Protein AF-0000000074301655 (afdb_homodimer)

Structure (mmCIF, N/CA/C/O backbone):
data_AF-0000000074301655-model_v1
#
loop_
_entity.id
_entity.type
_entity.pdbx_description
1 polymer 'Prostaglandin reductase 1'
#
loop_
_atom_site.group_PDB
_atom_site.id
_atom_site.type_symbol
_atom_site.label_atom_id
_atom_site.label_alt_id
_atom_site.label_comp_id
_atom_site.label_asym_id
_atom_site.label_entity_id
_atom_site.label_seq_id
_atom_site.pdbx_PDB_ins_code
_atom_site.Cartn_x
_atom_site.Cartn_y
_atom_site.Cartn_z
_atom_site.occupancy
_atom_site.B_iso_or_equiv
_atom_site.auth_seq_id
_atom_site.auth_comp_id
_atom_site.auth_asym_id
_atom_site.auth_atom_id
_atom_site.pdbx_PDB_model_num
ATOM 1 N N . MET A 1 1 ? 26.391 -39.938 -22.281 1 73.94 1 MET A N 1
ATOM 2 C CA . MET A 1 1 ? 26 -38.531 -22.125 1 73.94 1 MET A CA 1
ATOM 3 C C . MET A 1 1 ? 24.484 -38.406 -22.203 1 73.94 1 MET A C 1
ATOM 5 O O . MET A 1 1 ? 23.844 -39 -23.062 1 73.94 1 MET A O 1
ATOM 9 N N . VAL A 1 2 ? 23.844 -37.75 -21.156 1 88.56 2 VAL A N 1
ATOM 10 C CA . VAL A 1 2 ? 22.391 -37.656 -21.125 1 88.56 2 VAL A CA 1
ATOM 11 C C . VAL A 1 2 ? 21.938 -36.5 -22 1 88.56 2 VAL A C 1
ATOM 13 O O . VAL A 1 2 ? 22.531 -35.406 -21.969 1 88.56 2 VAL A O 1
ATOM 16 N N . LYS A 1 3 ? 20.969 -36.812 -22.875 1 94.38 3 LYS A N 1
ATOM 17 C CA . LYS A 1 3 ? 20.359 -35.781 -23.719 1 94.38 3 LYS A CA 1
ATOM 18 C C . LYS A 1 3 ? 19.078 -35.219 -23.078 1 94.38 3 LYS A C 1
ATOM 20 O O . LYS A 1 3 ? 18.297 -36 -22.5 1 94.38 3 LYS A O 1
ATOM 25 N N . ALA A 1 4 ? 19 -33.938 -23.141 1 97.31 4 ALA A N 1
ATOM 26 C CA . ALA A 1 4 ? 17.812 -33.281 -22.609 1 97.31 4 ALA A CA 1
ATOM 27 C C . ALA A 1 4 ? 17.094 -32.469 -23.688 1 97.31 4 ALA A C 1
ATOM 29 O O . ALA A 1 4 ? 17.734 -31.922 -24.594 1 97.31 4 ALA A O 1
ATOM 30 N N . LYS A 1 5 ? 15.75 -32.531 -23.656 1 98.38 5 LYS A N 1
ATOM 31 C CA . LYS A 1 5 ? 14.969 -31.578 -24.453 1 98.38 5 LYS A CA 1
ATOM 32 C C . LYS A 1 5 ? 14.719 -30.281 -23.688 1 98.38 5 LYS A C 1
ATOM 34 O O . LYS A 1 5 ? 14.469 -30.297 -22.484 1 98.38 5 LYS A O 1
ATOM 39 N N . VAL A 1 6 ? 14.789 -29.156 -24.391 1 98 6 VAL A N 1
ATOM 40 C CA . VAL A 1 6 ? 14.57 -27.875 -23.75 1 98 6 VAL A CA 1
ATOM 41 C C . VAL A 1 6 ? 13.734 -26.969 -24.656 1 98 6 VAL A C 1
ATOM 43 O O . VAL A 1 6 ? 13.867 -27.016 -25.891 1 98 6 VAL A O 1
ATOM 46 N N . TRP A 1 7 ? 12.836 -26.203 -24.094 1 98.31 7 TRP A N 1
ATOM 47 C CA . TRP A 1 7 ? 12.164 -25.109 -24.797 1 98.31 7 TRP A CA 1
ATOM 48 C C . TRP A 1 7 ? 12.867 -23.781 -24.547 1 98.31 7 TRP A C 1
ATOM 50 O O . TRP A 1 7 ? 13.078 -23.406 -23.391 1 98.31 7 TRP A O 1
ATOM 60 N N . THR A 1 8 ? 13.227 -23.094 -25.562 1 98 8 THR A N 1
ATOM 61 C CA . THR A 1 8 ? 13.859 -21.797 -25.438 1 98 8 THR A CA 1
ATOM 62 C C . THR A 1 8 ? 12.938 -20.688 -25.953 1 98 8 THR A C 1
ATOM 64 O O . THR A 1 8 ? 12.023 -20.953 -26.734 1 98 8 THR A O 1
ATOM 67 N N . LEU A 1 9 ? 13.094 -19.531 -25.422 1 97.88 9 LEU A N 1
ATOM 68 C CA . LEU A 1 9 ? 12.422 -18.344 -25.953 1 97.88 9 LEU A CA 1
ATOM 69 C C . LEU A 1 9 ? 13.047 -17.922 -27.281 1 97.88 9 LEU A C 1
ATOM 71 O O . LEU A 1 9 ? 14.133 -17.344 -27.297 1 97.88 9 LEU A O 1
ATOM 75 N N . ARG A 1 10 ? 12.359 -18.141 -28.312 1 97.44 10 ARG A N 1
ATOM 76 C CA . ARG A 1 10 ? 12.875 -17.797 -29.625 1 97.44 10 ARG A CA 1
ATOM 77 C C . ARG A 1 10 ? 12.797 -16.281 -29.859 1 97.44 10 ARG A C 1
ATOM 79 O O . ARG A 1 10 ? 13.734 -15.688 -30.391 1 97.44 10 ARG A O 1
ATOM 86 N N . LYS A 1 11 ? 11.672 -15.703 -29.516 1 96.25 11 LYS A N 1
ATOM 87 C CA . LYS A 1 11 ? 11.43 -14.266 -29.609 1 96.25 11 LYS A CA 1
ATOM 88 C C . LYS A 1 11 ? 10.648 -13.766 -28.406 1 96.25 11 LYS A C 1
ATOM 90 O O . LYS A 1 11 ? 9.789 -14.469 -27.875 1 96.25 11 LYS A O 1
ATOM 95 N N . HIS A 1 12 ? 10.93 -12.539 -28.078 1 95.31 12 HIS A N 1
ATOM 96 C CA . HIS A 1 12 ? 10.133 -11.922 -27.031 1 95.31 12 HIS A CA 1
ATOM 97 C C . HIS A 1 12 ? 8.656 -11.859 -27.422 1 95.31 12 HIS A C 1
ATOM 99 O O . HIS A 1 12 ? 8.336 -11.633 -28.594 1 95.31 12 HIS A O 1
ATOM 105 N N . PHE A 1 13 ? 7.855 -12.008 -26.391 1 93.75 13 PHE A N 1
ATOM 106 C CA . PHE A 1 13 ? 6.422 -11.93 -26.641 1 93.75 13 PHE A CA 1
ATOM 107 C C . PHE A 1 13 ? 6.02 -10.531 -27.094 1 93.75 13 PHE A C 1
ATOM 109 O O . PHE A 1 13 ? 6.434 -9.539 -26.484 1 93.75 13 PHE A O 1
ATOM 116 N N . VAL A 1 14 ? 5.348 -10.383 -28.094 1 90.12 14 VAL A N 1
ATOM 117 C CA . VAL A 1 14 ? 4.676 -9.156 -28.516 1 90.12 14 VAL A CA 1
ATOM 118 C C . VAL A 1 14 ? 3.162 -9.328 -28.391 1 90.12 14 VAL A C 1
ATOM 120 O O . VAL A 1 14 ? 2.537 -10 -29.219 1 90.12 14 VAL A O 1
ATOM 123 N N . GLY A 1 15 ? 2.641 -8.727 -27.406 1 88.19 15 GLY A N 1
ATOM 124 C CA . GLY A 1 15 ? 1.258 -9.047 -27.094 1 88.19 15 GLY A CA 1
ATOM 125 C C . GLY A 1 15 ? 1.085 -10.438 -26.5 1 88.19 15 GLY A C 1
ATOM 126 O O . GLY A 1 15 ? 1.865 -10.859 -25.656 1 88.19 15 GLY A O 1
ATOM 127 N N . PHE A 1 16 ? 0.088 -11.102 -26.906 1 91.75 16 PHE A N 1
ATOM 128 C CA . PHE A 1 16 ? -0.212 -12.445 -26.422 1 91.75 16 PHE A CA 1
ATOM 129 C C . PHE A 1 16 ? 0.761 -13.461 -27.016 1 91.75 16 PHE A C 1
ATOM 131 O O . PHE A 1 16 ? 1.021 -13.445 -28.219 1 91.75 16 PHE A O 1
ATOM 138 N N . PRO A 1 17 ? 1.351 -14.336 -26.188 1 95.31 17 PRO A N 1
ATOM 139 C CA . PRO A 1 17 ? 2.332 -15.312 -26.672 1 95.31 17 PRO A CA 1
ATOM 140 C C . PRO A 1 17 ? 1.785 -16.203 -27.781 1 95.31 17 PRO A C 1
ATOM 142 O O . PRO A 1 17 ? 0.586 -16.484 -27.812 1 95.31 17 PRO A O 1
ATOM 145 N N . LYS A 1 18 ? 2.74 -16.609 -28.781 1 95.81 18 LYS A N 1
ATOM 146 C CA . LYS A 1 18 ? 2.477 -17.547 -29.875 1 95.81 18 LYS A CA 1
ATOM 147 C C . LYS A 1 18 ? 3.416 -18.75 -29.797 1 95.81 18 LYS A C 1
ATOM 149 O O . LYS A 1 18 ? 4.531 -18.641 -29.281 1 95.81 18 LYS A O 1
ATOM 154 N N . GLU A 1 19 ? 2.9 -19.812 -30.266 1 97.44 19 GLU A N 1
ATOM 155 C CA . GLU A 1 19 ? 3.734 -21.016 -30.25 1 97.44 19 GLU A CA 1
ATOM 156 C C . GLU A 1 19 ? 5.07 -20.766 -30.938 1 97.44 19 GLU A C 1
ATOM 158 O O . GLU A 1 19 ? 6.094 -21.328 -30.547 1 97.44 19 GLU A O 1
ATOM 163 N N . SER A 1 20 ? 5.059 -19.938 -31.969 1 97.88 20 SER A N 1
ATOM 164 C CA . SER A 1 20 ? 6.266 -19.641 -32.719 1 97.88 20 SER A CA 1
ATOM 165 C C . SER A 1 20 ? 7.285 -18.875 -31.891 1 97.88 20 SER A C 1
ATOM 167 O O . SER A 1 20 ? 8.445 -18.734 -32.281 1 97.88 20 SER A O 1
ATOM 169 N N . ASP A 1 21 ? 6.879 -18.344 -30.75 1 98.12 21 ASP A N 1
ATOM 170 C CA . ASP A 1 21 ? 7.793 -17.625 -29.875 1 98.12 21 ASP A CA 1
ATOM 171 C C . ASP A 1 21 ? 8.742 -18.578 -29.156 1 98.12 21 ASP A C 1
ATOM 173 O O . ASP A 1 21 ? 9.711 -18.156 -28.531 1 98.12 21 ASP A O 1
ATOM 177 N N . PHE A 1 22 ? 8.547 -19.859 -29.328 1 98.56 22 PHE A N 1
ATOM 178 C CA . PHE A 1 22 ? 9.32 -20.891 -28.641 1 98.56 22 PHE A CA 1
ATOM 179 C C . PHE A 1 22 ? 10.008 -21.812 -29.641 1 98.56 22 PHE A C 1
ATOM 181 O O . PHE A 1 22 ? 9.57 -21.922 -30.781 1 98.56 22 PHE A O 1
ATOM 188 N N . GLU A 1 23 ? 11.062 -22.422 -29.203 1 98.44 23 GLU A N 1
ATOM 189 C CA . GLU A 1 23 ? 11.789 -23.406 -30 1 98.44 23 GLU A CA 1
ATOM 190 C C . GLU A 1 23 ? 12.219 -24.609 -29.156 1 98.44 23 GLU A C 1
ATOM 192 O O . GLU A 1 23 ? 12.781 -24.438 -28.078 1 98.44 23 GLU A O 1
ATOM 197 N N . LEU A 1 24 ? 11.953 -25.797 -29.641 1 98.5 24 LEU A N 1
ATOM 198 C CA . LEU A 1 24 ? 12.398 -27.031 -29 1 98.5 24 LEU A CA 1
ATOM 199 C C . LEU A 1 24 ? 13.805 -27.406 -29.453 1 98.5 24 LEU A C 1
ATOM 201 O O . LEU A 1 24 ? 14.078 -27.469 -30.656 1 98.5 24 LEU A O 1
ATOM 205 N N . LYS A 1 25 ? 14.633 -27.578 -28.484 1 98.06 25 LYS A N 1
ATOM 206 C CA . LYS A 1 25 ? 16.016 -27.953 -28.766 1 98.06 25 LYS A CA 1
ATOM 207 C C . LYS A 1 25 ? 16.438 -29.156 -27.922 1 98.06 25 LYS A C 1
ATOM 209 O O . LYS A 1 25 ? 15.742 -29.562 -27 1 98.06 25 LYS A O 1
ATOM 214 N N . GLU A 1 26 ? 17.578 -29.688 -28.359 1 97.31 26 GLU A N 1
ATOM 215 C CA . GLU A 1 26 ? 18.234 -30.734 -27.578 1 97.31 26 GLU A CA 1
ATOM 216 C C . GLU A 1 26 ? 19.578 -30.25 -27.016 1 97.31 26 GLU A C 1
ATOM 218 O O . GLU A 1 26 ? 20.297 -29.516 -27.688 1 97.31 26 GLU A O 1
ATOM 223 N N . GLU A 1 27 ? 19.797 -30.656 -25.875 1 95.5 27 GLU A N 1
ATOM 224 C CA . GLU A 1 27 ? 21.094 -30.344 -25.281 1 95.5 27 GLU A CA 1
ATOM 225 C C . GLU A 1 27 ? 21.719 -31.562 -24.641 1 95.5 27 GLU A C 1
ATOM 227 O O . GLU A 1 27 ? 21.016 -32.438 -24.141 1 95.5 27 GLU A O 1
ATOM 232 N N . THR A 1 28 ? 23.078 -31.656 -24.766 1 96.44 28 THR A N 1
ATOM 233 C CA . THR A 1 28 ? 23.844 -32.688 -24.047 1 96.44 28 THR A CA 1
ATOM 234 C C . THR A 1 28 ? 24.266 -32.188 -22.672 1 96.44 28 THR A C 1
ATOM 236 O O . THR A 1 28 ? 24.891 -31.125 -22.547 1 96.44 28 THR A O 1
ATOM 239 N N . LEU A 1 29 ? 23.922 -32.969 -21.703 1 96.88 29 LEU A N 1
ATOM 240 C CA . LEU A 1 29 ? 24.219 -32.531 -20.344 1 96.88 29 LEU A CA 1
ATOM 241 C C . LEU A 1 29 ? 25.672 -32.781 -20 1 96.88 29 LEU A C 1
ATOM 243 O O . LEU A 1 29 ? 26.25 -33.781 -20.391 1 96.88 29 LEU A O 1
ATOM 247 N N . PRO A 1 30 ? 26.219 -31.906 -19.234 1 95.25 30 PRO A N 1
ATOM 248 C CA . PRO A 1 30 ? 27.609 -32.094 -18.781 1 95.25 30 PRO A CA 1
ATOM 249 C C . PRO A 1 30 ? 27.734 -33.156 -17.703 1 95.25 30 PRO A C 1
ATOM 251 O O . PRO A 1 30 ? 26.719 -33.625 -17.141 1 95.25 30 PRO A O 1
ATOM 254 N N . GLU A 1 31 ? 28.984 -33.5 -17.531 1 94.94 31 GLU A N 1
ATOM 255 C CA . GLU A 1 31 ? 29.25 -34.375 -16.391 1 94.94 31 GLU A CA 1
ATOM 256 C C . GLU A 1 31 ? 28.969 -33.688 -15.062 1 94.94 31 GLU A C 1
ATOM 258 O O . GLU A 1 31 ? 29.219 -32.469 -14.938 1 94.94 31 GLU A O 1
ATOM 263 N N . LEU A 1 32 ? 28.547 -34.469 -14.203 1 95.75 32 LEU A N 1
ATOM 264 C CA . LEU A 1 32 ? 28.219 -33.969 -12.875 1 95.75 32 LEU A CA 1
ATOM 265 C C . LEU A 1 32 ? 29.469 -33.5 -12.133 1 95.75 32 LEU A C 1
ATOM 267 O O . LEU A 1 32 ? 30.438 -34.281 -12.039 1 95.75 32 LEU A O 1
ATOM 271 N N . GLN A 1 33 ? 29.422 -32.281 -11.586 1 96.69 33 GLN A N 1
ATOM 272 C CA . GLN A 1 33 ? 30.5 -31.781 -10.742 1 96.69 33 GLN A CA 1
ATOM 273 C C . GLN A 1 33 ? 30.109 -31.828 -9.266 1 96.69 33 GLN A C 1
ATOM 275 O O . GLN A 1 33 ? 28.969 -32.125 -8.93 1 96.69 33 GLN A O 1
ATOM 280 N N . ASN A 1 34 ? 31.141 -31.562 -8.438 1 96.81 34 ASN A N 1
ATOM 281 C CA . ASN A 1 34 ? 30.859 -31.531 -7.008 1 96.81 34 ASN A CA 1
ATOM 282 C C . ASN A 1 34 ? 29.797 -30.5 -6.656 1 96.81 34 ASN A C 1
ATOM 284 O O . ASN A 1 34 ? 29.844 -29.375 -7.141 1 96.81 34 ASN A O 1
ATOM 288 N N . GLY A 1 35 ? 28.812 -30.938 -5.855 1 96.56 35 GLY A N 1
ATOM 289 C CA . GLY A 1 35 ? 27.75 -30.031 -5.43 1 96.56 35 GLY A CA 1
ATOM 290 C C . GLY A 1 35 ? 26.562 -30.031 -6.371 1 96.56 35 GLY A C 1
ATOM 291 O O . GLY A 1 35 ? 25.547 -29.406 -6.086 1 96.56 35 GLY A O 1
ATOM 292 N N . GLU A 1 36 ? 26.656 -30.797 -7.414 1 97.06 36 GLU A N 1
ATOM 293 C CA . GLU A 1 36 ? 25.609 -30.781 -8.422 1 97.06 36 GLU A CA 1
ATOM 294 C C . GLU A 1 36 ? 24.766 -32.062 -8.367 1 97.06 36 GLU A C 1
ATOM 296 O O . GLU A 1 36 ? 25.156 -33.031 -7.734 1 97.06 36 GLU A O 1
ATOM 301 N N . VAL A 1 37 ? 23.641 -31.938 -8.969 1 97.25 37 VAL A N 1
ATOM 302 C CA . VAL A 1 37 ? 22.734 -33.062 -9.125 1 97.25 37 VAL A CA 1
ATOM 303 C C . VAL A 1 37 ? 22.219 -33.125 -10.562 1 97.25 37 VAL A C 1
ATOM 305 O O . VAL A 1 37 ? 22.203 -32.125 -11.266 1 97.25 37 VAL A O 1
ATOM 308 N N . GLN A 1 38 ? 21.938 -34.344 -10.969 1 97.75 38 GLN A N 1
ATOM 309 C CA . GLN A 1 38 ? 21.234 -34.562 -12.227 1 97.75 38 GLN A CA 1
ATOM 310 C C . GLN A 1 38 ? 19.734 -34.781 -11.992 1 97.75 38 GLN A C 1
ATOM 312 O O . GLN A 1 38 ? 19.375 -35.656 -11.188 1 97.75 38 GLN A O 1
ATOM 317 N N . LEU A 1 39 ? 18.938 -34.062 -12.648 1 97.69 39 LEU A N 1
ATOM 318 C CA . LEU A 1 39 ? 17.5 -34.125 -12.422 1 97.69 39 LEU A CA 1
ATOM 319 C C . LEU A 1 39 ? 16.766 -34.625 -13.664 1 97.69 39 LEU A C 1
ATOM 321 O O . LEU A 1 39 ? 17.203 -34.344 -14.789 1 97.69 39 LEU A O 1
ATOM 325 N N . GLU A 1 40 ? 15.711 -35.312 -13.43 1 98.5 40 GLU A N 1
ATOM 326 C CA . GLU A 1 40 ? 14.711 -35.625 -14.438 1 98.5 40 GLU A CA 1
ATOM 327 C C . GLU A 1 40 ? 13.352 -35.031 -14.094 1 98.5 40 GLU A C 1
ATOM 329 O O . GLU A 1 40 ? 12.773 -35.344 -13.055 1 98.5 40 GLU A O 1
ATOM 334 N N . ALA A 1 41 ? 12.844 -34.219 -14.969 1 98.31 41 ALA A N 1
ATOM 335 C CA . ALA A 1 41 ? 11.562 -33.562 -14.734 1 98.31 41 ALA A CA 1
ATOM 336 C C . ALA A 1 41 ? 10.414 -34.562 -14.805 1 98.31 41 ALA A C 1
ATOM 338 O O . ALA A 1 41 ? 10.398 -35.438 -15.68 1 98.31 41 ALA A O 1
ATOM 339 N N . ILE A 1 42 ? 9.5 -34.438 -13.859 1 98.75 42 ILE A N 1
ATOM 340 C CA . ILE A 1 42 ? 8.305 -35.25 -13.852 1 98.75 42 ILE A CA 1
ATOM 341 C C . ILE A 1 42 ? 7.082 -34.406 -14.203 1 98.75 42 ILE A C 1
ATOM 343 O O . ILE A 1 42 ? 6.297 -34.781 -15.078 1 98.75 42 ILE A O 1
ATOM 347 N N . PHE A 1 43 ? 6.918 -33.281 -13.562 1 98.75 43 PHE A N 1
ATOM 348 C CA . PHE A 1 43 ? 5.875 -32.312 -13.828 1 98.75 43 PHE A CA 1
ATOM 349 C C . PHE A 1 43 ? 6.473 -30.922 -13.984 1 98.75 43 PHE A C 1
ATOM 351 O O . PHE A 1 43 ? 7.418 -30.562 -13.281 1 98.75 43 PHE A O 1
ATOM 358 N N . LEU A 1 44 ? 5.934 -30.141 -14.906 1 98.44 44 LEU A N 1
ATOM 359 C CA . LEU A 1 44 ? 6.32 -28.75 -15.07 1 98.44 44 LEU A CA 1
ATOM 360 C C . LEU A 1 44 ? 5.145 -27.812 -14.789 1 98.44 44 LEU A C 1
ATOM 362 O O . LEU A 1 44 ? 4.023 -28.078 -15.242 1 98.44 44 LEU A O 1
ATOM 366 N N . SER A 1 45 ? 5.406 -26.812 -14.031 1 97.44 45 SER A N 1
ATOM 367 C CA . SER A 1 45 ? 4.391 -25.812 -13.695 1 97.44 45 SER A CA 1
ATOM 368 C C . SER A 1 45 ? 4.23 -24.781 -14.812 1 97.44 45 SER A C 1
ATOM 370 O O . SER A 1 45 ? 5.215 -24.375 -15.43 1 97.44 45 SER A O 1
ATOM 372 N N . LEU A 1 46 ? 3.045 -24.391 -15.102 1 97.56 46 LEU A N 1
ATOM 373 C CA . LEU A 1 46 ? 2.762 -23.25 -15.953 1 97.56 46 LEU A CA 1
ATOM 374 C C . LEU A 1 46 ? 2.145 -22.109 -15.148 1 97.56 46 LEU A C 1
ATOM 376 O O . LEU A 1 46 ? 1.114 -22.297 -14.5 1 97.56 46 LEU A O 1
ATOM 380 N N . ASP A 1 47 ? 2.762 -20.938 -15.211 1 95 47 ASP A N 1
ATOM 381 C CA . ASP A 1 47 ? 2.365 -19.812 -14.375 1 95 47 ASP A CA 1
ATOM 382 C C . ASP A 1 47 ? 2.336 -18.516 -15.18 1 95 47 ASP A C 1
ATOM 384 O O . ASP A 1 47 ? 3.209 -18.266 -16.016 1 95 47 ASP A O 1
ATOM 388 N N . PRO A 1 48 ? 1.391 -17.641 -14.852 1 94.12 48 PRO A N 1
ATOM 389 C CA . PRO A 1 48 ? 1.256 -16.375 -15.578 1 94.12 48 PRO A CA 1
ATOM 390 C C . PRO A 1 48 ? 2.49 -15.484 -15.453 1 94.12 48 PRO A C 1
ATOM 392 O O . PRO A 1 48 ? 2.807 -14.727 -16.375 1 94.12 48 PRO A O 1
ATOM 395 N N . TYR A 1 49 ? 3.229 -15.562 -14.398 1 90.44 49 TYR A N 1
ATOM 396 C CA . TYR A 1 49 ? 4.379 -14.688 -14.203 1 90.44 49 TYR A CA 1
ATOM 397 C C . TYR A 1 49 ? 5.434 -14.93 -15.281 1 90.44 49 TYR A C 1
ATOM 399 O O . TYR A 1 49 ? 6.242 -14.039 -15.57 1 90.44 49 TYR A O 1
ATOM 407 N N . MET A 1 50 ? 5.453 -16.078 -15.898 1 92.75 50 MET A N 1
ATOM 408 C CA . MET A 1 50 ? 6.406 -16.391 -16.953 1 92.75 50 MET A CA 1
ATOM 409 C C . MET A 1 50 ? 6.262 -15.422 -18.125 1 92.75 50 MET A C 1
ATOM 411 O O . MET A 1 50 ? 7.246 -15.094 -18.797 1 92.75 50 MET A O 1
ATOM 415 N N . ARG A 1 51 ? 5.023 -15.055 -18.328 1 93 51 ARG A N 1
ATOM 416 C CA . ARG A 1 51 ? 4.777 -14.039 -19.344 1 93 51 ARG A CA 1
ATOM 417 C C . ARG A 1 51 ? 5.176 -12.656 -18.844 1 93 51 ARG A C 1
ATOM 419 O O . ARG A 1 51 ? 5.828 -11.898 -19.562 1 93 51 ARG A O 1
ATOM 426 N N . ALA A 1 52 ? 4.848 -12.352 -17.641 1 87.38 52 ALA A N 1
ATOM 427 C CA . ALA A 1 52 ? 5 -11.016 -17.078 1 87.38 52 ALA A CA 1
ATOM 428 C C . ALA A 1 52 ? 6.469 -10.602 -17.047 1 87.38 52 ALA A C 1
ATOM 430 O O . ALA A 1 52 ? 6.805 -9.445 -17.297 1 87.38 52 ALA A O 1
ATOM 431 N N . VAL A 1 53 ? 7.367 -11.562 -16.75 1 86.75 53 VAL A N 1
ATOM 432 C CA . VAL A 1 53 ? 8.742 -11.18 -16.469 1 86.75 53 VAL A CA 1
ATOM 433 C C . VAL A 1 53 ? 9.648 -11.602 -17.625 1 86.75 53 VAL A C 1
ATOM 435 O O . VAL A 1 53 ? 10.867 -11.406 -17.562 1 86.75 53 VAL A O 1
ATOM 438 N N . SER A 1 54 ? 9.07 -12.164 -18.625 1 88.38 54 SER A N 1
ATOM 439 C CA . SER A 1 54 ? 9.859 -12.719 -19.719 1 88.38 54 SER A CA 1
ATOM 440 C C . SER A 1 54 ? 10.797 -11.672 -20.312 1 88.38 54 SER A C 1
ATOM 442 O O . SER A 1 54 ? 12 -11.906 -20.438 1 88.38 54 SER A O 1
ATOM 444 N N . SER A 1 55 ? 10.297 -10.531 -20.578 1 87.19 55 SER A N 1
ATOM 445 C CA . SER A 1 55 ? 11.086 -9.5 -21.266 1 87.19 55 SER A CA 1
ATOM 446 C C . SER A 1 55 ? 12.141 -8.914 -20.328 1 87.19 55 SER A C 1
ATOM 448 O O . SER A 1 55 ? 13.195 -8.469 -20.797 1 87.19 55 SER A O 1
ATOM 450 N N . THR A 1 56 ? 11.891 -9.008 -19.109 1 85.38 56 THR A N 1
ATOM 451 C CA . THR A 1 56 ? 12.812 -8.367 -18.172 1 85.38 56 THR A CA 1
ATOM 452 C C . THR A 1 56 ? 13.891 -9.344 -17.719 1 85.38 56 THR A C 1
ATOM 454 O O . THR A 1 56 ? 15.039 -8.945 -17.484 1 85.38 56 THR A O 1
ATOM 457 N N . LEU A 1 57 ? 13.586 -10.633 -17.734 1 88.12 57 LEU A N 1
ATOM 458 C CA . LEU A 1 57 ? 14.5 -11.578 -17.109 1 88.12 57 LEU A CA 1
ATOM 459 C C . LEU A 1 57 ? 15.203 -12.43 -18.156 1 88.12 57 LEU A C 1
ATOM 461 O O . LEU A 1 57 ? 16.234 -13.055 -17.875 1 88.12 57 LEU A O 1
ATOM 465 N N . MET A 1 58 ? 14.562 -12.484 -19.312 1 92.19 58 MET A N 1
ATOM 466 C CA . MET A 1 58 ? 15.086 -13.445 -20.266 1 92.19 58 MET A CA 1
ATOM 467 C C . MET A 1 58 ? 15.602 -12.734 -21.516 1 92.19 58 MET A C 1
ATOM 469 O O . MET A 1 58 ? 15.141 -11.648 -21.859 1 92.19 58 MET A O 1
ATOM 473 N N . LYS A 1 59 ? 16.609 -13.359 -22.25 1 95.19 59 LYS A N 1
ATOM 474 C CA . LYS A 1 59 ? 17.047 -13.039 -23.594 1 95.19 59 LYS A CA 1
ATOM 475 C C . LYS A 1 59 ? 16.578 -14.102 -24.594 1 95.19 59 LYS A C 1
ATOM 477 O O . LYS A 1 59 ? 16.359 -15.25 -24.219 1 95.19 59 LYS A O 1
ATOM 482 N N . GLU A 1 60 ? 16.297 -13.594 -25.734 1 96.94 60 GLU A N 1
ATOM 483 C CA . GLU A 1 60 ? 16 -14.578 -26.766 1 96.94 60 GLU A CA 1
ATOM 484 C C . GLU A 1 60 ? 17.078 -15.656 -26.828 1 96.94 60 GLU A C 1
ATOM 486 O O . GLU A 1 60 ? 18.281 -15.359 -26.781 1 96.94 60 GLU A O 1
ATOM 491 N N . GLY A 1 61 ? 16.641 -16.875 -26.875 1 96.69 61 GLY A N 1
ATOM 492 C CA . GLY A 1 61 ? 17.547 -18 -26.875 1 96.69 61 GLY A CA 1
ATOM 493 C C . GLY A 1 61 ? 17.656 -18.688 -25.531 1 96.69 61 GLY A C 1
ATOM 494 O O . GLY A 1 61 ? 18.125 -19.828 -25.438 1 96.69 61 GLY A O 1
ATOM 495 N N . ASP A 1 62 ? 17.297 -17.984 -24.547 1 96.06 62 ASP A N 1
ATOM 496 C CA . ASP A 1 62 ? 17.344 -18.578 -23.203 1 96.06 62 ASP A CA 1
ATOM 497 C C . ASP A 1 62 ? 16.297 -19.688 -23.062 1 96.06 62 ASP A C 1
ATOM 499 O O . ASP A 1 62 ? 15.273 -19.672 -23.734 1 96.06 62 ASP A O 1
ATOM 503 N N . VAL A 1 63 ? 16.594 -20.625 -22.156 1 95.25 63 VAL A N 1
ATOM 504 C CA . VAL A 1 63 ? 15.578 -21.609 -21.781 1 95.25 63 VAL A CA 1
ATOM 505 C C . VAL A 1 63 ? 14.414 -20.906 -21.078 1 95.25 63 VAL A C 1
ATOM 507 O O . VAL A 1 63 ? 14.625 -20.062 -20.219 1 95.25 63 VAL A O 1
ATOM 510 N N . GLN A 1 64 ? 13.227 -21.266 -21.547 1 95.75 64 GLN A N 1
ATOM 511 C CA . GLN A 1 64 ? 12.055 -20.672 -20.906 1 95.75 64 GLN A CA 1
ATOM 512 C C . GLN A 1 64 ? 12.031 -20.969 -19.422 1 95.75 64 GLN A C 1
ATOM 514 O O . GLN A 1 64 ? 12.25 -22.109 -19 1 95.75 64 GLN A O 1
ATOM 519 N N . ILE A 1 65 ? 11.742 -20.016 -18.641 1 93.81 65 ILE A N 1
ATOM 520 C CA . ILE A 1 65 ? 11.789 -20.141 -17.188 1 93.81 65 ILE A CA 1
ATOM 521 C C . ILE A 1 65 ? 10.586 -20.938 -16.688 1 93.81 65 ILE A C 1
ATOM 523 O O . ILE A 1 65 ? 9.586 -21.062 -17.391 1 93.81 65 ILE A O 1
ATOM 527 N N . GLY A 1 66 ? 10.734 -21.438 -15.445 1 93.38 66 GLY A N 1
ATOM 528 C CA . GLY A 1 66 ? 9.672 -22.188 -14.789 1 93.38 66 GLY A CA 1
ATOM 529 C C . GLY A 1 66 ? 10.195 -23.203 -13.789 1 93.38 66 GLY A C 1
ATOM 530 O O . GLY A 1 66 ? 11.367 -23.562 -13.828 1 93.38 66 GLY A O 1
ATOM 531 N N . ALA A 1 67 ? 9.281 -23.625 -13 1 94.5 67 ALA A N 1
ATOM 532 C CA . ALA A 1 67 ? 9.625 -24.625 -11.992 1 94.5 67 ALA A CA 1
ATOM 533 C C . ALA A 1 67 ? 9.117 -26 -12.391 1 94.5 67 ALA A C 1
ATOM 535 O O . ALA A 1 67 ? 8.148 -26.125 -13.148 1 94.5 67 ALA A O 1
ATOM 536 N N . GLN A 1 68 ? 9.773 -26.969 -11.875 1 96.5 68 GLN A N 1
ATOM 537 C CA . GLN A 1 68 ? 9.359 -28.344 -12.117 1 96.5 68 GLN A CA 1
ATOM 538 C C . GLN A 1 68 ? 9.508 -29.188 -10.852 1 96.5 68 GLN A C 1
ATOM 540 O O . GLN A 1 68 ? 10.273 -28.844 -9.953 1 96.5 68 GLN A O 1
ATOM 545 N N . VAL A 1 69 ? 8.648 -30.219 -10.758 1 98.25 69 VAL A N 1
ATOM 546 C CA . VAL A 1 69 ? 8.938 -31.344 -9.883 1 98.25 69 VAL A CA 1
ATOM 547 C C . VAL A 1 69 ? 9.852 -32.344 -10.602 1 98.25 69 VAL A C 1
ATOM 549 O O . VAL A 1 69 ? 9.547 -32.781 -11.711 1 98.25 69 VAL A O 1
ATOM 552 N N . ALA A 1 70 ? 10.961 -32.625 -9.914 1 98.25 70 ALA A N 1
ATOM 553 C CA . ALA A 1 70 ? 11.938 -33.5 -10.57 1 98.25 70 ALA A CA 1
ATOM 554 C C . ALA A 1 70 ? 12.461 -34.562 -9.617 1 98.25 70 ALA A C 1
ATOM 556 O O . ALA A 1 70 ? 12.398 -34.406 -8.398 1 98.25 70 ALA A O 1
ATOM 557 N N . LYS A 1 71 ? 12.922 -35.594 -10.227 1 98.62 71 LYS A N 1
ATOM 558 C CA . LYS A 1 71 ? 13.602 -36.656 -9.492 1 98.62 71 LYS A CA 1
ATOM 559 C C . LYS A 1 71 ? 15.117 -36.531 -9.602 1 98.62 71 LYS A C 1
ATOM 561 O O . LYS A 1 71 ? 15.641 -36.25 -10.68 1 98.62 71 LYS A O 1
ATOM 566 N N . VAL A 1 72 ? 15.828 -36.656 -8.508 1 98.38 72 VAL A N 1
ATOM 567 C CA . VAL A 1 72 ? 17.281 -36.688 -8.523 1 98.38 72 VAL A CA 1
ATOM 568 C C . VAL A 1 72 ? 17.781 -38.031 -9.023 1 98.38 72 VAL A C 1
ATOM 570 O O . VAL A 1 72 ? 17.562 -39.062 -8.383 1 98.38 72 VAL A O 1
ATOM 573 N N . LEU A 1 73 ? 18.484 -38.062 -10.133 1 98.06 73 LEU A N 1
ATOM 574 C CA . LEU A 1 73 ? 18.984 -39.281 -10.734 1 98.06 73 LEU A CA 1
ATOM 575 C C . LEU A 1 73 ? 20.391 -39.594 -10.25 1 98.06 73 LEU A C 1
ATOM 577 O O . LEU A 1 73 ? 20.75 -40.75 -10.031 1 98.06 73 LEU A O 1
ATOM 581 N N . GLN A 1 74 ? 21.219 -38.594 -10.195 1 97.94 74 GLN A N 1
ATOM 582 C CA . GLN A 1 74 ? 22.594 -38.594 -9.68 1 97.94 74 GLN A CA 1
ATOM 583 C C . GLN A 1 74 ? 22.844 -37.406 -8.789 1 97.94 74 GLN A C 1
ATOM 585 O O . GLN A 1 74 ? 22.219 -36.344 -8.953 1 97.94 74 GLN A O 1
ATOM 590 N N . SER A 1 75 ? 23.781 -37.594 -7.801 1 97.81 75 SER A N 1
ATOM 591 C CA . SER A 1 75 ? 24 -36.469 -6.883 1 97.81 75 SER A CA 1
ATOM 592 C C . SER A 1 75 ? 25.438 -36.469 -6.383 1 97.81 75 SER A C 1
ATOM 594 O O . SER A 1 75 ? 26.016 -37.5 -6.078 1 97.81 75 SER A O 1
ATOM 596 N N . ARG A 1 76 ? 26.031 -35.375 -6.43 1 98.06 76 ARG A N 1
ATOM 597 C CA . ARG A 1 76 ? 27.25 -35.062 -5.695 1 98.06 76 ARG A CA 1
ATOM 598 C C . ARG A 1 76 ? 27.016 -33.906 -4.695 1 98.06 76 ARG A C 1
ATOM 600 O O . ARG A 1 76 ? 27.859 -33.031 -4.527 1 98.06 76 ARG A O 1
ATOM 607 N N . ASN A 1 77 ? 25.828 -33.938 -4.18 1 96.56 77 ASN A N 1
ATOM 608 C CA . ASN A 1 77 ? 25.359 -32.969 -3.176 1 96.56 77 ASN A CA 1
ATOM 609 C C . ASN A 1 77 ? 24.578 -33.688 -2.066 1 96.56 77 ASN A C 1
ATOM 611 O O . ASN A 1 77 ? 23.438 -34.125 -2.277 1 96.56 77 ASN A O 1
ATOM 615 N N . PRO A 1 78 ? 25.078 -33.75 -0.907 1 95.94 78 PRO A N 1
ATOM 616 C CA . PRO A 1 78 ? 24.453 -34.531 0.169 1 95.94 78 PRO A CA 1
ATOM 617 C C . PRO A 1 78 ? 23.078 -34 0.553 1 95.94 78 PRO A C 1
ATOM 619 O O . PRO A 1 78 ? 22.266 -34.719 1.127 1 95.94 78 PRO A O 1
ATOM 622 N N . ALA A 1 79 ? 22.75 -32.781 0.242 1 95.06 79 ALA A N 1
ATOM 623 C CA . ALA A 1 79 ? 21.453 -32.188 0.571 1 95.06 79 ALA A CA 1
ATOM 624 C C . ALA A 1 79 ? 20.359 -32.781 -0.312 1 95.06 79 ALA A C 1
ATOM 626 O O . ALA A 1 79 ? 19.172 -32.688 0.027 1 95.06 79 ALA A O 1
ATOM 627 N N . PHE A 1 80 ? 20.719 -33.375 -1.401 1 97.38 80 PHE A N 1
ATOM 628 C CA . PHE A 1 80 ? 19.766 -33.906 -2.365 1 97.38 80 PHE A CA 1
ATOM 629 C C . PHE A 1 80 ? 20.156 -35.312 -2.797 1 97.38 80 PHE A C 1
ATOM 631 O O . PHE A 1 80 ? 20.688 -35.5 -3.891 1 97.38 80 PHE A O 1
ATOM 638 N N . PRO A 1 81 ? 19.828 -36.25 -2.055 1 97.31 81 PRO A N 1
ATOM 639 C CA . PRO A 1 81 ? 20.25 -37.594 -2.375 1 97.31 81 PRO A CA 1
ATOM 640 C C . PRO A 1 81 ? 19.531 -38.188 -3.598 1 97.31 81 PRO A C 1
ATOM 642 O O . PRO A 1 81 ? 18.406 -37.75 -3.908 1 97.31 81 PRO A O 1
ATOM 645 N N . VAL A 1 82 ? 20.156 -39.156 -4.164 1 98.19 82 VAL A N 1
ATOM 646 C CA . VAL A 1 82 ? 19.609 -39.844 -5.32 1 98.19 82 VAL A CA 1
ATOM 647 C C . VAL A 1 82 ? 18.234 -40.438 -4.969 1 98.19 82 VAL A C 1
ATOM 649 O O . VAL A 1 82 ? 18.062 -41 -3.895 1 98.19 82 VAL A O 1
ATOM 652 N N . GLY A 1 83 ? 17.25 -40.156 -5.812 1 98.12 83 GLY A N 1
ATOM 653 C CA . GLY A 1 83 ? 15.93 -40.719 -5.637 1 98.12 83 GLY A CA 1
ATOM 654 C C . GLY A 1 83 ? 14.938 -39.75 -5.02 1 98.12 83 GLY A C 1
ATOM 655 O O . GLY A 1 83 ? 13.727 -39.969 -5.117 1 98.12 83 GLY A O 1
ATOM 656 N N . CYS A 1 84 ? 15.43 -38.719 -4.367 1 98.06 84 CYS A N 1
ATOM 657 C CA . CYS A 1 84 ? 14.492 -37.781 -3.775 1 98.06 84 CYS A CA 1
ATOM 658 C C . CYS A 1 84 ? 13.859 -36.906 -4.844 1 98.06 84 CYS A C 1
ATOM 660 O O . CYS A 1 84 ? 14.352 -36.844 -5.973 1 98.06 84 CYS A O 1
ATOM 662 N N . TYR A 1 85 ? 12.719 -36.344 -4.512 1 98.5 85 TYR A N 1
ATOM 663 C CA . TYR A 1 85 ? 12.055 -35.375 -5.387 1 98.5 85 TYR A CA 1
ATOM 664 C C . TYR A 1 85 ? 12.32 -33.969 -4.938 1 98.5 85 TYR A C 1
ATOM 666 O O . TYR A 1 85 ? 12.445 -33.688 -3.738 1 98.5 85 TYR A O 1
ATOM 674 N N . VAL A 1 86 ? 12.438 -33.031 -5.922 1 97.31 86 VAL A N 1
ATOM 675 C CA . VAL A 1 86 ? 12.695 -31.641 -5.637 1 97.31 86 VAL A CA 1
ATOM 676 C C . VAL A 1 86 ? 11.766 -30.766 -6.477 1 97.31 86 VAL A C 1
ATOM 678 O O . VAL A 1 86 ? 11.242 -31.203 -7.5 1 97.31 86 VAL A O 1
ATOM 681 N N . VAL A 1 87 ? 11.391 -29.656 -5.98 1 96.44 87 VAL A N 1
ATOM 682 C CA . VAL A 1 87 ? 10.945 -28.547 -6.816 1 96.44 87 VAL A CA 1
ATOM 683 C C . VAL A 1 87 ? 12.141 -27.703 -7.25 1 96.44 87 VAL A C 1
ATOM 685 O O . VAL A 1 87 ? 12.891 -27.188 -6.41 1 96.44 87 VAL A O 1
ATOM 688 N N . ALA A 1 88 ? 12.367 -27.578 -8.516 1 95.06 88 ALA A N 1
ATOM 689 C CA . ALA A 1 88 ? 13.578 -26.938 -9.023 1 95.06 88 ALA A CA 1
ATOM 690 C C . ALA A 1 88 ? 13.25 -25.891 -10.078 1 95.06 88 ALA A C 1
ATOM 692 O O . ALA A 1 88 ? 12.375 -26.109 -10.922 1 95.06 88 ALA A O 1
ATOM 693 N N . PRO A 1 89 ? 13.867 -24.75 -10.008 1 93.19 89 PRO A N 1
ATOM 694 C CA . PRO A 1 89 ? 13.664 -23.703 -11.016 1 93.19 89 PRO A CA 1
ATOM 695 C C . PRO A 1 89 ? 14.531 -23.906 -12.258 1 93.19 89 PRO A C 1
ATOM 697 O O . PRO A 1 89 ? 15.273 -23 -12.648 1 93.19 89 PRO A O 1
ATOM 700 N N . CYS A 1 90 ? 14.414 -24.953 -12.961 1 93.31 90 CYS A N 1
ATOM 701 C CA . CYS A 1 90 ? 15.328 -25.328 -14.039 1 93.31 90 CYS A CA 1
ATOM 702 C C . CYS A 1 90 ? 14.734 -24.969 -15.398 1 93.31 90 CYS A C 1
ATOM 704 O O . CYS A 1 90 ? 15.367 -25.188 -16.438 1 93.31 90 CYS A O 1
ATOM 706 N N . GLY A 1 91 ? 13.523 -24.375 -15.367 1 94.31 91 GLY A N 1
ATOM 707 C CA . GLY A 1 91 ? 12.898 -24.016 -16.625 1 94.31 91 GLY A CA 1
ATOM 708 C C . GLY A 1 91 ? 12.312 -25.203 -17.359 1 94.31 91 GLY A C 1
ATOM 709 O O . GLY A 1 91 ? 12.094 -26.266 -16.781 1 94.31 91 GLY A O 1
ATOM 710 N N . TRP A 1 92 ? 12.016 -24.953 -18.594 1 97.25 92 TRP A N 1
ATOM 711 C CA . TRP A 1 92 ? 11.359 -25.969 -19.422 1 97.25 92 TRP A CA 1
ATOM 712 C C . TRP A 1 92 ? 12.383 -26.938 -20 1 97.25 92 TRP A C 1
ATOM 714 O O . TRP A 1 92 ? 12.664 -26.906 -21.203 1 97.25 92 TRP A O 1
ATOM 724 N N . ARG A 1 93 ? 12.781 -27.891 -19.109 1 97.31 93 ARG A N 1
ATOM 725 C CA . ARG A 1 93 ? 13.758 -28.922 -19.438 1 97.31 93 ARG A CA 1
ATOM 726 C C . ARG A 1 93 ? 13.273 -30.297 -18.984 1 97.31 93 ARG A C 1
ATOM 728 O O . ARG A 1 93 ? 12.672 -30.422 -17.922 1 97.31 93 ARG A O 1
ATOM 735 N N . THR A 1 94 ? 13.711 -31.297 -19.781 1 98.5 94 THR A N 1
ATOM 736 C CA . THR A 1 94 ? 13.383 -32.656 -19.344 1 98.5 94 THR A CA 1
ATOM 737 C C . THR A 1 94 ? 14.414 -33.156 -18.344 1 98.5 94 THR A C 1
ATOM 739 O O . THR A 1 94 ? 14.102 -34 -17.484 1 98.5 94 THR A O 1
ATOM 742 N N . HIS A 1 95 ? 15.656 -32.781 -18.547 1 97.94 95 HIS A N 1
ATOM 743 C CA . HIS A 1 95 ? 16.766 -33.156 -17.672 1 97.94 95 HIS A CA 1
ATOM 744 C C . HIS A 1 95 ? 17.688 -31.953 -17.422 1 97.94 95 HIS A C 1
ATOM 746 O O . HIS A 1 95 ? 17.812 -31.078 -18.281 1 97.94 95 HIS A O 1
ATOM 752 N N . SER A 1 96 ? 18.312 -31.906 -16.281 1 95.88 96 SER A N 1
ATOM 753 C CA . SER A 1 96 ? 19.203 -30.797 -15.938 1 95.88 96 SER A CA 1
ATOM 754 C C . SER A 1 96 ? 20.328 -31.25 -15.023 1 95.88 96 SER A C 1
ATOM 756 O O . SER A 1 96 ? 20.203 -32.25 -14.312 1 95.88 96 SER A O 1
ATOM 758 N N . VAL A 1 97 ? 21.453 -30.656 -15.148 1 96.38 97 VAL A N 1
ATOM 759 C CA . VAL A 1 97 ? 22.5 -30.672 -14.141 1 96.38 97 VAL A CA 1
ATOM 760 C C . VAL A 1 97 ? 22.578 -29.312 -13.445 1 96.38 97 VAL A C 1
ATOM 762 O O . VAL A 1 97 ? 22.688 -28.281 -14.102 1 96.38 97 VAL A O 1
ATOM 765 N N . THR A 1 98 ? 22.391 -29.359 -12.156 1 94.62 98 THR A N 1
ATOM 766 C CA . THR A 1 98 ? 22.312 -28.094 -11.445 1 94.62 98 THR A CA 1
ATOM 767 C C . THR A 1 98 ? 22.922 -28.203 -10.055 1 94.62 98 THR A C 1
ATOM 769 O O . THR A 1 98 ? 23.078 -29.312 -9.531 1 94.62 98 THR A O 1
ATOM 772 N N . ASN A 1 99 ? 23.328 -27.094 -9.531 1 91.25 99 ASN A N 1
ATOM 773 C CA . ASN A 1 99 ? 23.781 -27.047 -8.141 1 91.25 99 ASN A CA 1
ATOM 774 C C . ASN A 1 99 ? 22.672 -26.578 -7.207 1 91.25 99 ASN A C 1
ATOM 776 O O . ASN A 1 99 ? 22.891 -26.406 -6.008 1 91.25 99 ASN A O 1
ATOM 780 N N . GLY A 1 100 ? 21.531 -26.391 -7.711 1 82.12 100 GLY A N 1
ATOM 781 C CA . GLY A 1 100 ? 20.375 -26.047 -6.898 1 82.12 100 GLY A CA 1
ATOM 782 C C . GLY A 1 100 ? 20.219 -24.547 -6.695 1 82.12 100 GLY A C 1
ATOM 783 O O . GLY A 1 100 ? 19.234 -24.109 -6.102 1 82.12 100 GLY A O 1
ATOM 784 N N . LYS A 1 101 ? 21.156 -23.75 -7.16 1 75.94 101 LYS A N 1
ATOM 785 C CA . LYS A 1 101 ? 21.094 -22.312 -6.961 1 75.94 101 LYS A CA 1
ATOM 786 C C . LYS A 1 101 ? 19.984 -21.688 -7.82 1 75.94 101 LYS A C 1
ATOM 788 O O . LYS A 1 101 ? 19.766 -22.125 -8.953 1 75.94 101 LYS A O 1
ATOM 793 N N . ALA A 1 102 ? 19.359 -20.766 -7.188 1 67.44 102 ALA A N 1
ATOM 794 C CA . ALA A 1 102 ? 18.172 -20.141 -7.766 1 67.44 102 ALA A CA 1
ATOM 795 C C . ALA A 1 102 ? 18.531 -19.328 -9 1 67.44 102 ALA A C 1
ATOM 797 O O . ALA A 1 102 ? 19.594 -18.688 -9.039 1 67.44 102 ALA A O 1
ATOM 798 N N . ILE A 1 103 ? 17.938 -19.625 -10.047 1 60.22 103 ILE A N 1
ATOM 799 C CA . ILE A 1 103 ? 18.047 -18.703 -11.172 1 60.22 103 ILE A CA 1
ATOM 800 C C . ILE A 1 103 ? 17.125 -17.5 -10.953 1 60.22 103 ILE A C 1
ATOM 802 O O . ILE A 1 103 ? 17.516 -16.359 -11.219 1 60.22 103 ILE A O 1
ATOM 806 N N . PHE A 1 104 ? 15.945 -17.719 -10.578 1 59.06 104 PHE A N 1
ATOM 807 C CA . PHE A 1 104 ? 14.961 -16.672 -10.344 1 59.06 104 PHE A CA 1
ATOM 808 C C . PHE A 1 104 ? 14.211 -16.906 -9.039 1 59.06 104 PHE A C 1
ATOM 810 O O . PHE A 1 104 ? 13.312 -17.75 -8.977 1 59.06 104 PHE A O 1
ATOM 817 N N . SER A 1 105 ? 14.445 -16.047 -8.109 1 56.66 105 SER A N 1
ATOM 818 C CA . SER A 1 105 ? 13.828 -15.898 -6.797 1 56.66 105 SER A CA 1
ATOM 819 C C . SER A 1 105 ? 13.375 -17.25 -6.254 1 56.66 105 SER A C 1
ATOM 821 O O . SER A 1 105 ? 12.758 -17.312 -5.188 1 56.66 105 SER A O 1
ATOM 823 N N . LEU A 1 106 ? 13.625 -18.422 -6.988 1 71.38 106 LEU A N 1
ATOM 824 C CA . LEU A 1 106 ? 13.18 -19.688 -6.434 1 71.38 106 LEU A CA 1
ATOM 825 C C . LEU A 1 106 ? 14.359 -20.625 -6.199 1 71.38 106 LEU A C 1
ATOM 827 O O . LEU A 1 106 ? 15.133 -20.906 -7.121 1 71.38 106 LEU A O 1
ATOM 831 N N . GLU A 1 107 ? 14.547 -20.984 -5.004 1 83.19 107 GLU A N 1
ATOM 832 C CA . GLU A 1 107 ? 15.57 -21.969 -4.672 1 83.19 107 GLU A CA 1
ATOM 833 C C . GLU A 1 107 ? 15.016 -23.391 -4.789 1 83.19 107 GLU A C 1
ATOM 835 O O . GLU A 1 107 ? 13.82 -23.625 -4.582 1 83.19 107 GLU A O 1
ATOM 840 N N . MET A 1 108 ? 15.922 -24.219 -5.266 1 93.56 108 MET A N 1
ATOM 841 C CA . MET A 1 108 ? 15.539 -25.625 -5.27 1 93.56 108 MET A CA 1
ATOM 842 C C . MET A 1 108 ? 15.258 -26.109 -3.852 1 93.56 108 MET A C 1
ATOM 844 O O . MET A 1 108 ? 16 -25.797 -2.922 1 93.56 108 MET A O 1
ATOM 848 N N . THR A 1 109 ? 14.203 -26.797 -3.713 1 94.5 109 THR A N 1
ATOM 849 C CA . THR A 1 109 ? 13.828 -27.344 -2.414 1 94.5 109 THR A CA 1
ATOM 850 C C . THR A 1 109 ? 13.398 -28.797 -2.539 1 94.5 109 THR A C 1
ATOM 852 O O . THR A 1 109 ? 12.883 -29.219 -3.58 1 94.5 109 THR A O 1
ATOM 855 N N . ARG A 1 110 ? 13.617 -29.578 -1.442 1 96.5 110 ARG A N 1
ATOM 856 C CA . ARG A 1 110 ? 13.164 -30.969 -1.417 1 96.5 110 ARG A CA 1
ATOM 857 C C . ARG A 1 110 ? 11.656 -31.047 -1.226 1 96.5 110 ARG A C 1
ATOM 859 O O . ARG A 1 110 ? 11.086 -30.297 -0.427 1 96.5 110 ARG A O 1
ATOM 866 N N . VAL A 1 111 ? 11.047 -31.859 -2.023 1 97.94 111 VAL A N 1
ATOM 867 C CA . VAL A 1 111 ? 9.688 -32.281 -1.673 1 97.94 111 VAL A CA 1
ATOM 868 C C . VAL A 1 111 ? 9.711 -33.062 -0.359 1 97.94 111 VAL A C 1
ATOM 870 O O . VAL A 1 111 ? 10.688 -33.719 -0.047 1 97.94 111 VAL A O 1
ATOM 873 N N . LEU A 1 112 ? 8.617 -32.938 0.423 1 97.69 112 LEU A N 1
ATOM 874 C CA . LEU A 1 112 ? 8.562 -33.656 1.703 1 97.69 112 LEU A CA 1
ATOM 875 C C . LEU A 1 112 ? 8.977 -35.094 1.547 1 97.69 112 LEU A C 1
ATOM 877 O O . LEU A 1 112 ? 8.469 -35.812 0.673 1 97.69 112 LEU A O 1
ATOM 881 N N . PRO A 1 113 ? 9.906 -35.531 2.4 1 96.44 113 PRO A N 1
ATOM 882 C CA . PRO A 1 113 ? 10.344 -36.938 2.285 1 96.44 113 PRO A CA 1
ATOM 883 C C . PRO A 1 113 ? 9.219 -37.938 2.527 1 96.44 113 PRO A C 1
ATOM 885 O O . PRO A 1 113 ? 9.242 -39.031 1.992 1 96.44 113 PRO A O 1
ATOM 888 N N . ASP A 1 114 ? 8.273 -37.5 3.299 1 97.38 114 ASP A N 1
ATOM 889 C CA . ASP A 1 114 ? 7.145 -38.344 3.619 1 97.38 114 ASP A CA 1
ATOM 890 C C . ASP A 1 114 ? 5.91 -37.969 2.814 1 97.38 114 ASP A C 1
ATOM 892 O O . ASP A 1 114 ? 4.785 -38.062 3.309 1 97.38 114 ASP A O 1
ATOM 896 N N . TRP A 1 115 ? 6.125 -37.438 1.637 1 97.75 115 TRP A N 1
ATOM 897 C CA . TRP A 1 115 ? 5.004 -37.156 0.752 1 97.75 115 TRP A CA 1
ATOM 898 C C . TRP A 1 115 ? 4.086 -38.344 0.608 1 97.75 115 TRP A C 1
ATOM 900 O O . TRP A 1 115 ? 4.539 -39.438 0.28 1 97.75 115 TRP A O 1
ATOM 910 N N . PRO A 1 116 ? 2.807 -38.125 0.848 1 97.44 116 PRO A N 1
ATOM 911 C CA . PRO A 1 116 ? 1.905 -39.281 0.814 1 97.44 116 PRO A CA 1
ATOM 912 C C . PRO A 1 116 ? 1.751 -39.875 -0.587 1 97.44 116 PRO A C 1
ATOM 914 O O . PRO A 1 116 ? 1.681 -39.125 -1.568 1 97.44 116 PRO A O 1
ATOM 917 N N . GLN A 1 117 ? 1.525 -41.156 -0.694 1 95.62 117 GLN A N 1
ATOM 918 C CA . GLN A 1 117 ? 1.45 -41.844 -1.975 1 95.62 117 GLN A CA 1
ATOM 919 C C . GLN A 1 117 ? 0.15 -41.531 -2.703 1 95.62 117 GLN A C 1
ATOM 921 O O . GLN A 1 117 ? 0.1 -41.562 -3.934 1 95.62 117 GLN A O 1
ATOM 926 N N . ASP A 1 118 ? -0.819 -41.188 -1.954 1 96.31 118 ASP A N 1
ATOM 927 C CA . ASP A 1 118 ? -2.129 -40.938 -2.553 1 96.31 118 ASP A CA 1
ATOM 928 C C . ASP A 1 118 ? -2.289 -39.5 -2.967 1 96.31 118 ASP A C 1
ATOM 930 O O . ASP A 1 118 ? -3.359 -39.094 -3.424 1 96.31 118 ASP A O 1
ATOM 934 N N . VAL A 1 119 ? -1.321 -38.656 -2.764 1 97.94 119 VAL A N 1
ATOM 935 C CA . VAL A 1 119 ? -1.323 -37.281 -3.172 1 97.94 119 VAL A CA 1
ATOM 936 C C . VAL A 1 119 ? -0.441 -37.094 -4.406 1 97.94 119 VAL A C 1
ATOM 938 O O . VAL A 1 119 ? 0.754 -37.375 -4.371 1 97.94 119 VAL A O 1
ATOM 941 N N . PRO A 1 120 ? -1.045 -36.656 -5.504 1 98.06 120 PRO A N 1
ATOM 942 C CA . PRO A 1 120 ? -0.24 -36.469 -6.715 1 98.06 120 PRO A CA 1
ATOM 943 C C . PRO A 1 120 ? 0.964 -35.562 -6.492 1 98.06 120 PRO A C 1
ATOM 945 O O . PRO A 1 120 ? 0.835 -34.5 -5.867 1 98.06 120 PRO A O 1
ATOM 948 N N . LEU A 1 121 ? 2.123 -35.938 -7.023 1 98.38 121 LEU A N 1
ATOM 949 C CA . LEU A 1 121 ? 3.361 -35.188 -6.875 1 98.38 121 LEU A CA 1
ATOM 950 C C . LEU A 1 121 ? 3.252 -33.812 -7.551 1 98.38 121 LEU A C 1
ATOM 952 O O . LEU A 1 121 ? 3.957 -32.875 -7.18 1 98.38 121 LEU A O 1
ATOM 956 N N . SER A 1 122 ? 2.314 -33.688 -8.578 1 98.56 122 SER A N 1
ATOM 957 C CA . SER A 1 122 ? 2.121 -32.438 -9.312 1 98.56 122 SER A CA 1
ATOM 958 C C . SER A 1 122 ? 1.673 -31.328 -8.383 1 98.56 122 SER A C 1
ATOM 960 O O . SER A 1 122 ? 1.911 -30.141 -8.664 1 98.56 122 SER A O 1
ATOM 962 N N . LEU A 1 123 ? 1.084 -31.656 -7.223 1 98.69 123 LEU A N 1
ATOM 963 C CA . LEU A 1 123 ? 0.59 -30.641 -6.293 1 98.69 123 LEU A CA 1
ATOM 964 C C . LEU A 1 123 ? 1.747 -29.891 -5.652 1 98.69 123 LEU A C 1
ATOM 966 O O . LEU A 1 123 ? 1.55 -28.812 -5.082 1 98.69 123 LEU A O 1
ATOM 970 N N . ALA A 1 124 ? 2.988 -30.406 -5.781 1 98.5 124 ALA A N 1
ATOM 971 C CA . ALA A 1 124 ? 4.172 -29.75 -5.227 1 98.5 124 ALA A CA 1
ATOM 972 C C . ALA A 1 124 ? 4.5 -28.469 -5.992 1 98.5 124 ALA A C 1
ATOM 974 O O . ALA A 1 124 ? 5.246 -27.625 -5.5 1 98.5 124 ALA A O 1
ATOM 975 N N . VAL A 1 125 ? 3.932 -28.281 -7.152 1 97.69 125 VAL A N 1
ATOM 976 C CA . VAL A 1 125 ? 4.082 -27.031 -7.883 1 97.69 125 VAL A CA 1
ATOM 977 C C . VAL A 1 125 ? 2.723 -26.344 -8.016 1 97.69 125 VAL A C 1
ATOM 979 O O . VAL A 1 125 ? 2.547 -25.469 -8.859 1 97.69 125 VAL A O 1
ATOM 982 N N . GLY A 1 126 ? 1.732 -26.781 -7.262 1 97.75 126 GLY A N 1
ATOM 983 C CA . GLY A 1 126 ? 0.386 -26.234 -7.238 1 97.75 126 GLY A CA 1
ATOM 984 C C . GLY A 1 126 ? -0.103 -25.906 -5.84 1 97.75 126 GLY A C 1
ATOM 985 O O . GLY A 1 126 ? 0.537 -25.156 -5.113 1 97.75 126 GLY A O 1
ATOM 986 N N . ALA A 1 127 ? -1.129 -26.594 -5.371 1 98.5 127 ALA A N 1
ATOM 987 C CA . ALA A 1 127 ? -1.816 -26.312 -4.113 1 98.5 127 ALA A CA 1
ATOM 988 C C . ALA A 1 127 ? -0.888 -26.516 -2.92 1 98.5 127 ALA A C 1
ATOM 990 O O . ALA A 1 127 ? -1.03 -25.844 -1.893 1 98.5 127 ALA A O 1
ATOM 991 N N . LEU A 1 128 ? 0.091 -27.453 -3.051 1 98.62 128 LEU A N 1
ATOM 992 C CA . LEU A 1 128 ? 1.023 -27.719 -1.963 1 98.62 128 LEU A CA 1
ATOM 993 C C . LEU A 1 128 ? 2.395 -27.125 -2.26 1 98.62 128 LEU A C 1
ATOM 995 O O . LEU A 1 128 ? 3.393 -27.516 -1.651 1 98.62 128 LEU A O 1
ATOM 999 N N . GLY A 1 129 ? 2.488 -26.219 -3.203 1 97.06 129 GLY A N 1
ATOM 1000 C CA . GLY A 1 129 ? 3.684 -25.484 -3.59 1 97.06 129 GLY A CA 1
ATOM 1001 C C . GLY A 1 129 ? 3.473 -23.984 -3.641 1 97.06 129 GLY A C 1
ATOM 1002 O O . GLY A 1 129 ? 2.826 -23.406 -2.76 1 97.06 129 GLY A O 1
ATOM 1003 N N . MET A 1 130 ? 4.031 -23.359 -4.621 1 95.69 130 MET A N 1
ATOM 1004 C CA . MET A 1 130 ? 4.102 -21.906 -4.699 1 95.69 130 MET A CA 1
ATOM 1005 C C . MET A 1 130 ? 2.709 -21.281 -4.66 1 95.69 130 MET A C 1
ATOM 1007 O O . MET A 1 130 ? 2.443 -20.391 -3.857 1 95.69 130 MET A O 1
ATOM 1011 N N . PRO A 1 131 ? 1.694 -21.75 -5.445 1 97.69 131 PRO A N 1
ATOM 1012 C CA . PRO A 1 131 ? 0.362 -21.141 -5.391 1 97.69 131 PRO A CA 1
ATOM 1013 C C . PRO A 1 131 ? -0.288 -21.266 -4.016 1 97.69 131 PRO A C 1
ATOM 1015 O O . PRO A 1 131 ? -0.855 -20.297 -3.502 1 97.69 131 PRO A O 1
ATOM 1018 N N . GLY A 1 132 ? -0.189 -22.484 -3.412 1 98.56 132 GLY A N 1
ATOM 1019 C CA . GLY A 1 132 ? -0.748 -22.672 -2.082 1 98.56 132 GLY A CA 1
ATOM 1020 C C . GLY A 1 132 ? -0.073 -21.812 -1.029 1 98.56 132 GLY A C 1
ATOM 1021 O O . GLY A 1 132 ? -0.745 -21.188 -0.205 1 98.56 132 GLY A O 1
ATOM 1022 N N . LEU A 1 133 ? 1.223 -21.766 -1.075 1 98.25 133 LEU A N 1
ATOM 1023 C CA . LEU A 1 133 ? 1.99 -20.969 -0.127 1 98.25 133 LEU A CA 1
ATOM 1024 C C . LEU A 1 133 ? 1.736 -19.484 -0.34 1 98.25 133 LEU A C 1
ATOM 1026 O O . LEU A 1 133 ? 1.648 -18.719 0.624 1 98.25 133 LEU A O 1
ATOM 1030 N N . THR A 1 134 ? 1.647 -19.078 -1.592 1 98.31 134 THR A N 1
ATOM 1031 C CA . THR A 1 134 ? 1.335 -17.688 -1.905 1 98.31 134 THR A CA 1
ATOM 1032 C C . THR A 1 134 ? 0.002 -17.281 -1.284 1 98.31 134 THR A C 1
ATOM 1034 O O . THR A 1 134 ? -0.102 -16.219 -0.668 1 98.31 134 THR A O 1
ATOM 1037 N N . ALA A 1 135 ? -0.992 -18.109 -1.442 1 98.88 135 ALA A N 1
ATOM 1038 C CA . ALA A 1 135 ? -2.299 -17.828 -0.846 1 98.88 135 ALA A CA 1
ATOM 1039 C C . ALA A 1 135 ? -2.197 -17.734 0.673 1 98.88 135 ALA A C 1
ATOM 1041 O O . ALA A 1 135 ? -2.701 -16.781 1.271 1 98.88 135 ALA A O 1
ATOM 1042 N N . LEU A 1 136 ? -1.522 -18.703 1.256 1 98.94 136 LEU A N 1
ATOM 1043 C CA . LEU A 1 136 ? -1.412 -18.781 2.709 1 98.94 136 LEU A CA 1
ATOM 1044 C C . LEU A 1 136 ? -0.682 -17.547 3.258 1 98.94 136 LEU A C 1
ATOM 1046 O O . LEU A 1 136 ? -1.167 -16.906 4.184 1 98.94 136 LEU A O 1
ATOM 1050 N N . TYR A 1 137 ? 0.437 -17.234 2.695 1 98.81 137 TYR A N 1
ATOM 1051 C CA . TYR A 1 137 ? 1.25 -16.141 3.197 1 98.81 137 TYR A CA 1
ATOM 1052 C C . TYR A 1 137 ? 0.591 -14.797 2.906 1 98.81 137 TYR A C 1
ATOM 1054 O O . TYR A 1 137 ? 0.654 -13.875 3.725 1 98.81 137 TYR A O 1
ATOM 1062 N N . GLY A 1 138 ? -0.018 -14.641 1.726 1 98.94 138 GLY A N 1
ATOM 1063 C CA . GLY A 1 138 ? -0.771 -13.422 1.472 1 98.94 138 GLY A CA 1
ATOM 1064 C C . GLY A 1 138 ? -1.846 -13.156 2.51 1 98.94 138 GLY A C 1
ATOM 1065 O O . GLY A 1 138 ? -2.02 -12.023 2.953 1 98.94 138 GLY A O 1
ATOM 1066 N N . LEU A 1 139 ? -2.541 -14.195 2.93 1 98.94 139 LEU A N 1
ATOM 1067 C CA . LEU A 1 139 ? -3.635 -14.062 3.887 1 98.94 139 LEU A CA 1
ATOM 1068 C C . LEU A 1 139 ? -3.1 -13.797 5.289 1 98.94 139 LEU A C 1
ATOM 1070 O O . LEU A 1 139 ? -3.666 -13 6.035 1 98.94 139 LEU A O 1
ATOM 1074 N N . GLU A 1 140 ? -2.01 -14.453 5.633 1 98.88 140 GLU A N 1
ATOM 1075 C CA . GLU A 1 140 ? -1.585 -14.43 7.031 1 98.88 140 GLU A CA 1
ATOM 1076 C C . GLU A 1 140 ? -0.564 -13.32 7.273 1 98.88 140 GLU A C 1
ATOM 1078 O O . GLU A 1 140 ? -0.599 -12.656 8.312 1 98.88 140 GLU A O 1
ATOM 1083 N N . GLU A 1 141 ? 0.373 -13.164 6.355 1 98.75 141 GLU A N 1
ATOM 1084 C CA . GLU A 1 141 ? 1.486 -12.25 6.59 1 98.75 141 GLU A CA 1
ATOM 1085 C C . GLU A 1 141 ? 1.168 -10.852 6.07 1 98.75 141 GLU A C 1
ATOM 1087 O O . GLU A 1 141 ? 1.624 -9.852 6.637 1 98.75 141 GLU A O 1
ATOM 1092 N N . ILE A 1 142 ? 0.386 -10.711 5.004 1 98.81 142 ILE A N 1
ATOM 1093 C CA . ILE A 1 142 ? 0.117 -9.422 4.379 1 98.81 142 ILE A CA 1
ATOM 1094 C C . ILE A 1 142 ? -1.231 -8.891 4.855 1 98.81 142 ILE A C 1
ATOM 1096 O O . ILE A 1 142 ? -1.294 -7.855 5.527 1 98.81 142 ILE A O 1
ATOM 1100 N N . LEU A 1 143 ? -2.256 -9.695 4.625 1 98.94 143 LEU A N 1
ATOM 1101 C CA . LEU A 1 143 ? -3.6 -9.234 4.953 1 98.94 143 LEU A CA 1
ATOM 1102 C C . LEU A 1 143 ? -3.889 -9.414 6.438 1 98.94 143 LEU A C 1
ATOM 1104 O O . LEU A 1 143 ? -4.715 -8.688 7.004 1 98.94 143 LEU A O 1
ATOM 1108 N N . GLN A 1 144 ? -3.236 -10.422 7.094 1 98.81 144 GLN A N 1
ATOM 1109 C CA . GLN A 1 144 ? -3.492 -10.734 8.5 1 98.81 144 GLN A CA 1
ATOM 1110 C C . GLN A 1 144 ? -4.988 -10.859 8.766 1 98.81 144 GLN A C 1
ATOM 1112 O O . GLN A 1 144 ? -5.516 -10.219 9.68 1 98.81 144 GLN A O 1
ATOM 1117 N N . VAL A 1 145 ? -5.645 -11.68 7.992 1 98.81 145 VAL A N 1
ATOM 1118 C CA . VAL A 1 145 ? -7.098 -11.789 8.008 1 98.81 145 VAL A CA 1
ATOM 1119 C C . VAL A 1 145 ? -7.562 -12.258 9.391 1 98.81 145 VAL A C 1
ATOM 1121 O O . VAL A 1 145 ? -6.867 -13.031 10.055 1 98.81 145 VAL A O 1
ATOM 1124 N N . LYS A 1 146 ? -8.68 -11.82 9.82 1 98.75 146 LYS A N 1
ATOM 1125 C CA . LYS A 1 146 ? -9.359 -12.211 11.055 1 98.75 146 LYS A CA 1
ATOM 1126 C C . LYS A 1 146 ? -10.719 -12.844 10.766 1 98.75 146 LYS A C 1
ATOM 1128 O O . LYS A 1 146 ? -11.375 -12.484 9.789 1 98.75 146 LYS A O 1
ATOM 1133 N N . PRO A 1 147 ? -11.047 -13.844 11.625 1 98.75 147 PRO A N 1
ATOM 1134 C CA . PRO A 1 147 ? -12.391 -14.391 11.453 1 98.75 147 PRO A CA 1
ATOM 1135 C C . PRO A 1 147 ? -13.469 -13.305 11.391 1 98.75 147 PRO A C 1
ATOM 1137 O O . PRO A 1 147 ? -13.398 -12.32 12.125 1 98.75 147 PRO A O 1
ATOM 1140 N N . GLY A 1 148 ? -14.414 -13.477 10.477 1 98.69 148 GLY A N 1
ATOM 1141 C CA . GLY A 1 148 ? -15.523 -12.547 10.359 1 98.69 148 GLY A CA 1
ATOM 1142 C C . GLY A 1 148 ? -15.305 -11.477 9.312 1 98.69 148 GLY A C 1
ATOM 1143 O O . GLY A 1 148 ? -16.25 -10.844 8.852 1 98.69 148 GLY A O 1
ATOM 1144 N N . GLU A 1 149 ? -14.094 -11.242 8.844 1 98.88 149 GLU A N 1
ATOM 1145 C CA . GLU A 1 149 ? -13.797 -10.227 7.84 1 98.88 149 GLU A CA 1
ATOM 1146 C C . GLU A 1 149 ? -14.227 -10.688 6.449 1 98.88 149 GLU A C 1
ATOM 1148 O O . GLU A 1 149 ? -14.328 -11.883 6.188 1 98.88 149 GLU A O 1
ATOM 1153 N N . THR A 1 150 ? -14.531 -9.727 5.609 1 98.94 150 THR A N 1
ATOM 1154 C CA . THR A 1 150 ? -14.883 -9.984 4.219 1 98.94 150 THR A CA 1
ATOM 1155 C C . THR A 1 150 ? -13.68 -9.797 3.305 1 98.94 150 THR A C 1
ATOM 1157 O O . THR A 1 150 ? -13.078 -8.719 3.271 1 98.94 150 THR A O 1
ATOM 1160 N N . VAL A 1 151 ? -13.359 -10.867 2.559 1 98.94 151 VAL A N 1
ATOM 1161 C CA . VAL A 1 151 ? -12.188 -10.875 1.69 1 98.94 151 VAL A CA 1
ATOM 1162 C C . VAL A 1 151 ? -12.625 -10.938 0.229 1 98.94 151 VAL A C 1
ATOM 1164 O O . VAL A 1 151 ? -13.383 -11.828 -0.158 1 98.94 151 VAL A O 1
ATOM 1167 N N . LEU A 1 152 ? -12.211 -9.977 -0.589 1 99 152 LEU A N 1
ATOM 1168 C CA . LEU A 1 152 ? -12.391 -9.992 -2.035 1 99 152 LEU A CA 1
ATOM 1169 C C . LEU A 1 152 ? -11.227 -10.695 -2.723 1 99 152 LEU A C 1
ATOM 1171 O O . LEU A 1 152 ? -10.062 -10.43 -2.404 1 99 152 LEU A O 1
ATOM 1175 N N . VAL A 1 153 ? -11.531 -11.586 -3.621 1 98.94 153 VAL A N 1
ATOM 1176 C CA . VAL A 1 153 ? -10.508 -12.297 -4.379 1 98.94 153 VAL A CA 1
ATOM 1177 C C . VAL A 1 153 ? -10.75 -12.109 -5.875 1 98.94 153 VAL A C 1
ATOM 1179 O O . VAL A 1 153 ? -11.719 -12.641 -6.422 1 98.94 153 VAL A O 1
ATOM 1182 N N . SER A 1 154 ? -9.914 -11.344 -6.543 1 98.62 154 SER A N 1
ATOM 1183 C CA . SER A 1 154 ? -9.961 -11.281 -8 1 98.62 154 SER A CA 1
ATOM 1184 C C . SER A 1 154 ? -9.25 -12.477 -8.633 1 98.62 154 SER A C 1
ATOM 1186 O O . SER A 1 154 ? -8.398 -13.094 -8 1 98.62 154 SER A O 1
ATOM 1188 N N . ALA A 1 155 ? -9.664 -12.82 -9.93 1 97.38 155 ALA A N 1
ATOM 1189 C CA . ALA A 1 155 ? -9.164 -14.039 -10.555 1 97.38 155 ALA A CA 1
ATOM 1190 C C . ALA A 1 155 ? -9.258 -15.227 -9.594 1 97.38 155 ALA A C 1
ATOM 1192 O O . ALA A 1 155 ? -8.289 -15.953 -9.406 1 97.38 155 ALA A O 1
ATOM 1193 N N . ALA A 1 156 ? -10.453 -15.383 -9.016 1 98.31 156 ALA A N 1
ATOM 1194 C CA . ALA A 1 156 ? -10.656 -16.312 -7.906 1 98.31 156 ALA A CA 1
ATOM 1195 C C . ALA A 1 156 ? -10.547 -17.75 -8.367 1 98.31 156 ALA A C 1
ATOM 1197 O O . ALA A 1 156 ? -10.312 -18.656 -7.562 1 98.31 156 ALA A O 1
ATOM 1198 N N . ALA A 1 157 ? -10.703 -18 -9.633 1 97.69 157 ALA A N 1
ATOM 1199 C CA . ALA A 1 157 ? -10.711 -19.375 -10.125 1 97.69 157 ALA A CA 1
ATOM 1200 C C . ALA A 1 157 ? -9.312 -19.812 -10.547 1 97.69 157 ALA A C 1
ATOM 1202 O O . ALA A 1 157 ? -9.125 -20.938 -11.008 1 97.69 157 ALA A O 1
ATOM 1203 N N . GLY A 1 158 ? -8.352 -18.922 -10.414 1 96.88 158 GLY A N 1
ATOM 1204 C CA . GLY A 1 158 ? -6.977 -19.281 -10.734 1 96.88 158 GLY A CA 1
ATOM 1205 C C . GLY A 1 158 ? -6.32 -20.141 -9.672 1 96.88 158 GLY A C 1
ATOM 1206 O O . GLY A 1 158 ? -6.938 -20.453 -8.656 1 96.88 158 GLY A O 1
ATOM 1207 N N . ALA A 1 159 ? -5.059 -20.484 -9.93 1 97.12 159 ALA A N 1
ATOM 1208 C CA . ALA A 1 159 ? -4.305 -21.375 -9.062 1 97.12 159 ALA A CA 1
ATOM 1209 C C . ALA A 1 159 ? -4.195 -20.812 -7.648 1 97.12 159 ALA A C 1
ATOM 1211 O O . ALA A 1 159 ? -4.41 -21.516 -6.664 1 97.12 159 ALA A O 1
ATOM 1212 N N . VAL A 1 160 ? -3.904 -19.531 -7.551 1 98.25 160 VAL A N 1
ATOM 1213 C CA . VAL A 1 160 ? -3.768 -18.891 -6.25 1 98.25 160 VAL A CA 1
ATOM 1214 C C . VAL A 1 160 ? -5.148 -18.547 -5.695 1 98.25 160 VAL A C 1
ATOM 1216 O O . VAL A 1 160 ? -5.43 -18.797 -4.52 1 98.25 160 VAL A O 1
ATOM 1219 N N . GLY A 1 161 ? -6.047 -18.031 -6.508 1 98.56 161 GLY A N 1
ATOM 1220 C CA . GLY A 1 161 ? -7.355 -17.562 -6.09 1 98.56 161 GLY A CA 1
ATOM 1221 C C . GLY A 1 161 ? -8.195 -18.625 -5.41 1 98.56 161 GLY A C 1
ATOM 1222 O O . GLY A 1 161 ? -8.812 -18.359 -4.379 1 98.56 161 GLY A O 1
ATOM 1223 N N . THR A 1 162 ? -8.227 -19.797 -5.973 1 98.69 162 THR A N 1
ATOM 1224 C CA . THR A 1 162 ? -9.023 -20.875 -5.387 1 98.69 162 THR A CA 1
ATOM 1225 C C . THR A 1 162 ? -8.508 -21.234 -3.998 1 98.69 162 THR A C 1
ATOM 1227 O O . THR A 1 162 ? -9.289 -21.531 -3.094 1 98.69 162 THR A O 1
ATOM 1230 N N . MET A 1 163 ? -7.176 -21.219 -3.848 1 98.81 163 MET A N 1
ATOM 1231 C CA . MET A 1 163 ? -6.582 -21.516 -2.545 1 98.81 163 MET A CA 1
ATOM 1232 C C . MET A 1 163 ? -6.922 -20.422 -1.537 1 98.81 163 MET A C 1
ATOM 1234 O O . MET A 1 163 ? -7.25 -20.719 -0.386 1 98.81 163 MET A O 1
ATOM 1238 N N . VAL A 1 164 ? -6.871 -19.156 -1.947 1 98.94 164 VAL A N 1
ATOM 1239 C CA . VAL A 1 164 ? -7.195 -18.031 -1.077 1 98.94 164 VAL A CA 1
ATOM 1240 C C . VAL A 1 164 ? -8.609 -18.188 -0.525 1 98.94 164 VAL A C 1
ATOM 1242 O O . VAL A 1 164 ? -8.828 -18.094 0.685 1 98.94 164 VAL A O 1
ATOM 1245 N N . GLY A 1 165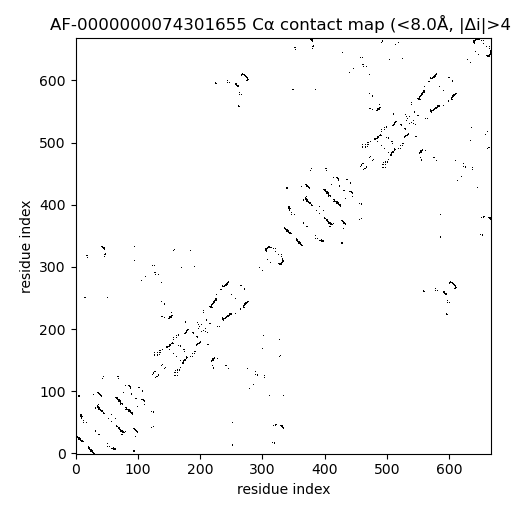 ? -9.547 -18.438 -1.424 1 98.88 165 GLY A N 1
ATOM 1246 C CA . GLY A 1 165 ? -10.93 -18.562 -0.997 1 98.88 165 GLY A CA 1
ATOM 1247 C C . GLY A 1 165 ? -11.148 -19.672 0.007 1 98.88 165 GLY A C 1
ATOM 1248 O O . GLY A 1 165 ? -11.805 -19.469 1.032 1 98.88 165 GLY A O 1
ATOM 1249 N N . GLN A 1 166 ? -10.609 -20.812 -0.257 1 98.88 166 GLN A N 1
ATOM 1250 C CA . GLN A 1 166 ? -10.797 -21.953 0.618 1 98.88 166 GLN A CA 1
ATOM 1251 C C . GLN A 1 166 ? -10.141 -21.734 1.976 1 98.88 166 GLN A C 1
ATOM 1253 O O . GLN A 1 166 ? -10.703 -22.078 3.014 1 98.88 166 GLN A O 1
ATOM 1258 N N . ILE A 1 167 ? -8.945 -21.172 1.992 1 98.94 167 ILE A N 1
ATOM 1259 C CA . ILE A 1 167 ? -8.25 -20.906 3.248 1 98.94 167 ILE A CA 1
ATOM 1260 C C . ILE A 1 167 ? -9.023 -19.859 4.043 1 98.94 167 ILE A C 1
ATOM 1262 O O . ILE A 1 167 ? -9.125 -19.938 5.27 1 98.94 167 ILE A O 1
ATOM 1266 N N . CYS A 1 168 ? -9.57 -18.828 3.369 1 98.88 168 CYS A N 1
ATOM 1267 C CA . CYS A 1 168 ? -10.43 -17.859 4.031 1 98.88 168 CYS A CA 1
ATOM 1268 C C . CYS A 1 168 ? -11.578 -18.547 4.758 1 98.88 168 CYS A C 1
ATOM 1270 O O . CYS A 1 168 ? -11.883 -18.219 5.906 1 98.88 168 CYS A O 1
ATOM 1272 N N . LYS A 1 169 ? -12.195 -19.531 4.066 1 98.81 169 LYS A N 1
ATOM 1273 C CA . LYS A 1 169 ? -13.297 -20.266 4.688 1 98.81 169 LYS A CA 1
ATOM 1274 C C . LYS A 1 169 ? -12.82 -21.031 5.922 1 98.81 169 LYS A C 1
ATOM 1276 O O . LYS A 1 169 ? -13.492 -21.031 6.957 1 98.81 169 LYS A O 1
ATOM 1281 N N . ILE A 1 170 ? -11.703 -21.672 5.82 1 98.75 170 ILE A N 1
ATOM 1282 C CA . ILE A 1 170 ? -11.117 -22.391 6.941 1 98.75 170 ILE A CA 1
ATOM 1283 C C . ILE A 1 170 ? -10.875 -21.438 8.109 1 98.75 170 ILE A C 1
ATOM 1285 O O . ILE A 1 170 ? -11.062 -21.812 9.266 1 98.75 170 ILE A O 1
ATOM 1289 N N . LYS A 1 171 ? -10.555 -20.188 7.816 1 98.56 171 LYS A N 1
ATOM 1290 C CA . LYS A 1 171 ? -10.18 -19.203 8.836 1 98.56 171 LYS A CA 1
ATOM 1291 C C . LYS A 1 171 ? -11.398 -18.422 9.312 1 98.56 171 LYS A C 1
ATOM 1293 O O . LYS A 1 171 ? -11.273 -17.516 10.148 1 98.56 171 LYS A O 1
ATOM 1298 N N . GLY A 1 172 ? -12.539 -18.688 8.781 1 98.69 172 GLY A N 1
ATOM 1299 C CA . GLY A 1 172 ? -13.773 -18.109 9.281 1 98.69 172 GLY A CA 1
ATOM 1300 C C . GLY A 1 172 ? -14.109 -16.766 8.648 1 98.69 172 GLY A C 1
ATOM 1301 O O . GLY A 1 172 ? -14.812 -15.953 9.25 1 98.69 172 GLY A O 1
ATOM 1302 N N . CYS A 1 173 ? -13.625 -16.516 7.484 1 98.81 173 CYS A N 1
ATOM 1303 C CA . CYS A 1 173 ? -13.891 -15.273 6.773 1 98.81 173 CYS A CA 1
ATOM 1304 C C . CYS A 1 173 ? -15.062 -15.438 5.809 1 98.81 173 CYS A C 1
ATOM 1306 O O . CYS A 1 173 ? -15.438 -16.562 5.469 1 98.81 173 CYS A O 1
ATOM 1308 N N . LYS A 1 174 ? -15.656 -14.312 5.465 1 98.81 174 LYS A N 1
ATOM 1309 C CA . LYS A 1 174 ? -16.516 -14.234 4.293 1 98.81 174 LYS A CA 1
ATOM 1310 C C . LYS A 1 174 ? -15.719 -13.945 3.027 1 98.81 174 LYS A C 1
ATOM 1312 O O . LYS A 1 174 ? -14.812 -13.109 3.037 1 98.81 174 LYS A O 1
ATOM 1317 N N . VAL A 1 175 ? -16.031 -14.648 1.977 1 98.88 175 VAL A N 1
ATOM 1318 C CA . VAL A 1 175 ? -15.18 -14.516 0.801 1 98.88 175 VAL A CA 1
ATOM 1319 C C . VAL A 1 175 ? -16.031 -14.219 -0.429 1 98.88 175 VAL A C 1
ATOM 1321 O O . VAL A 1 175 ? -17.031 -14.914 -0.684 1 98.88 175 VAL A O 1
ATOM 1324 N N . VAL A 1 176 ? -15.727 -13.18 -1.163 1 98.94 176 VAL A N 1
ATOM 1325 C CA . VAL A 1 176 ? -16.297 -12.797 -2.449 1 98.94 176 VAL A CA 1
ATOM 1326 C C . VAL A 1 176 ? -15.281 -13.039 -3.561 1 98.94 176 VAL A C 1
ATOM 1328 O O . VAL A 1 176 ? -14.133 -12.594 -3.469 1 98.94 176 VAL A O 1
ATOM 1331 N N . GLY A 1 177 ? -15.688 -13.797 -4.598 1 98.88 177 GLY A N 1
ATOM 1332 C CA . GLY A 1 177 ? -14.789 -14.086 -5.707 1 98.88 177 GLY A CA 1
ATOM 1333 C C . GLY A 1 177 ? -15.336 -13.648 -7.051 1 98.88 177 GLY A C 1
ATOM 1334 O O . GLY A 1 177 ? -16.547 -13.594 -7.246 1 98.88 177 GLY A O 1
ATOM 1335 N N . SER A 1 178 ? -14.43 -13.297 -7.914 1 98.62 178 SER A N 1
ATOM 1336 C CA . SER A 1 178 ? -14.781 -13 -9.297 1 98.62 178 SER A CA 1
ATOM 1337 C C . SER A 1 178 ? -14.039 -13.922 -10.266 1 98.62 178 SER A C 1
ATOM 1339 O O . SER A 1 178 ? -12.875 -14.25 -10.047 1 98.62 178 SER A O 1
ATOM 1341 N N . ALA A 1 179 ? -14.734 -14.375 -11.289 1 97.69 179 ALA A N 1
ATOM 1342 C CA . ALA A 1 179 ? -14.156 -15.203 -12.344 1 97.69 179 ALA A CA 1
ATOM 1343 C C . ALA A 1 179 ? -14.758 -14.852 -13.703 1 97.69 179 ALA A C 1
ATOM 1345 O O . ALA A 1 179 ? -15.641 -14 -13.797 1 97.69 179 ALA A O 1
ATOM 1346 N N . GLY A 1 180 ? -14.258 -15.508 -14.781 1 96.12 180 GLY A N 1
ATOM 1347 C CA . GLY A 1 180 ? -14.57 -15.008 -16.109 1 96.12 180 GLY A CA 1
ATOM 1348 C C . GLY A 1 180 ? -15.5 -15.922 -16.891 1 96.12 180 GLY A C 1
ATOM 1349 O O . GLY A 1 180 ? -15.664 -15.766 -18.094 1 96.12 180 GLY A O 1
ATOM 1350 N N . SER A 1 181 ? -16.062 -16.953 -16.266 1 97 181 SER A N 1
ATOM 1351 C CA . SER A 1 181 ? -17.031 -17.828 -16.922 1 97 181 SER A CA 1
ATOM 1352 C C . SER A 1 181 ? -18.031 -18.406 -15.906 1 97 181 SER A C 1
ATOM 1354 O O . SER A 1 181 ? -17.75 -18.438 -14.703 1 97 181 SER A O 1
ATOM 1356 N N . GLU A 1 182 ? -19.141 -18.859 -16.422 1 97.31 182 GLU A N 1
ATOM 1357 C CA . GLU A 1 182 ? -20.156 -19.438 -15.539 1 97.31 182 GLU A CA 1
ATOM 1358 C C . GLU A 1 182 ? -19.672 -20.75 -14.938 1 97.31 182 GLU A C 1
ATOM 1360 O O . GLU A 1 182 ? -20.016 -21.078 -13.797 1 97.31 182 GLU A O 1
ATOM 1365 N N . GLU A 1 183 ? -18.922 -21.469 -15.688 1 97.19 183 GLU A N 1
ATOM 1366 C CA . GLU A 1 183 ? -18.328 -22.703 -15.18 1 97.19 183 GLU A CA 1
ATOM 1367 C C . GLU A 1 183 ? -17.422 -22.438 -13.984 1 97.19 183 GLU A C 1
ATOM 1369 O O . GLU A 1 183 ? -17.484 -23.156 -12.984 1 97.19 183 GLU A O 1
ATOM 1374 N N . LYS A 1 184 ? -16.688 -21.438 -14.062 1 97.5 184 LYS A N 1
ATOM 1375 C CA . LYS A 1 184 ? -15.781 -21.062 -12.984 1 97.5 184 LYS A CA 1
ATOM 1376 C C . LYS A 1 184 ? -16.547 -20.531 -11.773 1 97.5 184 LYS A C 1
ATOM 1378 O O . LYS A 1 184 ? -16.188 -20.828 -10.633 1 97.5 184 LYS A O 1
ATOM 1383 N N . VAL A 1 185 ? -17.547 -19.734 -12.023 1 98.19 185 VAL A N 1
ATOM 1384 C CA . VAL A 1 185 ? -18.391 -19.234 -10.945 1 98.19 185 VAL A CA 1
ATOM 1385 C C . VAL A 1 185 ? -19.016 -20.422 -10.188 1 98.19 185 VAL A C 1
ATOM 1387 O O . VAL A 1 185 ? -19 -20.438 -8.961 1 98.19 185 VAL A O 1
ATOM 1390 N N . ALA A 1 186 ? -19.5 -21.391 -10.93 1 98.25 186 ALA A N 1
ATOM 1391 C CA . ALA A 1 186 ? -20.094 -22.578 -10.312 1 98.25 186 ALA A CA 1
ATOM 1392 C C . ALA A 1 186 ? -19.062 -23.328 -9.477 1 98.25 186 ALA A C 1
ATOM 1394 O O . ALA A 1 186 ? -19.359 -23.766 -8.359 1 98.25 186 ALA A O 1
ATOM 1395 N N . TYR A 1 187 ? -17.906 -23.469 -9.984 1 97.94 187 TYR A N 1
ATOM 1396 C CA . TYR A 1 187 ? -16.828 -24.156 -9.281 1 97.94 187 TYR A CA 1
ATOM 1397 C C . TYR A 1 187 ? -16.484 -23.453 -7.984 1 97.94 187 TYR A C 1
ATOM 1399 O O . TYR A 1 187 ? -16.281 -24.094 -6.949 1 97.94 187 TYR A O 1
ATOM 1407 N N . LEU A 1 188 ? -16.422 -22.125 -8.023 1 98.69 188 LEU A N 1
ATOM 1408 C CA . LEU A 1 188 ? -16.078 -21.344 -6.836 1 98.69 188 LEU A CA 1
ATOM 1409 C C . LEU A 1 188 ? -17.156 -21.5 -5.762 1 98.69 188 LEU A C 1
ATOM 1411 O O . LEU A 1 188 ? -16.844 -21.531 -4.57 1 98.69 188 LEU A O 1
ATOM 1415 N N . LYS A 1 189 ? -18.375 -21.578 -6.172 1 98.44 189 LYS A N 1
ATOM 1416 C CA . LYS A 1 189 ? -19.453 -21.844 -5.219 1 98.44 189 LYS A CA 1
ATOM 1417 C C . LYS A 1 189 ? -19.266 -23.188 -4.543 1 98.44 189 LYS A C 1
ATOM 1419 O O . LYS A 1 189 ? -19.469 -23.328 -3.334 1 98.44 189 LYS A O 1
ATOM 1424 N N . GLU A 1 190 ? -18.844 -24.141 -5.316 1 98.12 190 GLU A N 1
ATOM 1425 C CA . GLU A 1 190 ? -18.562 -25.469 -4.766 1 98.12 190 GLU A CA 1
ATOM 1426 C C . GLU A 1 190 ? -17.453 -25.406 -3.729 1 98.12 190 GLU A C 1
ATOM 1428 O O . GLU A 1 190 ? -17.453 -26.172 -2.76 1 98.12 190 GLU A O 1
ATOM 1433 N N . LEU A 1 191 ? -16.547 -24.516 -3.951 1 98.38 191 LEU A N 1
ATOM 1434 C CA . LEU A 1 191 ? -15.391 -24.406 -3.059 1 98.38 191 LEU A CA 1
ATOM 1435 C C . LEU A 1 191 ? -15.766 -23.641 -1.785 1 98.38 191 LEU A C 1
ATOM 1437 O O . LEU A 1 191 ? -14.961 -23.547 -0.858 1 98.38 191 LEU A O 1
ATOM 1441 N N . GLY A 1 192 ? -16.969 -23.031 -1.761 1 98.31 192 GLY A N 1
ATOM 1442 C CA . GLY A 1 192 ? -17.469 -22.469 -0.517 1 98.31 192 GLY A CA 1
ATOM 1443 C C . GLY A 1 192 ? -17.438 -20.938 -0.495 1 98.31 192 GLY A C 1
ATOM 1444 O O . GLY A 1 192 ? -17.719 -20.328 0.532 1 98.31 192 GLY A O 1
ATOM 1445 N N . PHE A 1 193 ? -17.094 -20.312 -1.605 1 98.81 193 PHE A N 1
ATOM 1446 C CA . PHE A 1 193 ? -17.172 -18.859 -1.654 1 98.81 193 PHE A CA 1
ATOM 1447 C C . PHE A 1 193 ? -18.578 -18.391 -1.293 1 98.81 193 PHE A C 1
ATOM 1449 O O . PHE A 1 193 ? -19.562 -19 -1.689 1 98.81 193 PHE A O 1
ATOM 1456 N N . ASP A 1 194 ? -18.672 -17.281 -0.586 1 98.75 194 ASP A N 1
ATOM 1457 C CA . ASP A 1 194 ? -19.969 -16.797 -0.119 1 98.75 194 ASP A CA 1
ATOM 1458 C C . ASP A 1 194 ? -20.719 -16.062 -1.234 1 98.75 194 ASP A C 1
ATOM 1460 O O . ASP A 1 194 ? -21.938 -16.141 -1.321 1 98.75 194 ASP A O 1
ATOM 1464 N N . TYR A 1 195 ? -20.031 -15.352 -2.008 1 98.69 195 TYR A N 1
ATOM 1465 C CA . TYR A 1 195 ? -20.562 -14.664 -3.178 1 98.69 195 TYR A CA 1
ATOM 1466 C C . TYR A 1 195 ? -19.578 -14.711 -4.336 1 98.69 195 TYR A C 1
ATOM 1468 O O . TYR A 1 195 ? -18.375 -14.555 -4.137 1 98.69 195 TYR A O 1
ATOM 1476 N N . VAL A 1 196 ? -20.078 -15.062 -5.516 1 98.75 196 VAL A N 1
ATOM 1477 C CA . VAL A 1 196 ? -19.234 -15.109 -6.707 1 98.75 196 VAL A CA 1
ATOM 1478 C C . VAL A 1 196 ? -19.969 -14.477 -7.887 1 98.75 196 VAL A C 1
ATOM 1480 O O . VAL A 1 196 ? -21.188 -14.609 -8.016 1 98.75 196 VAL A O 1
ATOM 1483 N N . PHE A 1 197 ? -19.234 -13.773 -8.695 1 98.56 197 PHE A N 1
ATOM 1484 C CA . PHE A 1 197 ? -19.859 -13.219 -9.898 1 98.56 197 PHE A CA 1
ATOM 1485 C C . PHE A 1 197 ? -18.906 -13.297 -11.086 1 98.56 197 PHE A C 1
ATOM 1487 O O . PHE A 1 197 ? -17.688 -13.438 -10.906 1 98.56 197 PHE A O 1
ATOM 1494 N N . ASN A 1 198 ? -19.453 -13.305 -12.289 1 98.31 198 ASN A N 1
ATOM 1495 C CA . ASN A 1 198 ? -18.734 -13.266 -13.547 1 98.31 198 ASN A CA 1
ATOM 1496 C C . ASN A 1 198 ? -18.453 -11.828 -13.984 1 98.31 198 ASN A C 1
ATOM 1498 O O . ASN A 1 198 ? -19.359 -11.125 -14.438 1 98.31 198 ASN A O 1
ATOM 1502 N N . TYR A 1 199 ? -17.188 -11.398 -13.875 1 97 199 TYR A N 1
ATOM 1503 C CA . TYR A 1 199 ? -16.844 -10 -14.109 1 97 199 TYR A CA 1
ATOM 1504 C C . TYR A 1 199 ? -17.062 -9.625 -15.57 1 97 199 TYR A C 1
ATOM 1506 O O . TYR A 1 199 ? -17.109 -8.445 -15.914 1 97 199 TYR A O 1
ATOM 1514 N N . LYS A 1 200 ? -17.172 -10.633 -16.469 1 95.69 200 LYS A N 1
ATOM 1515 C CA . LYS A 1 200 ? -17.344 -10.375 -17.891 1 95.69 200 LYS A CA 1
ATOM 1516 C C . LYS A 1 200 ? -18.797 -10.062 -18.219 1 95.69 200 LYS A C 1
ATOM 1518 O O . LYS A 1 200 ? -19.094 -9.492 -19.281 1 95.69 200 LYS A O 1
ATOM 1523 N N . THR A 1 201 ? -19.688 -10.477 -17.359 1 97 201 THR A N 1
ATOM 1524 C CA . THR A 1 201 ? -21.094 -10.367 -17.719 1 97 201 THR A CA 1
ATOM 1525 C C . THR A 1 201 ? -21.781 -9.281 -16.891 1 97 201 THR A C 1
ATOM 1527 O O . THR A 1 201 ? -22.922 -8.914 -17.172 1 97 201 THR A O 1
ATOM 1530 N N . VAL A 1 202 ? -21.109 -8.789 -15.938 1 96.94 202 VAL A N 1
ATOM 1531 C CA . VAL A 1 202 ? -21.719 -7.723 -15.148 1 96.94 202 VAL A CA 1
ATOM 1532 C C . VAL A 1 202 ? -21.688 -6.41 -15.922 1 96.94 202 VAL A C 1
ATOM 1534 O O . VAL A 1 202 ? -20.75 -6.168 -16.703 1 96.94 202 VAL A O 1
ATOM 1537 N N . THR A 1 203 ? -22.594 -5.504 -15.734 1 95.75 203 THR A N 1
ATOM 1538 C CA . THR A 1 203 ? -22.672 -4.227 -16.438 1 95.75 203 THR A CA 1
ATOM 1539 C C . THR A 1 203 ? -21.766 -3.197 -15.781 1 95.75 203 THR A C 1
ATOM 1541 O O . THR A 1 203 ? -21.25 -2.297 -16.453 1 95.75 203 THR A O 1
ATOM 1544 N N . SER A 1 204 ? -21.641 -3.307 -14.5 1 97.19 204 SER A N 1
ATOM 1545 C CA . SER A 1 204 ? -20.797 -2.402 -13.727 1 97.19 204 SER A CA 1
ATOM 1546 C C . SER A 1 204 ? -20.062 -3.152 -12.625 1 97.19 204 SER A C 1
ATOM 1548 O O . SER A 1 204 ? -20.688 -3.758 -11.75 1 97.19 204 SER A O 1
ATOM 1550 N N . LEU A 1 205 ? -18.797 -3.072 -12.68 1 97.56 205 LEU A N 1
ATOM 1551 C CA . LEU A 1 205 ? -18 -3.686 -11.625 1 97.56 205 LEU A CA 1
ATOM 1552 C C . LEU A 1 205 ? -18.312 -3.064 -10.273 1 97.56 205 LEU A C 1
ATOM 1554 O O . LEU A 1 205 ? -18.406 -3.775 -9.266 1 97.56 205 LEU A O 1
ATOM 1558 N N . ASP A 1 206 ? -18.453 -1.734 -10.258 1 97.62 206 ASP A N 1
ATOM 1559 C CA . ASP A 1 206 ? -18.781 -1.031 -9.023 1 97.62 206 ASP A CA 1
ATOM 1560 C C . ASP A 1 206 ? -20.062 -1.573 -8.398 1 97.62 206 ASP A C 1
ATOM 1562 O O . ASP A 1 206 ? -20.094 -1.879 -7.203 1 97.62 206 ASP A O 1
ATOM 1566 N N . GLU A 1 207 ? -21.078 -1.72 -9.172 1 97.88 207 GLU A N 1
ATOM 1567 C CA . GLU A 1 207 ? -22.359 -2.197 -8.672 1 97.88 207 GLU A CA 1
ATOM 1568 C C . GLU A 1 207 ? -22.266 -3.656 -8.227 1 97.88 207 GLU A C 1
ATOM 1570 O O . GLU A 1 207 ? -22.859 -4.039 -7.219 1 97.88 207 GLU A O 1
ATOM 1575 N N . ALA A 1 208 ? -21.562 -4.457 -9.055 1 98.25 208 ALA A N 1
ATOM 1576 C CA . ALA A 1 208 ? -21.406 -5.867 -8.703 1 98.25 208 ALA A CA 1
ATOM 1577 C C . ALA A 1 208 ? -20.719 -6.023 -7.352 1 98.25 208 ALA A C 1
ATOM 1579 O O . ALA A 1 208 ? -21.156 -6.809 -6.512 1 98.25 208 ALA A O 1
ATOM 1580 N N . LEU A 1 209 ? -19.688 -5.254 -7.137 1 98.69 209 LEU A N 1
ATOM 1581 C CA . LEU A 1 209 ? -18.938 -5.312 -5.887 1 98.69 209 LEU A CA 1
ATOM 1582 C C . LEU A 1 209 ? -19.781 -4.82 -4.719 1 98.69 209 LEU A C 1
ATOM 1584 O O . LEU A 1 209 ? -19.75 -5.406 -3.635 1 98.69 209 LEU A O 1
ATOM 1588 N N . LYS A 1 210 ? -20.484 -3.707 -4.891 1 98.12 210 LYS A N 1
ATOM 1589 C CA . LYS A 1 210 ? -21.359 -3.156 -3.852 1 98.12 210 LYS A CA 1
ATOM 1590 C C . LYS A 1 210 ? -22.453 -4.145 -3.473 1 98.12 210 LYS A C 1
ATOM 1592 O O . LYS A 1 210 ? -22.797 -4.281 -2.297 1 98.12 210 LYS A O 1
ATOM 1597 N N . GLN A 1 211 ? -23 -4.848 -4.461 1 97.88 211 GLN A N 1
ATOM 1598 C CA . GLN A 1 211 ? -24.047 -5.836 -4.223 1 97.88 211 GLN A CA 1
ATOM 1599 C C . GLN A 1 211 ? -23.5 -7.035 -3.453 1 97.88 211 GLN A C 1
ATOM 1601 O O . GLN A 1 211 ? -24.156 -7.566 -2.561 1 97.88 211 GLN A O 1
ATOM 1606 N N . ALA A 1 212 ? -22.344 -7.461 -3.783 1 98.31 212 ALA A N 1
ATOM 1607 C CA . ALA A 1 212 ? -21.734 -8.641 -3.168 1 98.31 212 ALA A CA 1
ATOM 1608 C C . ALA A 1 212 ? -21.438 -8.391 -1.692 1 98.31 212 ALA A C 1
ATOM 1610 O O . ALA A 1 212 ? -21.562 -9.297 -0.867 1 98.31 212 ALA A O 1
ATOM 1611 N N . SER A 1 213 ? -21 -7.211 -1.385 1 98.31 213 SER A N 1
ATOM 1612 C CA . SER A 1 213 ? -20.719 -6.785 -0.017 1 98.31 213 SER A CA 1
ATOM 1613 C C . SER A 1 213 ? -21.062 -5.312 0.185 1 98.31 213 SER A C 1
ATOM 1615 O O . SER A 1 213 ? -20.172 -4.453 0.131 1 98.31 213 SER A O 1
ATOM 1617 N N . PRO A 1 214 ? -22.281 -5.047 0.508 1 97.81 214 PRO A N 1
ATOM 1618 C CA . PRO A 1 214 ? -22.75 -3.662 0.623 1 97.81 214 PRO A CA 1
ATOM 1619 C C . PRO A 1 214 ? -21.984 -2.871 1.678 1 97.81 214 PRO A C 1
ATOM 1621 O O . PRO A 1 214 ? -21.844 -1.65 1.562 1 97.81 214 PRO A O 1
ATOM 1624 N N . GLU A 1 215 ? -21.453 -3.551 2.674 1 97.31 215 GLU A N 1
ATOM 1625 C CA . GLU A 1 215 ? -20.734 -2.869 3.746 1 97.31 215 GLU A CA 1
ATOM 1626 C C . GLU A 1 215 ? -19.281 -2.623 3.365 1 97.31 215 GLU A C 1
ATOM 1628 O O . GLU A 1 215 ? -18.547 -1.957 4.098 1 97.31 215 GLU A O 1
ATOM 1633 N N . GLY A 1 216 ? -18.812 -3.195 2.27 1 98.62 216 GLY A N 1
ATOM 1634 C CA . GLY A 1 216 ? -17.438 -3.045 1.817 1 98.62 216 GLY A CA 1
ATOM 1635 C C . GLY A 1 216 ? -16.562 -4.242 2.146 1 98.62 216 GLY A C 1
ATOM 1636 O O . GLY A 1 216 ? -17.062 -5.281 2.574 1 98.62 216 GLY A O 1
ATOM 1637 N N . TYR A 1 217 ? -15.328 -4.121 1.852 1 98.94 217 TYR A N 1
ATOM 1638 C CA . TYR A 1 217 ? -14.383 -5.223 1.997 1 98.94 217 TYR A CA 1
ATOM 1639 C C . TYR A 1 217 ? -13.281 -4.871 2.992 1 98.94 217 TYR A C 1
ATOM 1641 O O . TYR A 1 217 ? -12.688 -3.797 2.912 1 98.94 217 TYR A O 1
ATOM 1649 N N . ASP A 1 218 ? -12.984 -5.781 3.91 1 98.94 218 ASP A N 1
ATOM 1650 C CA . ASP A 1 218 ? -11.875 -5.609 4.844 1 98.94 218 ASP A CA 1
ATOM 1651 C C . ASP A 1 218 ? -10.539 -5.898 4.168 1 98.94 218 ASP A C 1
ATOM 1653 O O . ASP A 1 218 ? -9.539 -5.234 4.449 1 98.94 218 ASP A O 1
ATOM 1657 N N . CYS A 1 219 ? -10.555 -6.914 3.314 1 98.94 219 CYS A N 1
ATOM 1658 C CA . CYS A 1 219 ? -9.344 -7.379 2.65 1 98.94 219 CYS A CA 1
ATOM 1659 C C . CYS A 1 219 ? -9.586 -7.605 1.163 1 98.94 219 CYS A C 1
ATOM 1661 O O . CYS A 1 219 ? -10.695 -7.977 0.759 1 98.94 219 CYS A O 1
ATOM 1663 N N . TYR A 1 220 ? -8.594 -7.371 0.386 1 98.94 220 TYR A N 1
ATOM 1664 C CA . TYR A 1 220 ? -8.609 -7.633 -1.049 1 98.94 220 TYR A CA 1
ATOM 1665 C C . TYR A 1 220 ? -7.34 -8.352 -1.484 1 98.94 220 TYR A C 1
ATOM 1667 O O . TYR A 1 220 ? -6.234 -7.824 -1.338 1 98.94 220 TYR A O 1
ATOM 1675 N N . PHE A 1 221 ? -7.477 -9.602 -1.873 1 98.94 221 PHE A N 1
ATOM 1676 C CA . PHE A 1 221 ? -6.395 -10.359 -2.492 1 98.94 221 PHE A CA 1
ATOM 1677 C C . PHE A 1 221 ? -6.344 -10.102 -3.992 1 98.94 221 PHE A C 1
ATOM 1679 O O . PHE A 1 221 ? -7.102 -10.695 -4.758 1 98.94 221 PHE A O 1
ATOM 1686 N N . GLU A 1 222 ? -5.449 -9.289 -4.438 1 98.81 222 GLU A N 1
ATOM 1687 C CA . GLU A 1 222 ? -5.426 -8.664 -5.754 1 98.81 222 GLU A CA 1
ATOM 1688 C C . GLU A 1 222 ? -4.551 -9.453 -6.723 1 98.81 222 GLU A C 1
ATOM 1690 O O . GLU A 1 222 ? -3.344 -9.594 -6.504 1 98.81 222 GLU A O 1
ATOM 1695 N N . ASN A 1 223 ? -5.172 -9.992 -7.758 1 98.19 223 ASN A N 1
ATOM 1696 C CA . ASN A 1 223 ? -4.457 -10.797 -8.742 1 98.19 223 ASN A CA 1
ATOM 1697 C C . ASN A 1 223 ? -4.551 -10.188 -10.141 1 98.19 223 ASN A C 1
ATOM 1699 O O . ASN A 1 223 ? -3.922 -10.68 -11.078 1 98.19 223 ASN A O 1
ATOM 1703 N N . VAL A 1 224 ? -5.242 -9.07 -10.312 1 97.38 224 VAL A N 1
ATOM 1704 C CA . VAL A 1 224 ? -5.676 -8.75 -11.664 1 97.38 224 VAL A CA 1
ATOM 1705 C C . VAL A 1 224 ? -5.148 -7.371 -12.062 1 97.38 224 VAL A C 1
ATOM 1707 O O . VAL A 1 224 ? -4.633 -7.188 -13.164 1 97.38 224 VAL A O 1
ATOM 1710 N N . GLY A 1 225 ? -5.207 -6.398 -11.164 1 96.94 225 GLY A N 1
ATOM 1711 C CA . GLY A 1 225 ? -4.961 -5.012 -11.531 1 96.94 225 GLY A CA 1
ATOM 1712 C C . GLY A 1 225 ? -6.047 -4.422 -12.414 1 96.94 225 GLY A C 1
ATOM 1713 O O . GLY A 1 225 ? -7.227 -4.734 -12.242 1 96.94 225 GLY A O 1
ATOM 1714 N N . GLY A 1 226 ? -5.703 -3.365 -13.195 1 94.62 226 GLY A N 1
ATOM 1715 C CA . GLY A 1 226 ? -6.598 -2.779 -14.188 1 94.62 226 GLY A CA 1
ATOM 1716 C C . GLY A 1 226 ? -7.859 -2.193 -13.578 1 94.62 226 GLY A C 1
ATOM 1717 O O . GLY A 1 226 ? -7.844 -1.718 -12.438 1 94.62 226 GLY A O 1
ATOM 1718 N N . ALA A 1 227 ? -8.938 -2.229 -14.391 1 94.56 227 ALA A N 1
ATOM 1719 C CA . ALA A 1 227 ? -10.227 -1.643 -14.016 1 94.56 227 ALA A CA 1
ATOM 1720 C C . ALA A 1 227 ? -10.781 -2.303 -12.758 1 94.56 227 ALA A C 1
ATOM 1722 O O . ALA A 1 227 ? -11.445 -1.649 -11.945 1 94.56 227 ALA A O 1
ATOM 1723 N N . PHE A 1 228 ? -10.523 -3.547 -12.633 1 97.69 228 PHE A N 1
ATOM 1724 C CA . PHE A 1 228 ? -11.023 -4.266 -11.469 1 97.69 228 PHE A CA 1
ATOM 1725 C C . PHE A 1 228 ? -10.453 -3.678 -10.18 1 97.69 228 PHE A C 1
ATOM 1727 O O . PHE A 1 228 ? -11.188 -3.432 -9.227 1 97.69 228 PHE A O 1
ATOM 1734 N N . PHE A 1 229 ? -9.188 -3.418 -10.164 1 98.38 229 PHE A N 1
ATOM 1735 C CA . PHE A 1 229 ? -8.539 -2.814 -9.008 1 98.38 229 PHE A CA 1
ATOM 1736 C C . PHE A 1 229 ? -9.18 -1.47 -8.672 1 98.38 229 PHE A C 1
ATOM 1738 O O . PHE A 1 229 ? -9.484 -1.196 -7.508 1 98.38 229 PHE A O 1
ATOM 1745 N N . THR A 1 230 ? -9.312 -0.638 -9.68 1 97.31 230 THR A N 1
ATOM 1746 C CA . THR A 1 230 ? -9.852 0.7 -9.469 1 97.31 230 THR A CA 1
ATOM 1747 C C . THR A 1 230 ? -11.242 0.63 -8.828 1 97.31 230 THR A C 1
ATOM 1749 O O . THR A 1 230 ? -11.523 1.352 -7.871 1 97.31 230 THR A O 1
ATOM 1752 N N . ALA A 1 231 ? -12.086 -0.241 -9.312 1 98 231 ALA A N 1
ATOM 1753 C CA . ALA A 1 231 ? -13.422 -0.412 -8.758 1 98 231 ALA A CA 1
ATOM 1754 C C . ALA A 1 231 ? -13.359 -0.952 -7.336 1 98 231 ALA A C 1
ATOM 1756 O O . ALA A 1 231 ? -14.078 -0.474 -6.449 1 98 231 ALA A O 1
ATOM 1757 N N . ALA A 1 232 ? -12.516 -1.932 -7.098 1 98.69 232 ALA A N 1
ATOM 1758 C CA . ALA A 1 232 ? -12.406 -2.58 -5.793 1 98.69 232 ALA A CA 1
ATOM 1759 C C . ALA A 1 232 ? -11.898 -1.603 -4.734 1 98.69 232 ALA A C 1
ATOM 1761 O O . ALA A 1 232 ? -12.383 -1.601 -3.602 1 98.69 232 ALA A O 1
ATOM 1762 N N . LEU A 1 233 ? -10.906 -0.794 -5.07 1 98.62 233 LEU A N 1
ATOM 1763 C CA . LEU A 1 233 ? -10.312 0.157 -4.137 1 98.62 233 LEU A CA 1
ATOM 1764 C C . LEU A 1 233 ? -11.391 1.041 -3.512 1 98.62 233 LEU A C 1
ATOM 1766 O O . LEU A 1 233 ? -11.375 1.281 -2.301 1 98.62 233 LEU A O 1
ATOM 1770 N N . SER A 1 234 ? -12.297 1.472 -4.293 1 96.88 234 SER A N 1
ATOM 1771 C CA . SER A 1 234 ? -13.336 2.389 -3.842 1 96.88 234 SER A CA 1
ATOM 1772 C C . SER A 1 234 ? -14.32 1.693 -2.904 1 96.88 234 SER A C 1
ATOM 1774 O O . SER A 1 234 ? -15.062 2.354 -2.174 1 96.88 234 SER A O 1
ATOM 1776 N N . GLN A 1 235 ? -14.305 0.363 -2.93 1 98.25 235 GLN A N 1
ATOM 1777 C CA . GLN A 1 235 ? -15.273 -0.399 -2.146 1 98.25 235 GLN A CA 1
ATOM 1778 C C . GLN A 1 235 ? -14.656 -0.894 -0.842 1 98.25 235 GLN A C 1
ATOM 1780 O O . GLN A 1 235 ? -15.328 -1.55 -0.042 1 98.25 235 GLN A O 1
ATOM 1785 N N . MET A 1 236 ? -13.375 -0.609 -0.622 1 98.81 236 MET A N 1
ATOM 1786 C CA . MET A 1 236 ? -12.719 -1.057 0.603 1 98.81 236 MET A CA 1
ATOM 1787 C C . MET A 1 236 ? -13.297 -0.347 1.822 1 98.81 236 MET A C 1
ATOM 1789 O O . MET A 1 236 ? -13.719 0.809 1.732 1 98.81 236 MET A O 1
ATOM 1793 N N . ARG A 1 237 ? -13.312 -1.033 2.928 1 98.56 237 ARG A N 1
ATOM 1794 C CA . ARG A 1 237 ? -13.656 -0.437 4.215 1 98.56 237 ARG A CA 1
ATOM 1795 C C . ARG A 1 237 ? -12.484 0.371 4.773 1 98.56 237 ARG A C 1
ATOM 1797 O O . ARG A 1 237 ? -11.344 0.187 4.352 1 98.56 237 ARG A O 1
ATOM 1804 N N . PRO A 1 238 ? -12.789 1.322 5.668 1 97.75 238 PRO A N 1
ATOM 1805 C CA . PRO A 1 238 ? -11.68 1.978 6.363 1 97.75 238 PRO A CA 1
ATOM 1806 C C . PRO A 1 238 ? -10.703 0.982 6.988 1 97.75 238 PRO A C 1
ATOM 1808 O O . PRO A 1 238 ? -11.125 -0.034 7.547 1 97.75 238 PRO A O 1
ATOM 1811 N N . ARG A 1 239 ? -9.469 1.262 6.832 1 98 239 ARG A N 1
ATOM 1812 C CA . ARG A 1 239 ? -8.375 0.433 7.328 1 98 239 ARG A CA 1
ATOM 1813 C C . ARG A 1 239 ? -8.281 -0.875 6.551 1 98 239 ARG A C 1
ATOM 1815 O O . ARG A 1 239 ? -7.746 -1.864 7.051 1 98 239 ARG A O 1
ATOM 1822 N N . GLY A 1 240 ? -8.914 -0.915 5.324 1 98.81 240 GLY A N 1
ATOM 1823 C CA . GLY A 1 240 ? -8.805 -2.074 4.457 1 98.81 240 GLY A CA 1
ATOM 1824 C C . GLY A 1 240 ? -7.367 -2.412 4.098 1 98.81 240 GLY A C 1
ATOM 1825 O O . GLY A 1 240 ? -6.492 -1.543 4.129 1 98.81 240 GLY A O 1
ATOM 1826 N N . ARG A 1 241 ? -7.133 -3.686 3.789 1 98.88 241 ARG A N 1
ATOM 1827 C CA . ARG A 1 241 ? -5.812 -4.18 3.404 1 98.88 241 ARG A CA 1
ATOM 1828 C C . ARG A 1 241 ? -5.867 -4.891 2.057 1 98.88 241 ARG A C 1
ATOM 1830 O O . ARG A 1 241 ? -6.789 -5.664 1.794 1 98.88 241 ARG A O 1
ATOM 1837 N N . ILE A 1 242 ? -4.914 -4.582 1.242 1 98.94 242 ILE A N 1
ATOM 1838 C CA . ILE A 1 242 ? -4.844 -5.164 -0.094 1 98.94 242 ILE A CA 1
ATOM 1839 C C . ILE A 1 242 ? -3.512 -5.887 -0.272 1 98.94 242 ILE A C 1
ATOM 1841 O O . ILE A 1 242 ? -2.447 -5.293 -0.082 1 98.94 242 ILE A O 1
ATOM 1845 N N . ALA A 1 243 ? -3.529 -7.141 -0.56 1 98.94 243 ALA A N 1
ATOM 1846 C CA . ALA A 1 243 ? -2.35 -7.918 -0.931 1 98.94 243 ALA A CA 1
ATOM 1847 C C . ALA A 1 243 ? -2.182 -7.969 -2.447 1 98.94 243 ALA A C 1
ATOM 1849 O O . ALA A 1 243 ? -2.969 -8.609 -3.145 1 98.94 243 ALA A O 1
ATOM 1850 N N . VAL A 1 244 ? -1.204 -7.305 -2.945 1 98.88 244 VAL A N 1
ATOM 1851 C CA . VAL A 1 244 ? -0.919 -7.328 -4.375 1 98.88 244 VAL A CA 1
ATOM 1852 C C . VAL A 1 244 ? -0.109 -8.578 -4.723 1 98.88 244 VAL A C 1
ATOM 1854 O O . VAL A 1 244 ? 1.111 -8.602 -4.547 1 98.88 244 VAL A O 1
ATOM 1857 N N . CYS A 1 245 ? -0.762 -9.492 -5.25 1 98.25 245 CYS A N 1
ATOM 1858 C CA . CYS A 1 245 ? -0.173 -10.797 -5.555 1 98.25 245 CYS A CA 1
ATOM 1859 C C . CYS A 1 245 ? 0.196 -10.891 -7.031 1 98.25 245 CYS A C 1
ATOM 1861 O O . CYS A 1 245 ? 1.159 -11.57 -7.391 1 98.25 245 CYS A O 1
ATOM 1863 N N . GLY A 1 246 ? -0.604 -10.297 -7.824 1 96.94 246 GLY A N 1
ATOM 1864 C CA . GLY A 1 246 ? -0.411 -10.281 -9.266 1 96.94 246 GLY A CA 1
ATOM 1865 C C . GLY A 1 246 ? -1.14 -9.141 -9.953 1 96.94 246 GLY A C 1
ATOM 1866 O O . GLY A 1 246 ? -1.79 -8.328 -9.289 1 96.94 246 GLY A O 1
ATOM 1867 N N . ALA A 1 247 ? -0.998 -9.125 -11.297 1 96.5 247 ALA A N 1
ATOM 1868 C CA . ALA A 1 247 ? -1.61 -8.117 -12.156 1 96.5 247 ALA A CA 1
ATOM 1869 C C . ALA A 1 247 ? -1.782 -8.641 -13.578 1 96.5 247 ALA A C 1
ATOM 1871 O O . ALA A 1 247 ? -1.339 -8.008 -14.539 1 96.5 247 ALA A O 1
ATOM 1872 N N . ILE A 1 248 ? -2.492 -9.672 -13.648 1 93.69 248 ILE A N 1
ATOM 1873 C CA . ILE A 1 248 ? -2.531 -10.43 -14.891 1 93.69 248 ILE A CA 1
ATOM 1874 C C . ILE A 1 248 ? -3.086 -9.562 -16.016 1 93.69 248 ILE A C 1
ATOM 1876 O O . ILE A 1 248 ? -2.717 -9.734 -17.188 1 93.69 248 ILE A O 1
ATOM 1880 N N . SER A 1 249 ? -3.928 -8.609 -15.781 1 92.44 249 SER A N 1
ATOM 1881 C CA . SER A 1 249 ? -4.508 -7.75 -16.812 1 92.44 249 SER A CA 1
ATOM 1882 C C . SER A 1 249 ? -3.457 -6.816 -17.406 1 92.44 249 SER A C 1
ATOM 1884 O O . SER A 1 249 ? -3.678 -6.219 -18.469 1 92.44 249 SER A O 1
ATOM 1886 N N . LEU A 1 250 ? -2.346 -6.711 -16.719 1 92.5 250 LEU A N 1
ATOM 1887 C CA . LEU A 1 250 ? -1.326 -5.754 -17.141 1 92.5 250 LEU A CA 1
ATOM 1888 C C . LEU A 1 250 ? -0.221 -6.449 -17.922 1 92.5 250 LEU A C 1
ATOM 1890 O O . LEU A 1 250 ? 0.606 -5.785 -18.562 1 92.5 250 LEU A O 1
ATOM 1894 N N . TYR A 1 251 ? -0.214 -7.738 -17.969 1 91.06 251 TYR A N 1
ATOM 1895 C CA . TYR A 1 251 ? 0.954 -8.5 -18.406 1 91.06 251 TYR A CA 1
ATOM 1896 C C . TYR A 1 251 ? 1.171 -8.344 -19.906 1 91.06 251 TYR A C 1
ATOM 1898 O O . TYR A 1 251 ? 2.301 -8.453 -20.391 1 91.06 251 TYR A O 1
ATOM 1906 N N . ASN A 1 252 ? 0.104 -8.125 -20.656 1 87.06 252 ASN A N 1
ATOM 1907 C CA . ASN A 1 252 ? 0.216 -8.086 -22.109 1 87.06 252 ASN A CA 1
ATOM 1908 C C . ASN A 1 252 ? 0.383 -6.656 -22.625 1 87.06 252 ASN A C 1
ATOM 1910 O O . ASN A 1 252 ? 0.475 -6.434 -23.828 1 87.06 252 ASN A O 1
ATOM 1914 N N . ALA A 1 253 ? 0.422 -5.707 -21.703 1 84.81 253 ALA A N 1
ATOM 1915 C CA . ALA A 1 253 ? 0.471 -4.305 -22.109 1 84.81 253 ALA A CA 1
ATOM 1916 C C . ALA A 1 253 ? 1.815 -3.969 -22.75 1 84.81 253 ALA A C 1
ATOM 1918 O O . ALA A 1 253 ? 2.865 -4.406 -22.266 1 84.81 253 ALA A O 1
ATOM 1919 N N . THR A 1 254 ? 1.761 -3.273 -23.844 1 84 254 THR A N 1
ATOM 1920 C CA . THR A 1 254 ? 2.979 -2.834 -24.516 1 84 254 THR A CA 1
ATOM 1921 C C . THR A 1 254 ? 3.354 -1.42 -24.078 1 84 254 THR A C 1
ATOM 1923 O O . THR A 1 254 ? 4.473 -0.966 -24.328 1 84 254 THR A O 1
ATOM 1926 N N . THR A 1 255 ? 2.418 -0.719 -23.547 1 88.25 255 THR A N 1
ATOM 1927 C CA . THR A 1 255 ? 2.619 0.573 -22.906 1 88.25 255 THR A CA 1
ATOM 1928 C C . THR A 1 255 ? 2.055 0.563 -21.484 1 88.25 255 THR A C 1
ATOM 1930 O O . THR A 1 255 ? 1.144 -0.209 -21.188 1 88.25 255 THR A O 1
ATOM 1933 N N . PRO A 1 256 ? 2.67 1.357 -20.641 1 89.31 256 PRO A N 1
ATOM 1934 C CA . PRO A 1 256 ? 2.141 1.35 -19.266 1 89.31 256 PRO A CA 1
ATOM 1935 C C . PRO A 1 256 ? 0.646 1.655 -19.219 1 89.31 256 PRO A C 1
ATOM 1937 O O . PRO A 1 256 ? 0.192 2.645 -19.797 1 89.31 256 PRO A O 1
ATOM 1940 N N . GLN A 1 257 ? -0.038 0.786 -18.562 1 93.62 257 GLN A N 1
ATOM 1941 C CA . GLN A 1 257 ? -1.452 1.05 -18.328 1 93.62 257 GLN A CA 1
ATOM 1942 C C . GLN A 1 257 ? -1.641 2.033 -17.172 1 93.62 257 GLN A C 1
ATOM 1944 O O . GLN A 1 257 ? -0.897 1.994 -16.188 1 93.62 257 GLN A O 1
ATOM 1949 N N . MET A 1 258 ? -2.617 2.9 -17.344 1 96 258 MET A N 1
ATOM 1950 C CA . MET A 1 258 ? -2.795 4.012 -16.406 1 96 258 MET A CA 1
ATOM 1951 C C . MET A 1 258 ? -4.008 3.781 -15.516 1 96 258 MET A C 1
ATOM 1953 O O . MET A 1 258 ? -4.945 3.086 -15.898 1 96 258 MET A O 1
ATOM 1957 N N . CYS A 1 259 ? -3.98 4.309 -14.359 1 95.75 259 CYS A N 1
ATOM 1958 C CA . CYS A 1 259 ? -5.113 4.312 -13.438 1 95.75 259 CYS A CA 1
ATOM 1959 C C . CYS A 1 259 ? -5.188 5.621 -12.664 1 95.75 259 CYS A C 1
ATOM 1961 O O . CYS A 1 259 ? -4.207 6.371 -12.617 1 95.75 259 CYS A O 1
ATOM 1963 N N . PRO A 1 260 ? -6.395 6.004 -12.18 1 96.19 260 PRO A N 1
ATOM 1964 C CA . PRO A 1 260 ? -6.418 7.152 -11.266 1 96.19 260 PRO A CA 1
ATOM 1965 C C . PRO A 1 260 ? -5.484 6.973 -10.07 1 96.19 260 PRO A C 1
ATOM 1967 O O . PRO A 1 260 ? -5.316 5.855 -9.578 1 96.19 260 PRO A O 1
ATOM 1970 N N . PHE A 1 261 ? -4.875 8.086 -9.664 1 97.19 261 PHE A N 1
ATOM 1971 C CA . PHE A 1 261 ? -4.07 8.008 -8.453 1 97.19 261 PHE A CA 1
ATOM 1972 C C . PHE A 1 261 ? -4.895 7.461 -7.293 1 97.19 261 PHE A C 1
ATOM 1974 O O . PHE A 1 261 ? -5.988 7.953 -7.016 1 97.19 261 PHE A O 1
ATOM 1981 N N . PRO A 1 262 ? -4.355 6.457 -6.602 1 97.38 262 PRO A N 1
ATOM 1982 C CA . PRO A 1 262 ? -5.121 5.867 -5.5 1 97.38 262 PRO A CA 1
ATOM 1983 C C . PRO A 1 262 ? -5 6.664 -4.203 1 97.38 262 PRO A C 1
ATOM 1985 O O . PRO A 1 262 ? -5.668 6.348 -3.213 1 97.38 262 PRO A O 1
ATOM 1988 N N . HIS A 1 263 ? -4.277 7.707 -4.145 1 97.19 263 HIS A N 1
ATOM 1989 C CA . HIS A 1 263 ? -3.816 8.414 -2.955 1 97.19 263 HIS A CA 1
ATOM 1990 C C . HIS A 1 263 ? -4.992 8.891 -2.107 1 97.19 263 HIS A C 1
ATOM 1992 O O . HIS A 1 263 ? -5.043 8.625 -0.905 1 97.19 263 HIS A O 1
ATOM 1998 N N . MET A 1 264 ? -5.957 9.555 -2.732 1 94.44 264 MET A N 1
ATOM 1999 C CA . MET A 1 264 ? -7.027 10.18 -1.968 1 94.44 264 MET A CA 1
ATOM 2000 C C . MET A 1 264 ? -7.895 9.133 -1.282 1 94.44 264 MET A C 1
ATOM 2002 O O . MET A 1 264 ? -8.305 9.312 -0.135 1 94.44 264 MET A O 1
ATOM 2006 N N . THR A 1 265 ? -8.125 8.016 -2.008 1 96.19 265 THR A N 1
ATOM 2007 C CA . THR A 1 265 ? -8.906 6.938 -1.416 1 96.19 265 THR A CA 1
ATOM 2008 C C . THR A 1 265 ? -8.141 6.277 -0.274 1 96.19 265 THR A C 1
ATOM 2010 O O . THR A 1 265 ? -8.703 6.012 0.79 1 96.19 265 THR A O 1
ATOM 2013 N N . MET A 1 266 ? -6.828 6.012 -0.492 1 98.12 266 MET A N 1
ATOM 2014 C CA . MET A 1 266 ? -5.996 5.383 0.533 1 98.12 266 MET A CA 1
ATOM 2015 C C . MET A 1 266 ? -5.918 6.262 1.779 1 98.12 266 MET A C 1
ATOM 2017 O O . MET A 1 266 ? -5.957 5.754 2.902 1 98.12 266 MET A O 1
ATOM 2021 N N . LEU A 1 267 ? -5.836 7.535 1.597 1 96.19 267 LEU A N 1
ATOM 2022 C CA . LEU A 1 267 ? -5.773 8.477 2.709 1 96.19 267 LEU A CA 1
ATOM 2023 C C . LEU A 1 267 ? -7.09 8.508 3.475 1 96.19 267 LEU A C 1
ATOM 2025 O O . LEU A 1 267 ? -7.105 8.336 4.699 1 96.19 267 LEU A O 1
ATOM 2029 N N . ALA A 1 268 ? -8.156 8.688 2.783 1 93.5 268 ALA A N 1
ATOM 2030 C CA . ALA A 1 268 ? -9.469 8.859 3.398 1 93.5 268 ALA A CA 1
ATOM 2031 C C . ALA A 1 268 ? -9.867 7.621 4.199 1 93.5 268 ALA A C 1
ATOM 2033 O O . ALA A 1 268 ? -10.523 7.73 5.238 1 93.5 268 ALA A O 1
ATOM 2034 N N . LYS A 1 269 ? -9.359 6.453 3.771 1 96.75 269 LYS A N 1
ATOM 2035 C CA . LYS A 1 269 ? -9.797 5.207 4.395 1 96.75 269 LYS A CA 1
ATOM 2036 C C . LYS A 1 269 ? -8.648 4.52 5.125 1 96.75 269 LYS A C 1
ATOM 2038 O O . LYS A 1 269 ? -8.812 3.42 5.652 1 96.75 269 LYS A O 1
ATOM 2043 N N . SER A 1 270 ? -7.508 5.133 5.105 1 98.12 270 SER A N 1
ATOM 2044 C CA . SER A 1 270 ? -6.328 4.559 5.742 1 98.12 270 SER A CA 1
ATOM 2045 C C . SER A 1 270 ? -6.078 3.131 5.262 1 98.12 270 SER A C 1
ATOM 2047 O O . SER A 1 270 ? -5.914 2.217 6.07 1 98.12 270 SER A O 1
ATOM 2049 N N . ILE A 1 271 ? -6.027 2.959 3.928 1 98.81 271 ILE A N 1
ATOM 2050 C CA . ILE A 1 271 ? -5.867 1.654 3.297 1 98.81 271 ILE A CA 1
ATOM 2051 C C . ILE A 1 271 ? -4.383 1.304 3.209 1 98.81 271 ILE A C 1
ATOM 2053 O O . ILE A 1 271 ? -3.551 2.164 2.904 1 98.81 271 ILE A O 1
ATOM 2057 N N . ARG A 1 272 ? -4.059 0.018 3.467 1 98.88 272 ARG A N 1
ATOM 2058 C CA . ARG A 1 272 ? -2.719 -0.521 3.254 1 98.88 272 ARG A CA 1
ATOM 2059 C C . ARG A 1 272 ? -2.684 -1.431 2.029 1 98.88 272 ARG A C 1
ATOM 2061 O O . ARG A 1 272 ? -3.512 -2.334 1.896 1 98.88 272 ARG A O 1
ATOM 2068 N N . MET A 1 273 ? -1.855 -1.16 1.16 1 98.94 273 MET A N 1
ATOM 2069 C CA . MET A 1 273 ? -1.584 -1.969 -0.025 1 98.94 273 MET A CA 1
ATOM 2070 C C . MET A 1 273 ? -0.145 -2.473 -0.023 1 98.94 273 MET A C 1
ATOM 2072 O O . MET A 1 273 ? 0.787 -1.702 0.215 1 98.94 273 MET A O 1
ATOM 2076 N N . GLU A 1 274 ? 0.062 -3.77 -0.25 1 98.88 274 GLU A N 1
ATOM 2077 C CA . GLU A 1 274 ? 1.406 -4.328 -0.138 1 98.88 274 GLU A CA 1
ATOM 2078 C C . GLU A 1 274 ? 1.635 -5.426 -1.172 1 98.88 274 GLU A C 1
ATOM 2080 O O . GLU A 1 274 ? 0.837 -6.359 -1.279 1 98.88 274 GLU A O 1
ATOM 2085 N N . GLY A 1 275 ? 2.693 -5.199 -1.996 1 98.69 275 GLY A N 1
ATOM 2086 C CA . GLY A 1 275 ? 3.154 -6.297 -2.826 1 98.69 275 GLY A CA 1
ATOM 2087 C C . GLY A 1 275 ? 3.977 -7.32 -2.061 1 98.69 275 GLY A C 1
ATOM 2088 O O . GLY A 1 275 ? 4.648 -6.977 -1.085 1 98.69 275 GLY A O 1
ATOM 2089 N N . PHE A 1 276 ? 3.926 -8.594 -2.541 1 97.94 276 PHE A N 1
ATOM 2090 C CA . PHE A 1 276 ? 4.711 -9.594 -1.825 1 97.94 276 PHE A CA 1
ATOM 2091 C C . PHE A 1 276 ? 5.102 -10.734 -2.748 1 97.94 276 PHE A C 1
ATOM 2093 O O . PHE A 1 276 ? 4.512 -10.906 -3.818 1 97.94 276 PHE A O 1
ATOM 2100 N N . GLN A 1 277 ? 6.055 -11.43 -2.361 1 94.06 277 GLN A N 1
ATOM 2101 C CA . GLN A 1 277 ? 6.508 -12.664 -2.988 1 94.06 277 GLN A CA 1
ATOM 2102 C C . GLN A 1 277 ? 6.52 -13.82 -1.987 1 94.06 277 GLN A C 1
ATOM 2104 O O . GLN A 1 277 ? 6.863 -13.633 -0.819 1 94.06 277 GLN A O 1
ATOM 2109 N N . VAL A 1 278 ? 6.227 -14.938 -2.477 1 94.31 278 VAL A N 1
ATOM 2110 C CA . VAL A 1 278 ? 6.109 -16.109 -1.626 1 94.31 278 VAL A CA 1
ATOM 2111 C C . VAL A 1 278 ? 7.457 -16.422 -0.973 1 94.31 278 VAL A C 1
ATOM 2113 O O . VAL A 1 278 ? 7.508 -16.953 0.142 1 94.31 278 VAL A O 1
ATOM 2116 N N . SER A 1 279 ? 8.531 -16.031 -1.561 1 92.62 279 SER A N 1
ATOM 2117 C CA . SER A 1 279 ? 9.867 -16.406 -1.119 1 92.62 279 SER A CA 1
ATOM 2118 C C . SER A 1 279 ? 10.312 -15.57 0.076 1 92.62 279 SER A C 1
ATOM 2120 O O . SER A 1 279 ? 11.422 -15.742 0.582 1 92.62 279 SER A O 1
ATOM 2122 N N . GLN A 1 280 ? 9.469 -14.695 0.571 1 94.94 280 GLN A N 1
ATOM 2123 C CA . GLN A 1 280 ? 9.82 -13.805 1.672 1 94.94 280 GLN A CA 1
ATOM 2124 C C . GLN A 1 280 ? 9.891 -14.562 2.994 1 94.94 280 GLN A C 1
ATOM 2126 O O . GLN A 1 280 ? 10.484 -14.086 3.963 1 94.94 280 GLN A O 1
ATOM 2131 N N . TRP A 1 281 ? 9.32 -15.805 3.033 1 95.44 281 TRP A N 1
ATOM 2132 C CA . TRP A 1 281 ? 9.273 -16.562 4.281 1 95.44 281 TRP A CA 1
ATOM 2133 C C . TRP A 1 281 ? 9.664 -18.016 4.055 1 95.44 281 TRP A C 1
ATOM 2135 O O . TRP A 1 281 ? 8.922 -18.922 4.422 1 95.44 281 TRP A O 1
ATOM 2145 N N . PRO A 1 282 ? 10.836 -18.234 3.553 1 92.81 282 PRO A N 1
ATOM 2146 C CA . PRO A 1 282 ? 11.234 -19.609 3.242 1 92.81 282 PRO A CA 1
ATOM 2147 C C . PRO A 1 282 ? 11.281 -20.5 4.477 1 92.81 282 PRO A C 1
ATOM 2149 O O . PRO A 1 282 ? 11.062 -21.719 4.375 1 92.81 282 PRO A O 1
ATOM 2152 N N . GLU A 1 283 ? 11.5 -19.922 5.633 1 95.62 283 GLU A N 1
ATOM 2153 C CA . GLU A 1 283 ? 11.617 -20.672 6.879 1 95.62 283 GLU A CA 1
ATOM 2154 C C . GLU A 1 283 ? 10.273 -21.281 7.281 1 95.62 283 GLU A C 1
ATOM 2156 O O . GLU A 1 283 ? 10.234 -22.219 8.078 1 95.62 283 GLU A O 1
ATOM 2161 N N . LYS A 1 284 ? 9.234 -20.797 6.676 1 97.88 284 LYS A N 1
ATOM 2162 C CA . LYS A 1 284 ? 7.902 -21.266 7.031 1 97.88 284 LYS A CA 1
ATOM 2163 C C . LYS A 1 284 ? 7.434 -22.359 6.078 1 97.88 284 LYS A C 1
ATOM 2165 O O . LYS A 1 284 ? 6.414 -23.016 6.32 1 97.88 284 LYS A O 1
ATOM 2170 N N . ASP A 1 285 ? 8.148 -22.609 5.031 1 96.75 285 ASP A N 1
ATOM 2171 C CA . ASP A 1 285 ? 7.656 -23.391 3.9 1 96.75 285 ASP A CA 1
ATOM 2172 C C . ASP A 1 285 ? 7.273 -24.812 4.328 1 96.75 285 ASP A C 1
ATOM 2174 O O . ASP A 1 285 ? 6.148 -25.25 4.094 1 96.75 285 ASP A O 1
ATOM 2178 N N . VAL A 1 286 ? 8.141 -25.516 5.012 1 97.38 286 VAL A N 1
ATOM 2179 C CA . VAL A 1 286 ? 7.91 -26.922 5.332 1 97.38 286 VAL A CA 1
ATOM 2180 C C . VAL A 1 286 ? 6.672 -27.047 6.215 1 97.38 286 VAL A C 1
ATOM 2182 O O . VAL A 1 286 ? 5.777 -27.859 5.93 1 97.38 286 VAL A O 1
ATOM 2185 N N . ALA A 1 287 ? 6.598 -26.234 7.277 1 98.5 287 ALA A N 1
ATOM 2186 C CA . ALA A 1 287 ? 5.445 -26.266 8.172 1 98.5 287 ALA A CA 1
ATOM 2187 C C . ALA A 1 287 ? 4.164 -25.891 7.438 1 98.5 287 ALA A C 1
ATOM 2189 O O . ALA A 1 287 ? 3.098 -26.453 7.703 1 98.5 287 ALA A O 1
ATOM 2190 N N . SER A 1 288 ? 4.258 -24.953 6.52 1 98.75 288 SER A N 1
ATOM 2191 C CA . SER A 1 288 ? 3.09 -24.484 5.781 1 98.75 288 SER A CA 1
ATOM 2192 C C . SER A 1 288 ? 2.598 -25.531 4.793 1 98.75 288 SER A C 1
ATOM 2194 O O . SER A 1 288 ? 1.391 -25.734 4.645 1 98.75 288 SER A O 1
ATOM 2196 N N . VAL A 1 289 ? 3.498 -26.188 4.141 1 98.69 289 VAL A N 1
ATOM 2197 C CA . VAL A 1 289 ? 3.113 -27.266 3.23 1 98.69 289 VAL A CA 1
ATOM 2198 C C . VAL A 1 289 ? 2.412 -28.375 4.008 1 98.69 289 VAL A C 1
ATOM 2200 O O . VAL A 1 289 ? 1.401 -28.922 3.555 1 98.69 289 VAL A O 1
ATOM 2203 N N . ARG A 1 290 ? 2.9 -28.703 5.176 1 98.75 290 ARG A N 1
ATOM 2204 C CA . ARG A 1 290 ? 2.283 -29.75 6 1 98.75 290 ARG A CA 1
ATOM 2205 C C . ARG A 1 290 ? 0.878 -29.344 6.43 1 98.75 290 ARG A C 1
ATOM 2207 O O . ARG A 1 290 ? -0.027 -30.172 6.477 1 98.75 290 ARG A O 1
ATOM 2214 N N . ARG A 1 291 ? 0.675 -28.094 6.773 1 98.75 291 ARG A N 1
ATOM 2215 C CA . ARG A 1 291 ? -0.652 -27.594 7.125 1 98.75 291 ARG A CA 1
ATOM 2216 C C . ARG A 1 291 ? -1.608 -27.719 5.941 1 98.75 291 ARG A C 1
ATOM 2218 O O . ARG A 1 291 ? -2.744 -28.172 6.098 1 98.75 291 ARG A O 1
ATOM 2225 N N . LEU A 1 292 ? -1.133 -27.297 4.773 1 98.88 292 LEU A N 1
ATOM 2226 C CA . LEU A 1 292 ? -1.952 -27.391 3.57 1 98.88 292 LEU A CA 1
ATOM 2227 C C . LEU A 1 292 ? -2.289 -28.844 3.266 1 98.88 292 LEU A C 1
ATOM 2229 O O . LEU A 1 292 ? -3.43 -29.172 2.916 1 98.88 292 LEU A O 1
ATOM 2233 N N . LEU A 1 293 ? -1.304 -29.672 3.408 1 98.75 293 LEU A N 1
ATOM 2234 C CA . LEU A 1 293 ? -1.498 -31.094 3.188 1 98.75 293 LEU A CA 1
ATOM 2235 C C . LEU A 1 293 ? -2.535 -31.656 4.152 1 98.75 293 LEU A C 1
ATOM 2237 O O . LEU A 1 293 ? -3.389 -32.469 3.758 1 98.75 293 LEU A O 1
ATOM 2241 N N . LYS A 1 294 ? -2.453 -31.266 5.414 1 98.62 294 LYS A N 1
ATOM 2242 C CA . LYS A 1 294 ? -3.432 -31.703 6.406 1 98.62 294 LYS A CA 1
ATOM 2243 C C . LYS A 1 294 ? -4.844 -31.281 6.004 1 98.62 294 LYS A C 1
ATOM 2245 O O . LYS A 1 294 ? -5.77 -32.094 6.047 1 98.62 294 LYS A O 1
ATOM 2250 N N . TRP A 1 295 ? -5.016 -30.031 5.59 1 98.81 295 TRP A N 1
ATOM 2251 C CA . TRP A 1 295 ? -6.324 -29.531 5.172 1 98.81 295 TRP A CA 1
ATOM 2252 C C . TRP A 1 295 ? -6.828 -30.297 3.953 1 98.81 295 TRP A C 1
ATOM 2254 O O . TRP A 1 295 ? -8.023 -30.562 3.828 1 98.81 295 TRP A O 1
ATOM 2264 N N . LEU A 1 296 ? -5.926 -30.609 3.031 1 98.56 296 LEU A N 1
ATOM 2265 C CA . LEU A 1 296 ? -6.285 -31.391 1.852 1 98.56 296 LEU A CA 1
ATOM 2266 C C . LEU A 1 296 ? -6.777 -32.781 2.248 1 98.56 296 LEU A C 1
ATOM 2268 O O . LEU A 1 296 ? -7.828 -33.219 1.785 1 98.56 296 LEU A O 1
ATOM 2272 N N . LYS A 1 297 ? -6.105 -33.438 3.143 1 97.62 297 LYS A N 1
ATOM 2273 C CA . LYS A 1 297 ? -6.434 -34.781 3.576 1 97.62 297 LYS A CA 1
ATOM 2274 C C . LYS A 1 297 ? -7.746 -34.812 4.359 1 97.62 297 LYS A C 1
ATOM 2276 O O . LYS A 1 297 ? -8.492 -35.781 4.301 1 97.62 297 LYS A O 1
ATOM 2281 N N . GLU A 1 298 ? -8.016 -33.719 5.031 1 98 298 GLU A N 1
ATOM 2282 C CA . GLU A 1 298 ? -9.242 -33.594 5.812 1 98 298 GLU A CA 1
ATOM 2283 C C . GLU A 1 298 ? -10.43 -33.219 4.934 1 98 298 GLU A C 1
ATOM 2285 O O . GLU A 1 298 ? -11.57 -33.156 5.402 1 98 298 GLU A O 1
ATOM 2290 N N . GLY A 1 299 ? -10.188 -32.875 3.688 1 97.25 299 GLY A N 1
ATOM 2291 C CA . GLY A 1 299 ? -11.242 -32.5 2.76 1 97.25 299 GLY A CA 1
ATOM 2292 C C . GLY A 1 299 ? -11.633 -31.047 2.855 1 97.25 299 GLY A C 1
ATOM 2293 O O . GLY A 1 299 ? -12.586 -30.609 2.203 1 97.25 299 GLY A O 1
ATOM 2294 N N . LYS A 1 300 ? -10.875 -30.312 3.6 1 98.12 300 LYS A N 1
ATOM 2295 C CA . LYS A 1 300 ? -11.156 -28.891 3.775 1 98.12 300 LYS A CA 1
ATOM 2296 C C . LYS A 1 300 ? -10.602 -28.062 2.611 1 98.12 300 LYS A C 1
ATOM 2298 O O . LYS A 1 300 ? -10.992 -26.922 2.41 1 98.12 300 LYS A O 1
ATOM 2303 N N . LEU A 1 301 ? -9.664 -28.656 1.917 1 98.19 301 LEU A N 1
ATOM 2304 C CA . LEU A 1 301 ? -9.039 -28.062 0.739 1 98.19 301 LEU A CA 1
ATOM 2305 C C . LEU A 1 301 ? -9.141 -28.984 -0.461 1 98.19 301 LEU A C 1
ATOM 2307 O O . LEU A 1 301 ? -8.93 -30.203 -0.333 1 98.19 301 LEU A O 1
ATOM 2311 N N . LYS A 1 302 ? -9.602 -28.422 -1.494 1 98.06 302 LYS A N 1
ATOM 2312 C CA . LYS A 1 302 ? -9.641 -29.125 -2.768 1 98.06 302 LYS A CA 1
ATOM 2313 C C . LYS A 1 302 ? -8.656 -28.531 -3.764 1 98.06 302 LYS A C 1
ATOM 2315 O O . LYS A 1 302 ? -8.414 -27.312 -3.752 1 98.06 302 LYS A O 1
ATOM 2320 N N . ALA A 1 303 ? -8.07 -29.375 -4.57 1 97.19 303 ALA A N 1
ATOM 2321 C CA . ALA A 1 303 ? -7.098 -28.938 -5.57 1 97.19 303 ALA A CA 1
ATOM 2322 C C . ALA A 1 303 ? -7.43 -29.516 -6.945 1 97.19 303 ALA A C 1
ATOM 2324 O O . ALA A 1 303 ? -7.363 -30.719 -7.148 1 97.19 303 ALA A O 1
ATOM 2325 N N . LYS A 1 304 ? -7.844 -28.656 -7.805 1 96.81 304 LYS A N 1
ATOM 2326 C CA . LYS A 1 304 ? -8.086 -29.062 -9.188 1 96.81 304 LYS A CA 1
ATOM 2327 C C . LYS A 1 304 ? -6.906 -28.688 -10.078 1 96.81 304 LYS A C 1
ATOM 2329 O O . LYS A 1 304 ? -6.34 -27.594 -9.953 1 96.81 304 LYS A O 1
ATOM 2334 N N . GLU A 1 305 ? -6.5 -29.578 -10.914 1 97.75 305 GLU A N 1
ATOM 2335 C CA . GLU A 1 305 ? -5.43 -29.344 -11.875 1 97.75 305 GLU A CA 1
ATOM 2336 C C . GLU A 1 305 ? -5.906 -29.578 -13.305 1 97.75 305 GLU A C 1
ATOM 2338 O O . GLU A 1 305 ? -6.875 -30.312 -13.531 1 97.75 305 GLU A O 1
ATOM 2343 N N . ASN A 1 306 ? -5.383 -28.859 -14.18 1 97.12 306 ASN A N 1
ATOM 2344 C CA . ASN A 1 306 ? -5.445 -29.125 -15.609 1 97.12 306 ASN A CA 1
ATOM 2345 C C . ASN A 1 306 ? -4.129 -29.688 -16.141 1 97.12 306 ASN A C 1
ATOM 2347 O O . ASN A 1 306 ? -3.205 -28.938 -16.453 1 97.12 306 ASN A O 1
ATOM 2351 N N . VAL A 1 307 ? -4.078 -31.031 -16.344 1 97.88 307 VAL A N 1
ATOM 2352 C CA . VAL A 1 307 ? -2.828 -31.734 -16.641 1 97.88 307 VAL A CA 1
ATOM 2353 C C . VAL A 1 307 ? -2.721 -31.984 -18.141 1 97.88 307 VAL A C 1
ATOM 2355 O O . VAL A 1 307 ? -3.588 -32.625 -18.734 1 97.88 307 VAL A O 1
ATOM 2358 N N . THR A 1 308 ? -1.765 -31.422 -18.766 1 98.25 308 THR A N 1
ATOM 2359 C CA . THR A 1 308 ? -1.379 -31.766 -20.125 1 98.25 308 THR A CA 1
ATOM 2360 C C . THR A 1 308 ? -0.27 -32.812 -20.125 1 98.25 308 THR A C 1
ATOM 2362 O O . THR A 1 308 ? 0.701 -32.688 -19.375 1 98.25 308 THR A O 1
ATOM 2365 N N . VAL A 1 309 ? -0.374 -33.875 -20.953 1 98.56 309 VAL A N 1
ATOM 2366 C CA . VAL A 1 309 ? 0.642 -34.906 -21.016 1 98.56 309 VAL A CA 1
ATOM 2367 C C . VAL A 1 309 ? 1.525 -34.719 -22.234 1 98.56 309 VAL A C 1
ATOM 2369 O O . VAL A 1 309 ? 1.024 -34.625 -23.359 1 98.56 309 VAL A O 1
ATOM 2372 N N . GLY A 1 310 ? 2.822 -34.656 -21.984 1 98.69 310 GLY A N 1
ATOM 2373 C CA . GLY A 1 310 ? 3.785 -34.531 -23.078 1 98.69 310 GLY A CA 1
ATOM 2374 C C . GLY A 1 310 ? 4.582 -33.25 -23.016 1 98.69 310 GLY A C 1
ATOM 2375 O O . GLY A 1 310 ? 4.023 -32.156 -23.188 1 98.69 310 GLY A O 1
ATOM 2376 N N . PHE A 1 311 ? 5.848 -33.344 -22.891 1 98.62 311 PHE A N 1
ATOM 2377 C CA . PHE A 1 311 ? 6.75 -32.188 -22.797 1 98.62 311 PHE A CA 1
ATOM 2378 C C . PHE A 1 311 ? 6.656 -31.328 -24.047 1 98.62 311 PHE A C 1
ATOM 2380 O O . PHE A 1 311 ? 6.789 -30.109 -23.969 1 98.62 311 PHE A O 1
ATOM 2387 N N . GLU A 1 312 ? 6.359 -31.938 -25.172 1 98.38 312 GLU A N 1
ATOM 2388 C CA . GLU A 1 312 ? 6.301 -31.234 -26.453 1 98.38 312 GLU A CA 1
ATOM 2389 C C . GLU A 1 312 ? 5.137 -30.25 -26.5 1 98.38 312 GLU A C 1
ATOM 2391 O O . GLU A 1 312 ? 5.102 -29.359 -27.344 1 98.38 312 GLU A O 1
ATOM 2396 N N . LYS A 1 313 ? 4.246 -30.359 -25.562 1 98.38 313 LYS A N 1
ATOM 2397 C CA . LYS A 1 313 ? 3.031 -29.547 -25.594 1 98.38 313 LYS A CA 1
ATOM 2398 C C . LYS A 1 313 ? 3.162 -28.328 -24.688 1 98.38 313 LYS A C 1
ATOM 2400 O O . LYS A 1 313 ? 2.197 -27.578 -24.484 1 98.38 313 LYS A O 1
ATOM 2405 N N . MET A 1 314 ? 4.344 -28.062 -24.141 1 98.44 314 MET A N 1
ATOM 2406 C CA . MET A 1 314 ? 4.559 -27 -23.156 1 98.44 314 MET A CA 1
ATOM 2407 C C . MET A 1 314 ? 4.07 -25.656 -23.688 1 98.44 314 MET A C 1
ATOM 2409 O O . MET A 1 314 ? 3.264 -24.984 -23.047 1 98.44 314 MET A O 1
ATOM 2413 N N . PRO A 1 315 ? 4.445 -25.219 -24.938 1 98.44 315 PRO A N 1
ATOM 2414 C CA . PRO A 1 315 ? 4.016 -23.906 -25.406 1 98.44 315 PRO A CA 1
ATOM 2415 C C . PRO A 1 315 ? 2.504 -23.797 -25.578 1 98.44 315 PRO A C 1
ATOM 2417 O O . PRO A 1 315 ? 1.897 -22.812 -25.156 1 98.44 315 PRO A O 1
ATOM 2420 N N . ALA A 1 316 ? 1.936 -24.844 -26.141 1 97.94 316 ALA A N 1
ATOM 2421 C CA . ALA A 1 316 ? 0.491 -24.828 -26.344 1 97.94 316 ALA A CA 1
ATOM 2422 C C . ALA A 1 316 ? -0.261 -24.766 -25.031 1 97.94 316 ALA A C 1
ATOM 2424 O O . ALA A 1 316 ? -1.245 -24.031 -24.891 1 97.94 316 ALA A O 1
ATOM 2425 N N . ALA A 1 317 ? 0.219 -25.578 -24.094 1 98.06 317 ALA A N 1
ATOM 2426 C CA . ALA A 1 317 ? -0.405 -25.594 -22.766 1 98.06 317 ALA A CA 1
ATOM 2427 C C . ALA A 1 317 ? -0.267 -24.234 -22.078 1 98.06 317 ALA A C 1
ATOM 2429 O O . ALA A 1 317 ? -1.193 -23.781 -21.406 1 98.06 317 ALA A O 1
ATOM 2430 N N . PHE A 1 318 ? 0.875 -23.594 -22.234 1 97.81 318 PHE A N 1
ATOM 2431 C CA . PHE A 1 318 ? 1.136 -22.281 -21.656 1 97.81 318 PHE A CA 1
ATOM 2432 C C . PHE A 1 318 ? 0.177 -21.234 -22.219 1 97.81 318 PHE A C 1
ATOM 2434 O O . PHE A 1 318 ? -0.438 -20.484 -21.469 1 97.81 318 PHE A O 1
ATOM 2441 N N . ILE A 1 319 ? 0.014 -21.25 -23.484 1 96.94 319 ILE A N 1
ATOM 2442 C CA . ILE A 1 319 ? -0.847 -20.297 -24.188 1 96.94 319 ILE A CA 1
ATOM 2443 C C . ILE A 1 319 ? -2.299 -20.516 -23.781 1 96.94 319 ILE A C 1
ATOM 2445 O O . ILE A 1 319 ? -3.029 -19.547 -23.516 1 96.94 319 ILE A O 1
ATOM 2449 N N . GLN A 1 320 ? -2.648 -21.781 -23.672 1 95.5 320 GLN A N 1
ATOM 2450 C CA . GLN A 1 320 ? -4.004 -22.109 -23.234 1 95.5 320 GLN A CA 1
ATOM 2451 C C . GLN A 1 320 ? -4.262 -21.609 -21.828 1 95.5 320 GLN A C 1
ATOM 2453 O O . GLN A 1 320 ? -5.336 -21.062 -21.531 1 95.5 320 GLN A O 1
ATOM 2458 N N . MET A 1 321 ? -3.336 -21.812 -20.953 1 96.19 321 MET A N 1
ATOM 2459 C CA . MET A 1 321 ? -3.455 -21.328 -19.578 1 96.19 321 MET A CA 1
ATOM 2460 C C . MET A 1 321 ? -3.646 -19.812 -19.531 1 96.19 321 MET A C 1
ATOM 2462 O O . MET A 1 321 ? -4.508 -19.312 -18.812 1 96.19 321 MET A O 1
ATOM 2466 N N . LEU A 1 322 ? -2.945 -19.047 -2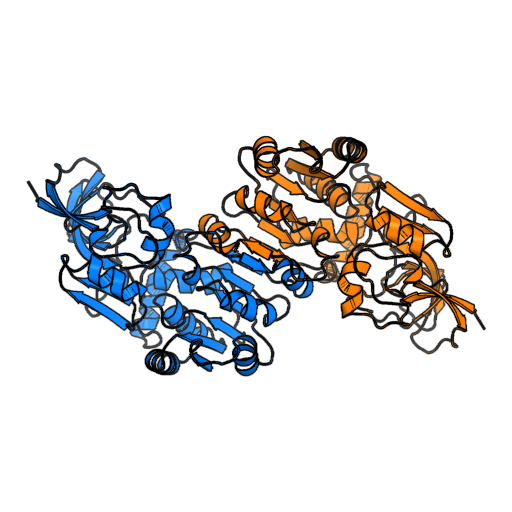0.375 1 94.12 322 LEU A N 1
ATOM 2467 C CA . LEU A 1 322 ? -3.006 -17.578 -20.391 1 94.12 322 LEU A CA 1
ATOM 2468 C C . LEU A 1 322 ? -4.348 -17.094 -20.922 1 94.12 322 LEU A C 1
ATOM 2470 O O . LEU A 1 322 ? -4.809 -16.016 -20.578 1 94.12 322 LEU A O 1
ATOM 2474 N N . ARG A 1 323 ? -4.969 -17.953 -21.719 1 90.69 323 ARG A N 1
ATOM 2475 C CA . ARG A 1 323 ? -6.297 -17.609 -22.234 1 90.69 323 ARG A CA 1
ATOM 2476 C C . ARG A 1 323 ? -7.344 -17.703 -21.125 1 90.69 323 ARG A C 1
ATOM 2478 O O . ARG A 1 323 ? -8.391 -17.062 -21.203 1 90.69 323 ARG A O 1
ATOM 2485 N N . GLY A 1 324 ? -7.082 -18.484 -20.141 1 88.06 324 GLY A N 1
ATOM 2486 C CA . GLY A 1 324 ? -7.934 -18.547 -18.953 1 88.06 324 GLY A CA 1
ATOM 2487 C C . GLY A 1 324 ? -9.219 -19.328 -19.203 1 88.06 324 GLY A C 1
ATOM 2488 O O . GLY A 1 324 ? -10.242 -19.047 -18.578 1 88.06 324 GLY A O 1
ATOM 2489 N N . THR A 1 325 ? -9.195 -20.312 -20.062 1 85.31 325 THR A N 1
ATOM 2490 C CA . THR A 1 325 ? -10.422 -21.016 -20.406 1 85.31 325 THR A CA 1
ATOM 2491 C C . THR A 1 325 ? -10.578 -22.281 -19.562 1 85.31 325 THR A C 1
ATOM 2493 O O . THR A 1 325 ? -11.68 -22.797 -19.406 1 85.31 325 THR A O 1
ATOM 2496 N N . GLU A 1 326 ? -9.516 -22.734 -19 1 88.31 326 GLU A N 1
ATOM 2497 C CA . GLU A 1 326 ? -9.562 -24 -18.281 1 88.31 326 GLU A CA 1
ATOM 2498 C C . GLU A 1 326 ? -9.594 -23.781 -16.766 1 88.31 326 GLU A C 1
ATOM 2500 O O . GLU A 1 326 ? -9.164 -22.734 -16.281 1 88.31 326 GLU A O 1
ATOM 2505 N N . LEU A 1 327 ? -10.156 -24.766 -16.141 1 92.62 327 LEU A N 1
ATOM 2506 C CA . LEU A 1 327 ? -10.234 -24.75 -14.688 1 92.62 327 LEU A CA 1
ATOM 2507 C C . LEU A 1 327 ? -9.07 -25.516 -14.07 1 92.62 327 LEU A C 1
ATOM 2509 O O . LEU A 1 327 ? -8.688 -26.578 -14.555 1 92.62 327 LEU A O 1
ATOM 2513 N N . GLY A 1 328 ? -8.555 -24.938 -13.062 1 93.06 328 GLY A N 1
ATOM 2514 C CA . GLY A 1 328 ? -7.547 -25.625 -12.273 1 93.06 328 GLY A CA 1
ATOM 2515 C C . GLY A 1 328 ? -6.129 -25.188 -12.602 1 93.06 328 GLY A C 1
ATOM 2516 O O . GLY A 1 328 ? -5.895 -24.547 -13.633 1 93.06 328 GLY A O 1
ATOM 2517 N N . LYS A 1 329 ? -5.148 -25.547 -11.773 1 97.62 329 LYS A N 1
ATOM 2518 C CA . LYS A 1 329 ? -3.725 -25.281 -11.961 1 97.62 329 LYS A CA 1
ATOM 2519 C C . LYS A 1 329 ? -3.182 -26.016 -13.18 1 97.62 329 LYS A C 1
ATOM 2521 O O . LYS A 1 329 ? -3.326 -27.234 -13.289 1 97.62 329 LYS A O 1
ATOM 2526 N N . ALA A 1 330 ? -2.59 -25.297 -14.102 1 98.12 330 ALA A N 1
ATOM 2527 C CA . ALA A 1 330 ? -2.021 -25.891 -15.305 1 98.12 330 ALA A CA 1
ATOM 2528 C C . ALA A 1 330 ? -0.667 -26.531 -15.016 1 98.12 330 ALA A C 1
ATOM 2530 O O . ALA A 1 330 ? 0.233 -25.875 -14.477 1 98.12 330 ALA A O 1
ATOM 2531 N N . VAL A 1 331 ? -0.55 -27.766 -15.328 1 98.56 331 VAL A N 1
ATOM 2532 C CA . VAL A 1 331 ? 0.692 -28.516 -15.164 1 98.56 331 VAL A CA 1
ATOM 2533 C C . VAL A 1 331 ? 0.907 -29.422 -16.375 1 98.56 331 VAL A C 1
ATOM 2535 O O . VAL A 1 331 ? -0.054 -29.844 -17.031 1 98.56 331 VAL A O 1
ATOM 2538 N N . VAL A 1 332 ? 2.133 -29.672 -16.703 1 98.81 332 VAL A N 1
ATOM 2539 C CA . VAL A 1 332 ? 2.486 -30.594 -17.781 1 98.81 332 VAL A CA 1
ATOM 2540 C C . VAL A 1 332 ? 3.215 -31.797 -17.203 1 98.81 332 VAL A C 1
ATOM 2542 O O . VAL A 1 332 ? 4.168 -31.656 -16.438 1 98.81 332 VAL A O 1
ATOM 2545 N N . LYS A 1 333 ? 2.742 -32.938 -17.484 1 98.75 333 LYS A N 1
ATOM 2546 C CA . LYS A 1 333 ? 3.434 -34.188 -17.156 1 98.75 333 LYS A CA 1
ATOM 2547 C C . LYS A 1 333 ? 4.387 -34.594 -18.281 1 98.75 333 LYS A C 1
ATOM 2549 O O . LYS A 1 333 ? 4 -34.625 -19.453 1 98.75 333 LYS A O 1
ATOM 2554 N N . VAL A 1 334 ? 5.59 -34.875 -17.922 1 98.19 334 VAL A N 1
ATOM 2555 C CA . VAL A 1 334 ? 6.598 -35.188 -18.922 1 98.19 334 VAL A CA 1
ATOM 2556 C C . VAL A 1 334 ? 6.398 -36.625 -19.406 1 98.19 334 VAL A C 1
ATOM 2558 O O . VAL A 1 334 ? 6.176 -37.531 -18.594 1 98.19 334 VAL A O 1
ATOM 2561 N N . MET B 1 1 ? -25.406 39.344 24.156 1 74.12 1 MET B N 1
ATOM 2562 C CA . MET B 1 1 ? -25.219 38.344 23.125 1 74.12 1 MET B CA 1
ATOM 2563 C C . MET B 1 1 ? -23.891 38.531 22.406 1 74.12 1 MET B C 1
ATOM 2565 O O . MET B 1 1 ? -23.516 39.656 22.078 1 74.12 1 MET B O 1
ATOM 2569 N N . VAL B 1 2 ? -23.047 37.438 22.344 1 88.5 2 VAL B N 1
ATOM 2570 C CA . VAL B 1 2 ? -21.719 37.562 21.75 1 88.5 2 VAL B CA 1
ATOM 2571 C C . VAL B 1 2 ? -21.828 37.438 20.234 1 88.5 2 VAL B C 1
ATOM 2573 O O . VAL B 1 2 ? -22.562 36.594 19.719 1 88.5 2 VAL B O 1
ATOM 2576 N N . LYS B 1 3 ? -21.219 38.438 19.562 1 94.38 3 LYS B N 1
ATOM 2577 C CA . LYS B 1 3 ? -21.141 38.406 18.094 1 94.38 3 LYS B CA 1
ATOM 2578 C C . LYS B 1 3 ? -19.844 37.781 17.641 1 94.38 3 LYS B C 1
ATOM 2580 O O . LYS B 1 3 ? -18.781 38 18.219 1 94.38 3 LYS B O 1
ATOM 2585 N N . ALA B 1 4 ? -20 36.906 16.672 1 97.31 4 ALA B N 1
ATOM 2586 C CA . ALA B 1 4 ? -18.844 36.25 16.094 1 97.31 4 ALA B CA 1
ATOM 2587 C C . ALA B 1 4 ? -18.719 36.562 14.609 1 97.31 4 ALA B C 1
ATOM 2589 O O . ALA B 1 4 ? -19.719 36.75 13.914 1 97.31 4 ALA B O 1
ATOM 2590 N N . LYS B 1 5 ? -17.469 36.781 14.156 1 98.38 5 LYS B N 1
ATOM 2591 C CA . LYS B 1 5 ? -17.188 36.812 12.727 1 98.38 5 LYS B CA 1
ATOM 2592 C C . LYS B 1 5 ? -16.906 35.406 12.188 1 98.38 5 LYS B C 1
ATOM 2594 O O . LYS B 1 5 ? -16.234 34.594 12.852 1 98.38 5 LYS B O 1
ATOM 2599 N N . VAL B 1 6 ? -17.406 35.125 10.992 1 98.06 6 VAL B N 1
ATOM 2600 C CA . VAL B 1 6 ? -17.188 33.812 10.406 1 98.06 6 VAL B CA 1
ATOM 2601 C C . VAL B 1 6 ? -16.891 33.938 8.906 1 98.06 6 VAL B C 1
ATOM 2603 O O . VAL B 1 6 ? -17.453 34.812 8.25 1 98.06 6 VAL B O 1
ATOM 2606 N N . TRP B 1 7 ? -16 33.156 8.383 1 98.38 7 TRP B N 1
ATOM 2607 C CA . TRP B 1 7 ? -15.828 33 6.945 1 98.38 7 TRP B CA 1
ATOM 2608 C C . TRP B 1 7 ? -16.594 31.781 6.434 1 98.38 7 TRP B C 1
ATOM 2610 O O . TRP B 1 7 ? -16.438 30.672 6.945 1 98.38 7 TRP B O 1
ATOM 2620 N N . THR B 1 8 ? -17.422 31.969 5.457 1 98 8 THR B N 1
ATOM 2621 C CA . THR B 1 8 ? -18.172 30.875 4.852 1 98 8 THR B CA 1
ATOM 2622 C C . THR B 1 8 ? -17.703 30.609 3.428 1 98 8 THR B C 1
ATOM 2624 O O . THR B 1 8 ? -17.109 31.484 2.791 1 98 8 THR B O 1
ATOM 2627 N N . LEU B 1 9 ? -17.844 29.391 3.004 1 97.88 9 LEU B N 1
ATOM 2628 C CA . LEU B 1 9 ? -17.625 29.031 1.605 1 97.88 9 LEU B CA 1
ATOM 2629 C C . LEU B 1 9 ? -18.75 29.578 0.725 1 97.88 9 LEU B C 1
ATOM 2631 O O . LEU B 1 9 ? -19.844 29.031 0.71 1 97.88 9 LEU B O 1
ATOM 2635 N N . ARG B 1 10 ? -18.453 30.578 -0.019 1 97.5 10 ARG B N 1
ATOM 2636 C CA . ARG B 1 10 ? -19.469 31.172 -0.887 1 97.5 10 ARG B CA 1
ATOM 2637 C C . ARG B 1 10 ? -19.719 30.297 -2.109 1 97.5 10 ARG B C 1
ATOM 2639 O O . ARG B 1 10 ? -20.875 30.109 -2.506 1 97.5 10 ARG B O 1
ATOM 2646 N N . LYS B 1 11 ? -18.656 29.812 -2.717 1 96.31 11 LYS B N 1
ATOM 2647 C CA . LYS B 1 11 ? -18.703 28.922 -3.865 1 96.31 11 LYS B CA 1
ATOM 2648 C C . LYS B 1 11 ? -17.641 27.844 -3.762 1 96.31 11 LYS B C 1
ATOM 2650 O O . LYS B 1 11 ? -16.531 28.094 -3.262 1 96.31 11 LYS B O 1
ATOM 2655 N N . HIS B 1 12 ? -17.984 26.719 -4.309 1 95.5 12 HIS B N 1
ATOM 2656 C CA . HIS B 1 12 ? -16.969 25.672 -4.395 1 95.5 12 HIS B CA 1
ATOM 2657 C C . HIS B 1 12 ? -15.781 26.125 -5.227 1 95.5 12 HIS B C 1
ATOM 2659 O O . HIS B 1 12 ? -15.953 26.844 -6.219 1 95.5 12 HIS B O 1
ATOM 2665 N N . PHE B 1 13 ? -14.633 25.656 -4.793 1 93.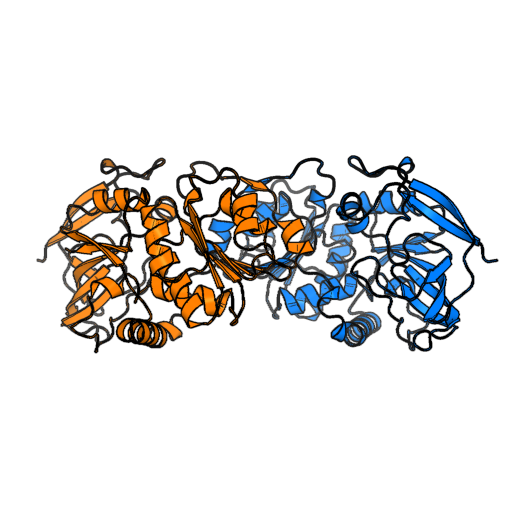88 13 PHE B N 1
ATOM 2666 C CA . PHE B 1 13 ? -13.422 26 -5.531 1 93.88 13 PHE B CA 1
ATOM 2667 C C . PHE B 1 13 ? -13.453 25.391 -6.93 1 93.88 13 PHE B C 1
ATOM 2669 O O . PHE B 1 13 ? -13.781 24.219 -7.094 1 93.88 13 PHE B O 1
ATOM 2676 N N . VAL B 1 14 ? -13.242 26.094 -7.895 1 90.56 14 VAL B N 1
ATOM 2677 C CA . VAL B 1 14 ? -12.977 25.641 -9.258 1 90.56 14 VAL B CA 1
ATOM 2678 C C . VAL B 1 14 ? -11.516 25.906 -9.617 1 90.56 14 VAL B C 1
ATOM 2680 O O . VAL B 1 14 ? -11.141 27.047 -9.898 1 90.56 14 VAL B O 1
ATOM 2683 N N . GLY B 1 15 ? -10.766 24.875 -9.625 1 88.44 15 GLY B N 1
ATOM 2684 C CA . GLY B 1 15 ? -9.328 25.078 -9.719 1 88.44 15 GLY B CA 1
ATOM 2685 C C . GLY B 1 15 ? -8.727 25.672 -8.461 1 88.44 15 GLY B C 1
ATOM 2686 O O . GLY B 1 15 ? -9.07 25.25 -7.352 1 88.44 15 GLY B O 1
ATOM 2687 N N . PHE B 1 16 ? -7.844 26.562 -8.617 1 92 16 PHE B N 1
ATOM 2688 C CA . PHE B 1 16 ? -7.172 27.203 -7.496 1 92 16 PHE B CA 1
ATOM 2689 C C . PHE B 1 16 ? -8.109 28.172 -6.793 1 92 16 PHE B C 1
ATOM 2691 O O . PHE B 1 16 ? -8.797 28.969 -7.441 1 92 16 PHE B O 1
ATOM 2698 N N . PRO B 1 17 ? -8.211 28.125 -5.441 1 95.38 17 PRO B N 1
ATOM 2699 C CA . PRO B 1 17 ? -9.125 28.984 -4.695 1 95.38 17 PRO B CA 1
ATOM 2700 C C . PRO B 1 17 ? -8.891 30.469 -4.965 1 95.38 17 PRO B C 1
ATOM 2702 O O . PRO B 1 17 ? -7.754 30.875 -5.223 1 95.38 17 PRO B O 1
ATOM 2705 N N . LYS B 1 18 ? -10.062 31.312 -4.922 1 95.88 18 LYS B N 1
ATOM 2706 C CA . LYS B 1 18 ? -10.062 32.781 -5.031 1 95.88 18 LYS B CA 1
ATOM 2707 C C . LYS B 1 18 ? -10.703 33.406 -3.807 1 95.88 18 LYS B C 1
ATOM 2709 O O . LYS B 1 18 ? -11.555 32.812 -3.152 1 95.88 18 LYS B O 1
ATOM 2714 N N . GLU B 1 19 ? -10.219 34.562 -3.531 1 97.44 19 GLU B N 1
ATOM 2715 C CA . GLU B 1 19 ? -10.781 35.25 -2.375 1 97.44 19 GLU B CA 1
ATOM 2716 C C . GLU B 1 19 ? -12.305 35.344 -2.48 1 97.44 19 GLU B C 1
ATOM 2718 O O . GLU B 1 19 ? -13 35.312 -1.469 1 97.44 19 GLU B O 1
ATOM 2723 N N . SER B 1 20 ? -12.789 35.5 -3.697 1 97.88 20 SER B N 1
ATOM 2724 C CA . SER B 1 20 ? -14.227 35.656 -3.924 1 97.88 20 SER B CA 1
ATOM 2725 C C . SER B 1 20 ? -14.977 34.375 -3.564 1 97.88 20 SER B C 1
ATOM 2727 O O . SER B 1 20 ? -16.203 34.375 -3.477 1 97.88 20 SER B O 1
ATOM 2729 N N . ASP B 1 21 ? -14.289 33.25 -3.389 1 98.12 21 ASP B N 1
ATOM 2730 C CA . ASP B 1 21 ? -14.922 32 -3.014 1 98.12 21 ASP B CA 1
ATOM 2731 C C . ASP B 1 21 ? -15.375 32.031 -1.555 1 98.12 21 ASP B C 1
ATOM 2733 O O . ASP B 1 21 ? -16.094 31.141 -1.107 1 98.12 21 ASP B O 1
ATOM 2737 N N . PHE B 1 22 ? -15.039 33.062 -0.844 1 98.56 22 PHE B N 1
ATOM 2738 C CA . PHE B 1 22 ? -15.328 33.188 0.582 1 98.56 22 PHE B CA 1
ATOM 2739 C C . PHE B 1 22 ? -16.172 34.438 0.87 1 98.56 22 PHE B C 1
ATOM 2741 O O . PHE B 1 22 ? -16.156 35.375 0.093 1 98.56 22 PHE B O 1
ATOM 2748 N N . GLU B 1 23 ? -16.875 34.375 1.968 1 98.44 23 GLU B N 1
ATOM 2749 C CA . GLU B 1 23 ? -17.672 35.531 2.428 1 98.44 23 GLU B CA 1
ATOM 2750 C C . GLU B 1 23 ? -17.547 35.688 3.939 1 98.44 23 GLU B C 1
ATOM 2752 O O . GLU B 1 23 ? -17.703 34.75 4.695 1 98.44 23 GLU B O 1
ATOM 2757 N N . LEU B 1 24 ? -17.281 36.906 4.387 1 98.5 24 LEU B N 1
ATOM 2758 C CA . LEU B 1 24 ? -17.266 37.25 5.809 1 98.5 24 LEU B CA 1
ATOM 2759 C C . LEU B 1 24 ? -18.656 37.594 6.305 1 98.5 24 LEU B C 1
ATOM 2761 O O . LEU B 1 24 ? -19.328 38.438 5.715 1 98.5 24 LEU B O 1
ATOM 2765 N N . LYS B 1 25 ? -19.016 36.906 7.34 1 98.06 25 LYS B N 1
ATOM 2766 C CA . LYS B 1 25 ? -20.328 37.156 7.938 1 98.06 25 LYS B CA 1
ATOM 2767 C C . LYS B 1 25 ? -20.203 37.344 9.445 1 98.06 25 LYS B C 1
ATOM 2769 O O . LYS B 1 25 ? -19.156 37.062 10.031 1 98.06 25 LYS B O 1
ATOM 2774 N N . GLU B 1 26 ? -21.312 37.844 9.977 1 97.31 26 GLU B N 1
ATOM 2775 C CA . GLU B 1 26 ? -21.453 37.938 11.43 1 97.31 26 GLU B CA 1
ATOM 2776 C C . GLU B 1 26 ? -22.562 37 11.93 1 97.31 26 GLU B C 1
ATOM 2778 O O . GLU B 1 26 ? -23.594 36.844 11.273 1 97.31 26 GLU B O 1
ATOM 2783 N N . GLU B 1 27 ? -22.281 36.438 13.016 1 95.38 27 GLU B N 1
ATOM 2784 C CA . GLU B 1 27 ? -23.297 35.594 13.633 1 95.38 27 GLU B CA 1
ATOM 2785 C C . GLU B 1 27 ? -23.438 35.906 15.117 1 95.38 27 GLU B C 1
ATOM 2787 O O . GLU B 1 27 ? -22.469 36.25 15.789 1 95.38 27 GLU B O 1
ATOM 2792 N N . THR B 1 28 ? -24.719 35.844 15.602 1 96.38 28 THR B N 1
ATOM 2793 C CA . THR B 1 28 ? -24.984 35.938 17.031 1 96.38 28 THR B CA 1
ATOM 2794 C C . THR B 1 28 ? -24.953 34.562 17.672 1 96.38 28 THR B C 1
ATOM 2796 O O . THR B 1 28 ? -25.656 33.656 17.234 1 96.38 28 THR B O 1
ATOM 2799 N N . LEU B 1 29 ? -24.172 34.469 18.688 1 96.88 29 LEU B N 1
ATOM 2800 C CA . LEU B 1 29 ? -24 33.156 19.312 1 96.88 29 LEU B CA 1
ATOM 2801 C C . LEU B 1 29 ? -25.188 32.844 20.234 1 96.88 29 LEU B C 1
ATOM 2803 O O . LEU B 1 29 ? -25.703 33.75 20.922 1 96.88 29 LEU B O 1
ATOM 2807 N N . PRO B 1 30 ? -25.531 31.625 20.297 1 95.31 30 PRO B N 1
ATOM 2808 C CA . PRO B 1 30 ? -26.609 31.234 21.219 1 95.31 30 PRO B CA 1
ATOM 2809 C C . PRO B 1 30 ? -26.156 31.188 22.672 1 95.31 30 PRO B C 1
ATOM 2811 O O . PRO B 1 30 ? -24.953 31.266 22.953 1 95.31 30 PRO B O 1
ATOM 2814 N N . GLU B 1 31 ? -27.188 31.109 23.484 1 94.94 31 GLU B N 1
ATOM 2815 C CA . GLU B 1 31 ? -26.875 30.859 24.891 1 94.94 31 GLU B CA 1
ATOM 2816 C C . GLU B 1 31 ? -26.25 29.484 25.094 1 94.94 31 GLU B C 1
ATOM 2818 O O . GLU B 1 31 ? -26.625 28.531 24.406 1 94.94 31 GLU B O 1
ATOM 2823 N N . LEU B 1 32 ? -25.422 29.484 26.016 1 95.88 32 LEU B N 1
ATOM 2824 C CA . LEU B 1 32 ? -24.703 28.25 26.344 1 95.88 32 LEU B CA 1
ATOM 2825 C C . LEU B 1 32 ? -25.656 27.219 26.953 1 95.88 32 LEU B C 1
ATOM 2827 O O . LEU B 1 32 ? -26.391 27.516 27.891 1 95.88 32 LEU B O 1
ATOM 2831 N N . GLN B 1 33 ? -25.625 26 26.391 1 96.75 33 GLN B N 1
ATOM 2832 C CA . GLN B 1 33 ? -26.391 24.891 26.938 1 96.75 33 GLN B CA 1
ATOM 2833 C C . GLN B 1 33 ? -25.484 23.938 27.734 1 96.75 33 GLN B C 1
ATOM 2835 O O . GLN B 1 33 ? -24.266 24.078 27.719 1 96.75 33 GLN B O 1
ATOM 2840 N N . ASN B 1 34 ? -26.172 23 28.422 1 96.88 34 ASN B N 1
ATOM 2841 C CA . ASN B 1 34 ? -25.391 22.016 29.188 1 96.88 34 ASN B CA 1
ATOM 2842 C C . ASN B 1 34 ? -24.469 21.234 28.281 1 96.88 34 ASN B C 1
ATOM 2844 O O . ASN B 1 34 ? -24.859 20.781 27.203 1 96.88 34 ASN B O 1
ATOM 2848 N N . GLY B 1 35 ? -23.203 21.109 28.703 1 96.75 35 GLY B N 1
ATOM 2849 C CA . GLY B 1 35 ? -22.219 20.359 27.938 1 96.75 35 GLY B CA 1
ATOM 2850 C C . GLY B 1 35 ? -21.469 21.203 26.922 1 96.75 35 GLY B C 1
ATOM 2851 O O . GLY B 1 35 ? -20.531 20.734 26.297 1 96.75 35 GLY B O 1
ATOM 2852 N N . GLU B 1 36 ? -21.812 22.453 26.875 1 97.19 36 GLU B N 1
ATOM 2853 C CA . GLU B 1 36 ? -21.219 23.312 25.859 1 97.19 36 GLU B CA 1
ATOM 2854 C C . GLU B 1 36 ? -20.219 24.281 26.469 1 97.19 36 GLU B C 1
ATOM 2856 O O . GLU B 1 36 ? -20.188 24.469 27.703 1 97.19 36 GLU B O 1
ATOM 2861 N N . VAL B 1 37 ? -19.422 24.812 25.609 1 97.56 37 VAL B N 1
ATOM 2862 C CA . VAL B 1 37 ? -18.469 25.844 25.984 1 97.56 37 VAL B CA 1
ATOM 2863 C C . VAL B 1 37 ? -18.516 26.984 24.984 1 97.56 37 VAL B C 1
ATOM 2865 O O . VAL B 1 37 ? -18.906 26.797 23.828 1 97.56 37 VAL B O 1
ATOM 2868 N N . GLN B 1 38 ? -18.203 28.141 25.453 1 97.88 38 GLN B N 1
ATOM 2869 C CA . GLN B 1 38 ? -17.984 29.281 24.578 1 97.88 38 GLN B CA 1
ATOM 2870 C C . GLN B 1 38 ? -16.484 29.531 24.359 1 97.88 38 GLN B C 1
ATOM 2872 O O . GLN B 1 38 ? -15.719 29.625 25.312 1 97.88 38 GLN B O 1
ATOM 2877 N N . LEU B 1 39 ? -16.109 29.609 23.156 1 98 39 LEU B N 1
ATOM 2878 C CA . LEU B 1 39 ? -14.711 29.719 22.781 1 98 39 LEU B CA 1
ATOM 2879 C C . LEU B 1 39 ? -14.414 31.047 22.109 1 98 39 LEU B C 1
ATOM 2881 O O . LEU B 1 39 ? -15.266 31.594 21.406 1 98 39 LEU B O 1
ATOM 2885 N N . GLU B 1 40 ? -13.25 31.531 22.344 1 98.56 40 GLU B N 1
ATOM 2886 C CA . GLU B 1 40 ? -12.641 32.625 21.578 1 98.56 40 GLU B CA 1
ATOM 2887 C C . GLU B 1 40 ? -11.375 32.156 20.875 1 98.56 40 GLU B C 1
ATOM 2889 O O . GLU B 1 40 ? -10.414 31.734 21.516 1 98.56 40 GLU B O 1
ATOM 2894 N N . ALA B 1 41 ? -11.359 32.281 19.578 1 98.38 41 ALA B N 1
ATOM 2895 C CA . ALA B 1 41 ? -10.203 31.875 18.797 1 98.38 41 ALA B CA 1
ATOM 2896 C C . ALA B 1 41 ? -9.016 32.812 19.031 1 98.38 41 ALA B C 1
ATOM 2898 O O . ALA B 1 41 ? -9.172 34.031 19.094 1 98.38 41 ALA B O 1
ATOM 2899 N N . ILE B 1 42 ? -7.855 32.188 19.188 1 98.75 42 ILE B N 1
ATOM 2900 C CA . ILE B 1 42 ? -6.617 32.938 19.328 1 98.75 42 ILE B CA 1
ATOM 2901 C C . ILE B 1 42 ? -5.77 32.812 18.062 1 98.75 42 ILE B C 1
ATOM 2903 O O . ILE B 1 42 ? -5.309 33.781 17.5 1 98.75 42 ILE B O 1
ATOM 2907 N N . PHE B 1 43 ? -5.574 31.594 17.609 1 98.75 43 PHE B N 1
ATOM 2908 C CA . PHE B 1 43 ? -4.879 31.266 16.359 1 98.75 43 PHE B CA 1
ATOM 2909 C C . PHE B 1 43 ? -5.715 30.312 15.516 1 98.75 43 PHE B C 1
ATOM 2911 O O . PHE B 1 43 ? -6.383 29.422 16.047 1 98.75 43 PHE B O 1
ATOM 2918 N N . LEU B 1 44 ? -5.684 30.5 14.211 1 98.44 44 LEU B N 1
ATOM 2919 C CA . LEU B 1 44 ? -6.332 29.578 13.281 1 98.44 44 LEU B CA 1
ATOM 2920 C C . LEU B 1 44 ? -5.305 28.922 12.367 1 98.44 44 LEU B C 1
ATOM 2922 O O . LEU B 1 44 ? -4.398 29.594 11.859 1 98.44 44 LEU B O 1
ATOM 2926 N N . SER B 1 45 ? -5.449 27.641 12.219 1 97.56 45 SER B N 1
ATOM 2927 C CA . SER B 1 45 ? -4.559 26.875 11.359 1 97.56 45 SER B CA 1
ATOM 2928 C C . SER B 1 45 ? -4.988 26.969 9.898 1 97.56 45 SER B C 1
ATOM 2930 O O . SER B 1 45 ? -6.184 26.969 9.594 1 97.56 45 SER B O 1
ATOM 2932 N N . LEU B 1 46 ? -4.066 27.078 9.008 1 97.5 46 LEU B N 1
ATOM 2933 C CA . LEU B 1 46 ? -4.305 26.922 7.578 1 97.5 46 LEU B CA 1
ATOM 2934 C C . LEU B 1 46 ? -3.631 25.672 7.047 1 97.5 46 LEU B C 1
ATOM 2936 O O . LEU B 1 46 ? -2.416 25.5 7.191 1 97.5 46 LEU B O 1
ATOM 2940 N N . ASP B 1 47 ? -4.41 24.797 6.414 1 95.06 47 ASP B N 1
ATOM 2941 C CA . ASP B 1 47 ? -3.92 23.484 5.992 1 95.06 47 ASP B CA 1
ATOM 2942 C C . ASP B 1 47 ? -4.395 23.156 4.578 1 95.06 47 ASP B C 1
ATOM 2944 O O . ASP B 1 47 ? -5.539 23.438 4.219 1 95.06 47 ASP B O 1
ATOM 2948 N N . PRO B 1 48 ? -3.555 22.469 3.82 1 94.06 48 PRO B N 1
ATOM 2949 C CA . PRO B 1 48 ? -3.902 22.125 2.441 1 94.06 48 PRO B CA 1
ATOM 2950 C C . PRO B 1 48 ? -5.133 21.219 2.355 1 94.06 48 PRO B C 1
ATOM 2952 O O . PRO B 1 48 ? -5.887 21.297 1.382 1 94.06 48 PRO B O 1
ATOM 2955 N N . TYR B 1 49 ? -5.41 20.422 3.328 1 90.5 49 TYR B N 1
ATOM 2956 C CA . TYR B 1 49 ? -6.535 19.5 3.262 1 90.5 49 TYR B CA 1
ATOM 2957 C C . TYR B 1 49 ? -7.855 20.25 3.162 1 90.5 49 TYR B C 1
ATOM 2959 O O . TYR B 1 49 ? -8.844 19.703 2.664 1 90.5 49 TYR B O 1
ATOM 2967 N N . MET B 1 50 ? -7.91 21.469 3.592 1 92.81 50 MET B N 1
ATOM 2968 C CA . MET B 1 50 ? -9.117 22.281 3.521 1 92.81 50 MET B CA 1
ATOM 2969 C C . MET B 1 50 ? -9.578 22.453 2.076 1 92.81 50 MET B C 1
ATOM 2971 O O . MET B 1 50 ? -10.781 22.531 1.807 1 92.81 50 MET B O 1
ATOM 2975 N N . ARG B 1 51 ? -8.578 22.531 1.237 1 93 51 ARG B N 1
ATOM 2976 C CA . ARG B 1 51 ? -8.898 22.578 -0.185 1 93 51 ARG B CA 1
ATOM 2977 C C . ARG B 1 51 ? -9.312 21.203 -0.704 1 93 51 ARG B C 1
ATOM 2979 O O . ARG B 1 51 ? -10.305 21.078 -1.431 1 93 51 ARG B O 1
ATOM 2986 N N . ALA B 1 52 ? -8.617 20.203 -0.305 1 87.56 52 ALA B N 1
ATOM 2987 C CA . ALA B 1 52 ? -8.781 18.859 -0.838 1 87.56 52 ALA B CA 1
ATOM 2988 C C . ALA B 1 52 ? -10.172 18.312 -0.552 1 87.56 52 ALA B C 1
ATOM 2990 O O . ALA B 1 52 ? -10.773 17.641 -1.397 1 87.56 52 ALA B O 1
ATOM 2991 N N . VAL B 1 53 ? -10.734 18.641 0.622 1 86.88 53 VAL B N 1
ATOM 2992 C CA . VAL B 1 53 ? -11.953 17.953 1.047 1 86.88 53 VAL B CA 1
ATOM 2993 C C . VAL B 1 53 ? -13.133 18.922 0.973 1 86.88 53 VAL B C 1
ATOM 2995 O O . VAL B 1 53 ? -14.266 18.547 1.319 1 86.88 53 VAL B O 1
ATOM 2998 N N . SER B 1 54 ? -12.883 20.109 0.556 1 88.38 54 SER B N 1
ATOM 2999 C CA . SER B 1 54 ? -13.914 21.141 0.574 1 88.38 54 SER B CA 1
ATOM 3000 C C . SER B 1 54 ? -15.156 20.688 -0.181 1 88.38 54 SER B C 1
ATOM 3002 O O . SER B 1 54 ? -16.266 20.75 0.348 1 88.38 54 SER B O 1
ATOM 3004 N N . SER B 1 55 ? -14.984 20.172 -1.338 1 87.19 55 SER B N 1
ATOM 3005 C CA . SER B 1 55 ? -16.109 19.812 -2.186 1 87.19 55 SER B CA 1
ATOM 3006 C C . SER B 1 55 ? -16.844 18.594 -1.642 1 87.19 55 SER B C 1
ATOM 3008 O O . SER B 1 55 ? -18.062 18.438 -1.851 1 87.19 55 SER B O 1
ATOM 3010 N N . THR B 1 56 ? -16.172 17.812 -0.918 1 85.56 56 THR B N 1
ATOM 3011 C CA . THR B 1 56 ? -16.781 16.578 -0.452 1 85.56 56 THR B CA 1
ATOM 3012 C C . THR B 1 56 ? -17.438 16.781 0.908 1 85.56 56 THR B C 1
ATOM 3014 O O . THR B 1 56 ? -18.453 16.156 1.204 1 85.56 56 THR B O 1
ATOM 3017 N N . LEU B 1 57 ? -16.953 17.734 1.692 1 88.25 57 LEU B N 1
ATOM 3018 C CA . LEU B 1 57 ? -17.391 17.812 3.08 1 88.25 57 LEU B CA 1
ATOM 3019 C C . LEU B 1 57 ? -18.281 19.031 3.293 1 88.25 57 LEU B C 1
ATOM 3021 O O . LEU B 1 57 ? -19 19.125 4.293 1 88.25 57 LEU B O 1
ATOM 3025 N N . MET B 1 58 ? -18.125 19.969 2.375 1 92.38 58 MET B N 1
ATOM 3026 C CA . MET B 1 58 ? -18.797 21.234 2.65 1 92.38 58 MET B CA 1
ATOM 3027 C C . MET B 1 58 ? -19.859 21.531 1.588 1 92.38 58 MET B C 1
ATOM 3029 O O . MET B 1 58 ? -19.734 21.078 0.448 1 92.38 58 MET B O 1
ATOM 3033 N N . LYS B 1 59 ? -20.922 22.344 1.956 1 94.75 59 LYS B N 1
ATOM 3034 C CA . LYS B 1 59 ? -21.859 23 1.065 1 94.75 59 LYS B CA 1
ATOM 3035 C C . LYS B 1 59 ? -21.609 24.5 1.018 1 94.75 59 LYS B C 1
ATOM 3037 O O . LYS B 1 59 ? -21.094 25.078 1.974 1 94.75 59 LYS B O 1
ATOM 3042 N N . GLU B 1 60 ? -21.891 24.984 -0.115 1 96.94 60 GLU B N 1
ATOM 3043 C CA . GLU B 1 60 ? -21.828 26.438 -0.184 1 96.94 60 GLU B CA 1
ATOM 3044 C C . GLU B 1 60 ? -22.656 27.078 0.926 1 96.94 60 GLU B C 1
ATOM 3046 O O . GLU B 1 60 ? -23.781 26.656 1.194 1 96.94 60 GLU B O 1
ATOM 3051 N N . GLY B 1 61 ? -22.062 28.016 1.57 1 96.75 61 GLY B N 1
ATOM 3052 C CA . GLY B 1 61 ? -22.703 28.672 2.697 1 96.75 61 GLY B CA 1
ATOM 3053 C C . GLY B 1 61 ? -22.203 28.172 4.043 1 96.75 61 GLY B C 1
ATOM 3054 O O . GLY B 1 61 ? -22.406 28.844 5.062 1 96.75 61 GLY B O 1
ATOM 3055 N N . ASP B 1 62 ? -21.625 27.078 4.023 1 96.19 62 ASP B N 1
ATOM 3056 C CA . ASP B 1 62 ? -21.078 26.547 5.266 1 96.19 62 ASP B CA 1
ATOM 3057 C C . ASP B 1 62 ? -19.875 27.359 5.742 1 96.19 62 ASP B C 1
ATOM 3059 O O . ASP B 1 62 ? -19.188 27.984 4.934 1 96.19 62 ASP B O 1
ATOM 3063 N N . VAL B 1 63 ? -19.656 27.344 7.062 1 95.31 63 VAL B N 1
ATOM 3064 C CA . VAL B 1 63 ? -18.438 27.922 7.598 1 95.31 63 VAL B CA 1
ATOM 3065 C C . VAL B 1 63 ? -17.234 27.109 7.113 1 95.31 63 VAL B C 1
ATOM 3067 O O . VAL B 1 63 ? -17.25 25.875 7.125 1 95.31 63 VAL B O 1
ATOM 3070 N N . GLN B 1 64 ? -16.25 27.859 6.637 1 95.88 64 GLN B N 1
ATOM 3071 C CA . GLN B 1 64 ? -15.039 27.188 6.18 1 95.88 64 GLN B CA 1
ATOM 3072 C C . GLN B 1 64 ? -14.43 26.344 7.297 1 95.88 64 GLN B C 1
ATOM 3074 O O . GLN B 1 64 ? -14.289 26.812 8.43 1 95.88 64 GLN B O 1
ATOM 3079 N N . ILE B 1 65 ? -14.031 25.172 7 1 94 65 ILE B N 1
ATOM 3080 C CA . ILE B 1 65 ? -13.531 24.234 7.996 1 94 65 ILE B CA 1
ATOM 3081 C C . ILE B 1 65 ? -12.117 24.625 8.414 1 94 65 ILE B C 1
ATOM 3083 O O . ILE B 1 65 ? -11.438 25.375 7.703 1 94 65 ILE B O 1
ATOM 3087 N N . GLY B 1 66 ? -11.711 24.062 9.578 1 93.5 66 GLY B N 1
ATOM 3088 C CA . GLY B 1 66 ? -10.375 24.281 10.117 1 93.5 66 GLY B CA 1
ATOM 3089 C C . GLY B 1 66 ? -10.32 24.219 11.625 1 93.5 66 GLY B C 1
ATOM 3090 O O . GLY B 1 66 ? -11.352 24.344 12.297 1 93.5 66 GLY B O 1
ATOM 3091 N N . ALA B 1 67 ? -9.133 24.094 12.07 1 94.75 67 ALA B N 1
ATOM 3092 C CA . ALA B 1 67 ? -8.922 24.031 13.508 1 94.75 67 ALA B CA 1
ATOM 3093 C C . ALA B 1 67 ? -8.375 25.359 14.039 1 94.75 67 ALA B C 1
ATOM 3095 O O . ALA B 1 67 ? -7.762 26.125 13.289 1 94.75 67 ALA B O 1
ATOM 3096 N N . GLN B 1 68 ? -8.633 25.562 15.266 1 96.81 68 GLN B N 1
ATOM 3097 C CA . GLN B 1 68 ? -8.117 26.75 15.93 1 96.81 68 GLN B CA 1
ATOM 3098 C C . GLN B 1 68 ? -7.641 26.438 17.344 1 96.81 68 GLN B C 1
ATOM 3100 O O . GLN B 1 68 ? -8.062 25.438 17.938 1 96.81 68 GLN B O 1
ATOM 3105 N N . VAL B 1 69 ? -6.641 27.203 17.797 1 98.31 69 VAL B N 1
ATOM 3106 C CA . VAL B 1 69 ? -6.395 27.328 19.234 1 98.31 69 VAL B CA 1
ATOM 3107 C C . VAL B 1 69 ? -7.328 28.375 19.828 1 98.31 69 VAL B C 1
ATOM 3109 O O . VAL B 1 69 ? -7.379 29.516 19.344 1 98.31 69 VAL B O 1
ATOM 3112 N N . ALA B 1 70 ? -8.039 27.953 20.859 1 98.44 70 ALA B N 1
ATOM 3113 C CA . ALA B 1 70 ? -9.039 28.859 21.422 1 98.44 70 ALA B CA 1
ATOM 3114 C C . ALA B 1 70 ? -8.992 28.844 22.953 1 98.44 70 ALA B C 1
ATOM 3116 O O . ALA B 1 70 ? -8.516 27.875 23.562 1 98.44 70 ALA B O 1
ATOM 3117 N N . LYS B 1 71 ? -9.461 29.922 23.484 1 98.62 71 LYS B N 1
ATOM 3118 C CA . LYS B 1 71 ? -9.641 30.031 24.922 1 98.62 71 LYS B CA 1
ATOM 3119 C C . LYS B 1 71 ? -11.094 29.781 25.312 1 98.62 71 LYS B C 1
ATOM 3121 O O . LYS B 1 71 ? -12.016 30.266 24.656 1 98.62 71 LYS B O 1
ATOM 3126 N N . VAL B 1 72 ? -11.32 29 26.344 1 98.44 72 VAL B N 1
ATOM 3127 C CA . VAL B 1 72 ? -12.656 28.781 26.875 1 98.44 72 VAL B CA 1
ATOM 3128 C C . VAL B 1 72 ? -13.078 30 27.719 1 98.44 72 VAL B C 1
ATOM 3130 O O . VAL B 1 72 ? -12.477 30.281 28.75 1 98.44 72 VAL B O 1
ATOM 3133 N N . LEU B 1 73 ? -14.125 30.672 27.312 1 98.12 73 LEU B N 1
ATOM 3134 C CA . LEU B 1 73 ? -14.609 31.875 28 1 98.12 73 LEU B CA 1
ATOM 3135 C C . LEU B 1 73 ? -15.672 31.516 29.031 1 98.12 73 LEU B C 1
ATOM 3137 O O . LEU B 1 73 ? -15.719 32.125 30.109 1 98.12 73 LEU B O 1
ATOM 3141 N N . GLN B 1 74 ? -16.562 30.656 28.656 1 98 74 GLN B N 1
ATOM 3142 C CA . GLN B 1 74 ? -17.625 30.094 29.469 1 98 74 GLN B CA 1
ATOM 3143 C C . GLN B 1 74 ? -17.734 28.578 29.266 1 98 74 GLN B C 1
ATOM 3145 O O . GLN B 1 74 ? -17.406 28.078 28.188 1 98 74 GLN B O 1
ATOM 3150 N N . SER B 1 75 ? -18.203 27.875 30.344 1 97.88 75 SER B N 1
ATOM 3151 C CA . SER B 1 75 ? -18.25 26.422 30.188 1 97.88 75 SER B CA 1
ATOM 3152 C C . SER B 1 75 ? -19.391 25.828 31.016 1 97.88 75 SER B C 1
ATOM 3154 O O . SER B 1 75 ? -19.641 26.25 32.156 1 97.88 75 SER B O 1
ATOM 3156 N N . ARG B 1 76 ? -20.125 25.016 30.438 1 98.06 76 ARG B N 1
ATOM 3157 C CA . ARG B 1 76 ? -21.031 24.078 31.109 1 98.06 76 ARG B CA 1
ATOM 3158 C C . ARG B 1 76 ? -20.641 22.641 30.844 1 98.06 76 ARG B C 1
ATOM 3160 O O . ARG B 1 76 ? -21.5 21.781 30.656 1 98.06 76 ARG B O 1
ATOM 3167 N N . ASN B 1 77 ? -19.359 22.469 30.734 1 96.69 77 ASN B N 1
ATOM 3168 C CA . ASN B 1 77 ? -18.703 21.172 30.5 1 96.69 77 ASN B CA 1
ATOM 3169 C C . ASN B 1 77 ? -17.469 21 31.391 1 96.69 77 ASN B C 1
ATOM 3171 O O . ASN B 1 77 ? -16.438 21.625 31.141 1 96.69 77 ASN B O 1
ATOM 3175 N N . PRO B 1 78 ? -17.516 20.156 32.312 1 96.06 78 PRO B N 1
ATOM 3176 C CA . PRO B 1 78 ? -16.422 20.031 33.281 1 96.06 78 PRO B CA 1
ATOM 3177 C C . PRO B 1 78 ? -15.102 19.609 32.656 1 96.06 78 PRO B C 1
ATOM 3179 O O . PRO B 1 78 ? -14.031 19.828 33.219 1 96.06 78 PRO B O 1
ATOM 3182 N N . ALA B 1 79 ? -15.125 19.031 31.484 1 95.25 79 ALA B N 1
ATOM 3183 C CA . ALA B 1 79 ? -13.914 18.609 30.781 1 95.25 79 ALA B CA 1
ATOM 3184 C C . ALA B 1 79 ? -13.133 19.797 30.25 1 95.25 79 ALA B C 1
ATOM 3186 O O . ALA B 1 79 ? -11.93 19.688 29.984 1 95.25 79 ALA B O 1
ATOM 3187 N N . PHE B 1 80 ? -13.758 20.922 30.141 1 97.56 80 PHE B N 1
ATOM 3188 C CA . PHE B 1 80 ? -13.148 22.125 29.578 1 97.56 80 PHE B CA 1
ATOM 3189 C C . PHE B 1 80 ? -13.438 23.328 30.453 1 97.56 80 PHE B C 1
ATOM 3191 O O . PHE B 1 80 ? -14.289 24.156 30.109 1 97.56 80 PHE B O 1
ATOM 3198 N N . PRO B 1 81 ? -12.695 23.516 31.438 1 97.44 81 PRO B N 1
ATOM 3199 C CA . PRO B 1 81 ? -12.977 24.625 32.375 1 97.44 81 PRO B CA 1
ATOM 3200 C C . PRO B 1 81 ? -12.672 25.984 31.766 1 97.44 81 PRO B C 1
ATOM 3202 O O . PRO B 1 81 ? -11.82 26.109 30.875 1 97.44 81 PRO B O 1
ATOM 3205 N N . VAL B 1 82 ? -13.305 26.969 32.344 1 98.25 82 VAL B N 1
ATOM 3206 C CA . VAL B 1 82 ? -13.102 28.344 31.922 1 98.25 82 VAL B CA 1
ATOM 3207 C C . VAL B 1 82 ? -11.625 28.719 32.031 1 98.25 82 VAL B C 1
ATOM 3209 O O . VAL B 1 82 ? -10.977 28.391 33.031 1 98.25 82 VAL B O 1
ATOM 3212 N N . GLY B 1 83 ? -11.078 29.281 30.969 1 98.12 83 GLY B N 1
ATOM 3213 C CA . GLY B 1 83 ? -9.711 29.766 31 1 98.12 83 GLY B CA 1
ATOM 3214 C C . GLY B 1 83 ? -8.734 28.812 30.328 1 98.12 83 GLY B C 1
ATOM 3215 O O . GLY B 1 83 ? -7.625 29.219 29.953 1 98.12 83 GLY B O 1
ATOM 3216 N N . CYS B 1 84 ? -9.109 27.578 30.172 1 98.06 84 CYS B N 1
ATOM 3217 C CA . CYS B 1 84 ? -8.188 26.641 29.531 1 98.06 84 CYS B CA 1
ATOM 3218 C C . CYS B 1 84 ? -8.148 26.891 28.016 1 98.06 84 CYS B C 1
ATOM 3220 O O . CYS B 1 84 ? -9.008 27.578 27.469 1 98.06 84 CYS B O 1
ATOM 3222 N N . TYR B 1 85 ? -7.07 26.438 27.422 1 98.56 85 TYR B N 1
ATOM 3223 C CA . TYR B 1 85 ? -6.938 26.5 25.969 1 98.56 85 TYR B CA 1
ATOM 3224 C C . TYR B 1 85 ? -7.25 25.141 25.344 1 98.56 85 TYR B C 1
ATOM 3226 O O . TYR B 1 85 ? -6.969 24.094 25.922 1 98.56 85 TYR B O 1
ATOM 3234 N N . VAL B 1 86 ? -7.883 25.188 24.141 1 97.81 86 VAL B N 1
ATOM 3235 C CA . VAL B 1 86 ? -8.25 23.969 23.422 1 97.81 86 VAL B CA 1
ATOM 3236 C C . VAL B 1 86 ? -7.848 24.094 21.953 1 97.81 86 VAL B C 1
ATOM 3238 O O . VAL B 1 86 ? -7.668 25.203 21.453 1 97.81 86 VAL B O 1
ATOM 3241 N N . VAL B 1 87 ? -7.5 23.031 21.344 1 96.75 87 VAL B N 1
ATOM 3242 C CA . VAL B 1 87 ? -7.578 22.922 19.891 1 96.75 87 VAL B CA 1
ATOM 3243 C C . VAL B 1 87 ? -8.977 22.469 19.484 1 96.75 87 VAL B C 1
ATOM 3245 O O . VAL B 1 87 ? -9.43 21.406 19.906 1 96.75 87 VAL B O 1
ATOM 3248 N N . ALA B 1 88 ? -9.672 23.25 18.703 1 95.62 88 ALA B N 1
ATOM 3249 C CA . ALA B 1 88 ? -11.07 22.969 18.406 1 95.62 88 ALA B CA 1
ATOM 3250 C C . ALA B 1 88 ? -11.336 23.031 16.906 1 95.62 88 ALA B C 1
ATOM 3252 O O . ALA B 1 88 ? -10.797 23.891 16.203 1 95.62 88 ALA B O 1
ATOM 3253 N N . PRO B 1 89 ? -12.086 22.094 16.391 1 93.81 89 PRO B N 1
ATOM 3254 C CA . PRO B 1 89 ? -12.445 22.094 14.969 1 93.81 89 PRO B CA 1
ATOM 3255 C C . PRO B 1 89 ? -13.648 22.984 14.664 1 93.81 89 PRO B C 1
ATOM 3257 O O . PRO B 1 89 ? -14.625 22.531 14.062 1 93.81 89 PRO B O 1
ATOM 3260 N N . CYS B 1 90 ? -13.617 24.219 14.922 1 93.75 90 CYS B N 1
ATOM 3261 C CA . CYS B 1 90 ? -14.773 25.109 14.852 1 93.75 90 CYS B CA 1
ATOM 3262 C C . CYS B 1 90 ? -14.781 25.891 13.547 1 93.75 90 CYS B C 1
ATOM 3264 O O . CYS B 1 90 ? -15.703 26.672 13.297 1 93.75 90 CYS B O 1
ATOM 3266 N N . GLY B 1 91 ? -13.75 25.656 12.711 1 94.56 91 GLY B N 1
ATOM 3267 C CA . GLY B 1 91 ? -13.695 26.375 11.453 1 94.56 91 GLY B CA 1
ATOM 3268 C C . GLY B 1 91 ? -13.234 27.812 11.609 1 94.56 91 GLY B C 1
ATOM 3269 O O . GLY B 1 91 ? -12.641 28.172 12.625 1 94.56 91 GLY B O 1
ATOM 3270 N N . TRP B 1 92 ? -13.461 28.547 10.578 1 97.38 92 TRP B N 1
ATOM 3271 C CA . TRP B 1 92 ? -12.984 29.922 10.531 1 97.38 92 TRP B CA 1
ATOM 3272 C C . TRP B 1 92 ? -13.977 30.859 11.227 1 97.38 92 TRP B C 1
ATOM 3274 O O . TRP B 1 92 ? -14.664 31.641 10.57 1 97.38 92 TRP B O 1
ATOM 3284 N N . ARG B 1 93 ? -13.859 30.828 12.594 1 97.44 93 ARG B N 1
ATOM 3285 C CA . ARG B 1 93 ? -14.703 31.625 13.477 1 97.44 93 ARG B CA 1
ATOM 3286 C C . ARG B 1 93 ? -13.867 32.312 14.547 1 97.44 93 ARG B C 1
ATOM 3288 O O . ARG B 1 93 ? -12.906 31.75 15.062 1 97.44 93 ARG B O 1
ATOM 3295 N N . THR B 1 94 ? -14.383 33.531 14.922 1 98.5 94 THR B N 1
ATOM 3296 C CA . THR B 1 94 ? -13.703 34.219 16.016 1 98.5 94 THR B CA 1
ATOM 3297 C C . THR B 1 94 ? -14.195 33.688 17.375 1 98.5 94 THR B C 1
ATOM 3299 O O . THR B 1 94 ? -13.461 33.719 18.359 1 98.5 94 THR B O 1
ATOM 3302 N N . HIS B 1 95 ? -15.477 33.406 17.453 1 98.06 95 HIS B N 1
ATOM 3303 C CA . HIS B 1 95 ? -16.109 32.875 18.641 1 98.06 95 HIS B CA 1
ATOM 3304 C C . HIS B 1 95 ? -17.047 31.719 18.297 1 98.06 95 HIS B C 1
ATOM 3306 O O . HIS B 1 95 ? -17.625 31.688 17.203 1 98.06 95 HIS B O 1
ATOM 3312 N N . SER B 1 96 ? -17.219 30.781 19.188 1 96.06 96 SER B N 1
ATOM 3313 C CA . SER B 1 96 ? -18.094 29.625 18.953 1 96.06 96 SER B CA 1
ATOM 3314 C C . SER B 1 96 ? -18.719 29.125 20.25 1 96.06 96 SER B C 1
ATOM 3316 O O . SER B 1 96 ? -18.172 29.344 21.328 1 96.06 96 SER B O 1
ATOM 3318 N N . VAL B 1 97 ? -19.891 28.641 20.172 1 96.62 97 VAL B N 1
ATOM 3319 C CA . VAL B 1 97 ? -20.484 27.766 21.172 1 96.62 97 VAL B CA 1
ATOM 3320 C C . VAL B 1 97 ? -20.516 26.328 20.672 1 96.62 97 VAL B C 1
ATOM 3322 O O . VAL B 1 97 ? -21.031 26.062 19.578 1 96.62 97 VAL B O 1
ATOM 3325 N N . THR B 1 98 ? -19.875 25.469 21.406 1 95.12 98 THR B N 1
ATOM 3326 C CA . THR B 1 98 ? -19.75 24.109 20.906 1 95.12 98 THR B CA 1
ATOM 3327 C C . THR B 1 98 ? -19.766 23.094 22.062 1 95.12 98 THR B C 1
ATOM 3329 O O . THR B 1 98 ? -19.547 23.469 23.219 1 95.12 98 THR B O 1
ATOM 3332 N N . ASN B 1 99 ? -20.125 21.922 21.75 1 91.75 99 ASN B N 1
ATOM 3333 C CA . ASN B 1 99 ? -20.016 20.828 22.719 1 91.75 99 ASN B CA 1
ATOM 3334 C C . ASN B 1 99 ? -18.734 20.031 22.531 1 91.75 99 ASN B C 1
ATOM 3336 O O . ASN B 1 99 ? -18.516 19.031 23.219 1 91.75 99 ASN B O 1
ATOM 3340 N N . GLY B 1 100 ? -17.922 20.438 21.672 1 83.19 100 GLY B N 1
ATOM 3341 C CA . GLY B 1 100 ? -16.625 19.828 21.469 1 83.19 100 GLY B CA 1
ATOM 3342 C C . GLY B 1 100 ? -16.672 18.641 20.516 1 83.19 100 GLY B C 1
ATOM 3343 O O . GLY B 1 100 ? -15.633 18.047 20.219 1 83.19 100 GLY B O 1
ATOM 3344 N N . LYS B 1 101 ? -17.828 18.312 20.016 1 76.75 101 LYS B N 1
ATOM 3345 C CA . LYS B 1 101 ? -17.953 17.141 19.141 1 76.75 101 LYS B CA 1
ATOM 3346 C C . LYS B 1 101 ? -17.25 17.375 17.812 1 76.75 101 LYS B C 1
ATOM 3348 O O . LYS B 1 101 ? -17.25 18.5 17.297 1 76.75 101 LYS B O 1
ATOM 3353 N N . ALA B 1 102 ? -16.641 16.344 17.438 1 68 102 ALA B N 1
ATOM 3354 C CA . ALA B 1 102 ? -15.758 16.328 16.266 1 68 102 ALA B CA 1
ATOM 3355 C C . ALA B 1 102 ? -16.516 16.703 15.008 1 68 102 ALA B C 1
ATOM 3357 O O . ALA B 1 102 ? -17.703 16.359 14.859 1 68 102 ALA B O 1
ATOM 3358 N N . ILE B 1 103 ? -16.016 17.672 14.383 1 65.62 103 ILE B N 1
ATOM 3359 C CA . ILE B 1 103 ? -16.281 17.859 12.961 1 65.62 103 ILE B CA 1
ATOM 3360 C C . ILE B 1 103 ? -15.227 17.141 12.125 1 65.62 103 ILE B C 1
ATOM 3362 O O . ILE B 1 103 ? -14.055 17.125 12.492 1 65.62 103 ILE B O 1
ATOM 3366 N N . PHE B 1 104 ? -15.609 16.25 11.172 1 60.19 104 PHE B N 1
ATOM 3367 C CA . PHE B 1 104 ? -14.781 15.531 10.211 1 60.19 104 PHE B CA 1
ATOM 3368 C C . PHE B 1 104 ? -13.547 14.953 10.891 1 60.19 104 PHE B C 1
ATOM 3370 O O . PHE B 1 104 ? -12.43 15.445 10.695 1 60.19 104 PHE B O 1
ATOM 3377 N N . SER B 1 105 ? -13.492 14.18 11.758 1 56.53 105 SER B N 1
ATOM 3378 C CA . SER B 1 105 ? -12.453 13.352 12.367 1 56.53 105 SER B CA 1
ATOM 3379 C C . SER B 1 105 ? -11.602 14.164 13.336 1 56.53 105 SER B C 1
ATOM 3381 O O . SER B 1 105 ? -10.57 13.688 13.812 1 56.53 105 SER B O 1
ATOM 3383 N N . LEU B 1 106 ? -11.859 15.43 13.641 1 72.94 106 LEU B N 1
ATOM 3384 C CA . LEU B 1 106 ? -11.094 16.203 14.609 1 72.94 106 LEU B CA 1
ATOM 3385 C C . LEU B 1 106 ? -11.906 16.453 15.875 1 72.94 106 LEU B C 1
ATOM 3387 O O . LEU B 1 106 ? -13.023 16.969 15.805 1 72.94 106 LEU B O 1
ATOM 3391 N N . GLU B 1 107 ? -11.445 15.93 16.953 1 83.81 107 GLU B N 1
ATOM 3392 C CA . GLU B 1 107 ? -12.07 16.188 18.25 1 83.81 107 GLU B CA 1
ATOM 3393 C C . GLU B 1 107 ? -11.391 17.344 18.969 1 83.81 107 GLU B C 1
ATOM 3395 O O . GLU B 1 107 ? -10.188 17.578 18.797 1 83.81 107 GLU B O 1
ATOM 3400 N N . MET B 1 108 ? -12.266 18.062 19.609 1 93.94 108 MET B N 1
ATOM 3401 C CA . MET B 1 108 ? -11.688 19.094 20.453 1 93.94 108 MET B CA 1
ATOM 3402 C C . MET B 1 108 ? -10.828 18.484 21.562 1 93.94 108 MET B C 1
ATOM 3404 O O . MET B 1 108 ? -11.219 17.484 22.172 1 93.94 108 MET B O 1
ATOM 3408 N N . THR B 1 109 ? -9.711 19.016 21.734 1 94.88 109 THR B N 1
ATOM 3409 C CA . THR B 1 109 ? -8.797 18.531 22.766 1 94.88 109 THR B CA 1
ATOM 3410 C C . THR B 1 109 ? -8.219 19.703 23.562 1 94.88 109 THR B C 1
ATOM 3412 O O . THR B 1 109 ? -8.07 20.812 23.047 1 94.88 109 THR B O 1
ATOM 3415 N N . ARG B 1 110 ? -7.883 19.422 24.859 1 96.62 110 ARG B N 1
ATOM 3416 C CA . ARG B 1 110 ? -7.234 20.438 25.688 1 96.62 110 ARG B CA 1
ATOM 3417 C C . ARG B 1 110 ? -5.77 20.594 25.312 1 96.62 110 ARG B C 1
ATOM 3419 O O . ARG B 1 110 ? -5.074 19.609 25.062 1 96.62 110 ARG B O 1
ATOM 3426 N N . VAL B 1 111 ? -5.363 21.828 25.172 1 98 111 VAL B N 1
ATOM 3427 C CA . VAL B 1 111 ? -3.926 22.078 25.172 1 98 111 VAL B CA 1
ATOM 3428 C C . VAL B 1 111 ? -3.334 21.688 26.531 1 98 111 VAL B C 1
ATOM 3430 O O . VAL B 1 111 ? -4.008 21.797 27.562 1 98 111 VAL B O 1
ATOM 3433 N N . LEU B 1 112 ? -2.062 21.25 26.531 1 97.69 112 LEU B N 1
ATOM 3434 C CA . LEU B 1 112 ? -1.433 20.844 27.781 1 97.69 112 LEU B CA 1
ATOM 3435 C C . LEU B 1 112 ? -1.635 21.906 28.859 1 97.69 112 LEU B C 1
ATOM 3437 O O . LEU B 1 112 ? -1.375 23.078 28.625 1 97.69 112 LEU B O 1
ATOM 3441 N N . PRO B 1 113 ? -2.105 21.453 30.016 1 96.38 113 PRO B N 1
ATOM 3442 C CA . PRO B 1 113 ? -2.322 22.422 31.094 1 96.38 113 PRO B CA 1
ATOM 3443 C C . PRO B 1 113 ? -1.035 23.125 31.516 1 96.38 113 PRO B C 1
ATOM 3445 O O . PRO B 1 113 ? -1.073 24.266 31.984 1 96.38 113 PRO B O 1
ATOM 3448 N N . ASP B 1 114 ? 0.039 22.422 31.344 1 97.38 114 ASP B N 1
ATOM 3449 C CA . ASP B 1 114 ? 1.334 22.984 31.719 1 97.38 114 ASP B CA 1
ATOM 3450 C C . ASP B 1 114 ? 2.107 23.469 30.5 1 97.38 114 ASP B C 1
ATOM 3452 O O . ASP B 1 114 ? 3.334 23.359 30.453 1 97.38 114 ASP B O 1
ATOM 3456 N N . TRP B 1 115 ? 1.386 23.906 29.5 1 97.75 11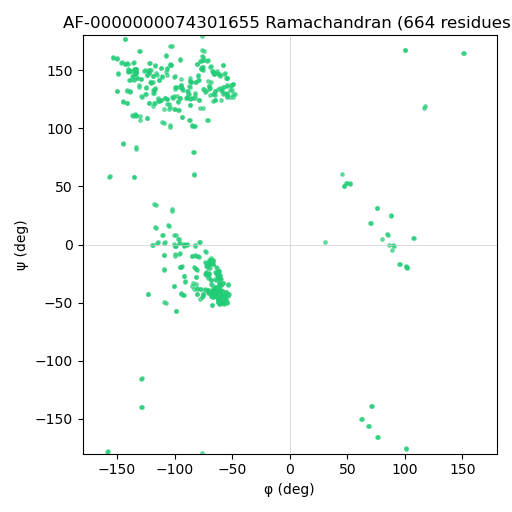5 TRP B N 1
ATOM 3457 C CA . TRP B 1 115 ? 2.039 24.484 28.328 1 97.75 115 TRP B CA 1
ATOM 3458 C C . TRP B 1 115 ? 3.029 25.578 28.75 1 97.75 115 TRP B C 1
ATOM 3460 O O . TRP B 1 115 ? 2.674 26.5 29.484 1 97.75 115 TRP B O 1
ATOM 3470 N N . PRO B 1 116 ? 4.262 25.453 28.281 1 97.44 116 PRO B N 1
ATOM 3471 C CA . PRO B 1 116 ? 5.266 26.422 28.734 1 97.44 116 PRO B CA 1
ATOM 3472 C C . PRO B 1 116 ? 4.988 27.844 28.234 1 97.44 116 PRO B C 1
ATOM 3474 O O . PRO B 1 116 ? 4.574 28.031 27.078 1 97.44 116 PRO B O 1
ATOM 3477 N N . GLN B 1 117 ? 5.363 28.828 28.984 1 95.62 117 GLN B N 1
ATOM 3478 C CA . GLN B 1 117 ? 5.078 30.219 28.656 1 95.62 117 GLN 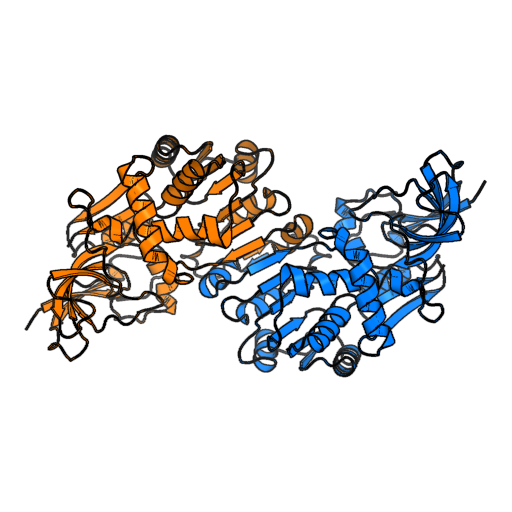B CA 1
ATOM 3479 C C . GLN B 1 117 ? 5.945 30.703 27.5 1 95.62 117 GLN B C 1
ATOM 3481 O O . GLN B 1 117 ? 5.547 31.594 26.75 1 95.62 117 GLN B O 1
ATOM 3486 N N . ASP B 1 118 ? 7.051 30.109 27.359 1 96.31 118 ASP B N 1
ATOM 3487 C CA . ASP B 1 118 ? 7.992 30.562 26.344 1 96.31 118 ASP B CA 1
ATOM 3488 C C . ASP B 1 118 ? 7.746 29.859 25 1 96.31 118 ASP B C 1
ATOM 3490 O O . ASP B 1 118 ? 8.492 30.078 24.047 1 96.31 118 ASP B O 1
ATOM 3494 N N . VAL B 1 119 ? 6.793 29 24.906 1 97.94 119 VAL B N 1
ATOM 3495 C CA . VAL B 1 119 ? 6.414 28.328 23.688 1 97.94 119 VAL B CA 1
ATOM 3496 C C . VAL B 1 119 ? 5.125 28.922 23.125 1 97.94 119 VAL B C 1
ATOM 3498 O O . VAL B 1 119 ? 4.094 28.922 23.812 1 97.94 119 VAL B O 1
ATOM 3501 N N . PRO B 1 120 ? 5.207 29.5 21.938 1 98.06 120 PRO B N 1
ATOM 3502 C CA . PRO B 1 120 ? 3.996 30.109 21.375 1 98.06 120 PRO B CA 1
ATOM 3503 C C . PRO B 1 120 ? 2.824 29.125 21.312 1 98.06 120 PRO B C 1
ATOM 3505 O O . PRO B 1 120 ? 2.996 27.969 20.906 1 98.06 120 PRO B O 1
ATOM 3508 N N . LEU B 1 121 ? 1.629 29.578 21.672 1 98.38 121 LEU B N 1
ATOM 3509 C CA . LEU B 1 121 ? 0.424 28.75 21.688 1 98.38 121 LEU B CA 1
ATOM 3510 C C . LEU B 1 121 ? 0.055 28.297 20.281 1 98.38 121 LEU B C 1
ATOM 3512 O O . LEU B 1 121 ? -0.612 27.266 20.109 1 98.38 121 LEU B O 1
ATOM 3516 N N . SER B 1 122 ? 0.52 29.078 19.219 1 98.56 122 SER B N 1
ATOM 3517 C CA . SER B 1 122 ? 0.223 28.75 17.828 1 98.56 122 SER B CA 1
ATOM 3518 C C . SER B 1 122 ? 0.789 27.391 17.453 1 98.56 122 SER B C 1
ATOM 3520 O O . SER B 1 122 ? 0.273 26.734 16.547 1 98.56 122 SER B O 1
ATOM 3522 N N . LEU B 1 123 ? 1.806 26.891 18.172 1 98.69 123 LEU B N 1
ATOM 3523 C CA . LEU B 1 123 ? 2.43 25.625 17.844 1 98.69 123 LEU B CA 1
ATOM 3524 C C . LEU B 1 123 ? 1.482 24.469 18.141 1 98.69 123 LEU B C 1
ATOM 3526 O O . LEU B 1 123 ? 1.694 23.344 17.672 1 98.69 123 LEU B O 1
ATOM 3530 N N . ALA B 1 124 ? 0.386 24.719 18.891 1 98.5 124 ALA B N 1
ATOM 3531 C CA . ALA B 1 124 ? -0.602 23.703 19.203 1 98.5 124 ALA B CA 1
ATOM 3532 C C . ALA B 1 124 ? -1.391 23.297 17.969 1 98.5 124 ALA B C 1
ATOM 3534 O O . ALA B 1 124 ? -2.031 22.234 17.953 1 98.5 124 ALA B O 1
ATOM 3535 N N . VAL B 1 125 ? -1.333 24.062 16.906 1 97.75 125 VAL B N 1
ATOM 3536 C CA . VAL B 1 125 ? -1.942 23.672 15.641 1 97.75 125 VAL B CA 1
ATOM 3537 C C . VAL B 1 125 ? -0.86 23.516 14.578 1 97.75 125 VAL B C 1
ATOM 3539 O O . VAL B 1 125 ? -1.152 23.5 13.383 1 97.75 125 VAL B O 1
ATOM 3542 N N . GLY B 1 126 ? 0.398 23.438 14.984 1 97.75 126 GLY B N 1
ATOM 3543 C CA . GLY B 1 126 ? 1.551 23.266 14.117 1 97.75 126 GLY B CA 1
ATOM 3544 C C . GLY B 1 126 ? 2.459 22.125 14.562 1 97.75 126 GLY B C 1
ATOM 3545 O O . GLY B 1 126 ? 2.012 20.984 14.711 1 97.75 126 GLY B O 1
ATOM 3546 N N . ALA B 1 127 ? 3.674 22.438 14.945 1 98.5 127 ALA B N 1
ATOM 3547 C CA . ALA B 1 127 ? 4.719 21.453 15.25 1 98.5 127 ALA B CA 1
ATOM 3548 C C . ALA B 1 127 ? 4.34 20.609 16.469 1 98.5 127 ALA B C 1
ATOM 3550 O O . ALA B 1 127 ? 4.742 19.453 16.562 1 98.5 127 ALA B O 1
ATOM 3551 N N . LEU B 1 128 ? 3.555 21.203 17.406 1 98.62 128 LEU B N 1
ATOM 3552 C CA . LEU B 1 128 ? 3.146 20.469 18.609 1 98.62 128 LEU B CA 1
ATOM 3553 C C . LEU B 1 128 ? 1.687 20.047 18.516 1 98.62 128 LEU B C 1
ATOM 3555 O O . LEU B 1 128 ? 1.063 19.734 19.531 1 98.62 128 LEU B O 1
ATOM 3559 N N . GLY B 1 129 ? 1.103 20.078 17.344 1 97 129 GLY B N 1
ATOM 3560 C CA . GLY B 1 129 ? -0.253 19.656 17.047 1 97 129 GLY B CA 1
ATOM 3561 C C . GLY B 1 129 ? -0.323 18.672 15.883 1 97 129 GLY B C 1
ATOM 3562 O O . GLY B 1 129 ? 0.502 17.766 15.773 1 97 129 GLY B O 1
ATOM 3563 N N . MET B 1 130 ? -1.296 18.828 15.047 1 95.69 130 MET B N 1
ATOM 3564 C CA . MET B 1 130 ? -1.626 17.859 14.008 1 95.69 130 MET B CA 1
ATOM 3565 C C . MET B 1 130 ? -0.435 17.625 13.078 1 95.69 130 MET B C 1
ATOM 3567 O O . MET B 1 130 ? -0.042 16.484 12.844 1 95.69 130 MET B O 1
ATOM 3571 N N . PRO B 1 131 ? 0.284 18.672 12.555 1 97.69 131 PRO B N 1
ATOM 3572 C CA . PRO B 1 131 ? 1.425 18.422 11.672 1 97.69 131 PRO B CA 1
ATOM 3573 C C . PRO B 1 131 ? 2.547 17.641 12.359 1 97.69 131 PRO B C 1
ATOM 3575 O O . PRO B 1 131 ? 3.098 16.703 11.773 1 97.69 131 PRO B O 1
ATOM 3578 N N . GLY B 1 132 ? 2.877 18.047 13.609 1 98.56 132 GLY B N 1
ATOM 3579 C CA . GLY B 1 132 ? 3.906 17.328 14.344 1 98.56 132 GLY B CA 1
ATOM 3580 C C . GLY B 1 132 ? 3.535 15.883 14.633 1 98.56 132 GLY B C 1
ATOM 3581 O O . GLY B 1 132 ? 4.355 14.977 14.453 1 98.56 132 GLY B O 1
ATOM 3582 N N . LEU B 1 133 ? 2.316 15.688 15.055 1 98.25 133 LEU B N 1
ATOM 3583 C CA . LEU B 1 133 ? 1.834 14.344 15.352 1 98.25 133 LEU B CA 1
ATOM 3584 C C . LEU B 1 133 ? 1.747 13.5 14.086 1 98.25 133 LEU B C 1
ATOM 3586 O O . LEU B 1 133 ? 2.059 12.312 14.102 1 98.25 133 LEU B O 1
ATOM 3590 N N . THR B 1 134 ? 1.304 14.117 13 1 98.31 134 THR B N 1
ATOM 3591 C CA . THR B 1 134 ? 1.252 13.422 11.719 1 98.31 134 THR B CA 1
ATOM 3592 C C . THR B 1 134 ? 2.635 12.914 11.32 1 98.31 134 THR B C 1
ATOM 3594 O O . THR B 1 134 ? 2.783 11.758 10.914 1 98.31 134 THR B O 1
ATOM 3597 N N . ALA B 1 135 ? 3.623 13.766 11.438 1 98.88 135 ALA B N 1
ATOM 3598 C CA . ALA B 1 135 ? 4.996 13.367 11.133 1 98.88 135 ALA B CA 1
ATOM 3599 C C . ALA B 1 135 ? 5.441 12.211 12.023 1 98.88 135 ALA B C 1
ATOM 3601 O O . ALA B 1 135 ? 5.969 11.203 11.531 1 98.88 135 ALA B O 1
ATOM 3602 N N . LEU B 1 136 ? 5.188 12.367 13.312 1 98.94 136 LEU B N 1
ATOM 3603 C CA . LEU B 1 136 ? 5.633 11.375 14.289 1 98.94 136 LEU B CA 1
ATOM 3604 C C . LEU B 1 136 ? 4.969 10.023 14.031 1 98.94 136 LEU B C 1
ATOM 3606 O O . LEU B 1 136 ? 5.648 9 13.961 1 98.94 136 LEU B O 1
ATOM 3610 N N . TYR B 1 137 ? 3.691 10.023 13.883 1 98.81 137 TYR B N 1
ATOM 3611 C CA . TYR B 1 137 ? 2.955 8.773 13.719 1 98.81 137 TYR B CA 1
ATOM 3612 C C . TYR B 1 137 ? 3.234 8.156 12.352 1 98.81 137 TYR B C 1
ATOM 3614 O O . TYR B 1 137 ? 3.33 6.934 12.234 1 98.81 137 TYR B O 1
ATOM 3622 N N . GLY B 1 138 ? 3.326 8.977 11.305 1 98.94 138 GLY B N 1
ATOM 3623 C CA . GLY B 1 138 ? 3.723 8.43 10.016 1 98.94 138 GLY B CA 1
ATOM 3624 C C . GLY B 1 138 ? 5.047 7.691 10.062 1 98.94 138 GLY B C 1
ATOM 3625 O O . GLY B 1 138 ? 5.188 6.617 9.469 1 98.94 138 GLY B O 1
ATOM 3626 N N . LEU B 1 139 ? 6.016 8.219 10.789 1 98.94 139 LEU B N 1
ATOM 3627 C CA . LEU B 1 139 ? 7.344 7.629 10.875 1 98.94 139 LEU B CA 1
ATOM 3628 C C . LEU B 1 139 ? 7.328 6.375 11.742 1 98.94 139 LEU B C 1
ATOM 3630 O O . LEU B 1 139 ? 7.992 5.387 11.43 1 98.94 139 LEU B O 1
ATOM 3634 N N . GLU B 1 140 ? 6.555 6.414 12.812 1 98.88 140 GLU B N 1
ATOM 3635 C CA . GLU B 1 140 ? 6.676 5.348 13.797 1 98.88 140 GLU B CA 1
ATOM 3636 C C . GLU B 1 140 ? 5.652 4.246 13.547 1 98.88 140 GLU B C 1
ATOM 3638 O O . GLU B 1 140 ? 5.957 3.061 13.703 1 98.88 140 GLU B O 1
ATOM 3643 N N . GLU B 1 141 ? 4.434 4.629 13.227 1 98.75 141 GLU B N 1
ATOM 3644 C CA . GLU B 1 141 ? 3.355 3.65 13.133 1 98.75 141 GLU B CA 1
ATOM 3645 C C . GLU B 1 141 ? 3.232 3.098 11.719 1 98.75 141 GLU B C 1
ATOM 3647 O O . GLU B 1 141 ? 2.859 1.939 11.523 1 98.75 141 GLU B O 1
ATOM 3652 N N . ILE B 1 142 ? 3.539 3.879 10.68 1 98.81 142 ILE B N 1
ATOM 3653 C CA . ILE B 1 142 ? 3.35 3.469 9.297 1 98.81 142 ILE B CA 1
ATOM 3654 C C . ILE B 1 142 ? 4.676 2.979 8.719 1 98.81 142 ILE B C 1
ATOM 3656 O O . ILE B 1 142 ? 4.812 1.8 8.383 1 98.81 142 ILE B O 1
ATOM 3660 N N . LEU B 1 143 ? 5.66 3.863 8.766 1 98.94 143 LEU B N 1
ATOM 3661 C CA . LEU B 1 143 ? 6.938 3.529 8.141 1 98.94 143 LEU B CA 1
ATOM 3662 C C . LEU B 1 143 ? 7.777 2.654 9.062 1 98.94 143 LEU B C 1
ATOM 3664 O O . LEU B 1 143 ? 8.633 1.894 8.602 1 98.94 143 LEU B O 1
ATOM 3668 N N . GLN B 1 144 ? 7.578 2.787 10.414 1 98.81 144 GLN B N 1
ATOM 3669 C CA . GLN B 1 144 ? 8.383 2.064 11.391 1 98.81 144 GLN B CA 1
ATOM 3670 C C . GLN B 1 144 ? 9.867 2.199 11.094 1 98.81 144 GLN B C 1
ATOM 3672 O O . GLN B 1 144 ? 10.586 1.199 11.016 1 98.81 144 GLN B O 1
ATOM 3677 N N . VAL B 1 145 ? 10.32 3.412 10.953 1 98.81 145 VAL B N 1
ATOM 3678 C CA . VAL B 1 145 ? 11.68 3.707 10.508 1 98.81 145 VAL B CA 1
ATOM 3679 C C . VAL B 1 145 ? 12.688 3.139 11.5 1 98.81 145 VAL B C 1
ATOM 3681 O O . VAL B 1 145 ? 12.422 3.09 12.703 1 98.81 145 VAL B O 1
ATOM 3684 N N . LYS B 1 146 ? 13.805 2.713 11.047 1 98.75 146 LYS B N 1
ATOM 3685 C CA . LYS B 1 146 ? 14.938 2.229 11.828 1 98.75 146 LYS B CA 1
ATOM 3686 C C . LYS B 1 146 ? 16.172 3.088 11.586 1 98.75 146 LYS B C 1
ATOM 3688 O O . LYS B 1 146 ? 16.359 3.635 10.492 1 98.75 146 LYS B O 1
ATOM 3693 N N . PRO B 1 147 ? 16.953 3.23 12.695 1 98.75 147 PRO B N 1
ATOM 3694 C CA . PRO B 1 147 ? 18.219 3.949 12.477 1 98.75 147 PRO B CA 1
ATOM 3695 C C . PRO B 1 147 ? 19 3.416 11.281 1 98.75 147 PRO B C 1
ATOM 3697 O O . PRO B 1 147 ? 19.047 2.203 11.062 1 98.75 147 PRO B O 1
ATOM 3700 N N . GLY B 1 148 ? 19.562 4.316 10.5 1 98.69 148 GLY B N 1
ATOM 3701 C CA . GLY B 1 148 ? 20.375 3.934 9.359 1 98.69 148 GLY B CA 1
ATOM 3702 C C . GLY B 1 148 ? 19.609 3.896 8.055 1 98.69 148 GLY B C 1
ATOM 3703 O O . GLY B 1 148 ? 20.219 3.936 6.977 1 98.69 148 GLY B O 1
ATOM 3704 N N . GLU B 1 149 ? 18.297 3.865 8.055 1 98.88 149 GLU B N 1
ATOM 3705 C CA . GLU B 1 149 ? 17.484 3.82 6.84 1 98.88 149 GLU B CA 1
ATOM 3706 C C . GLU B 1 149 ? 17.453 5.184 6.156 1 98.88 149 GLU B C 1
ATOM 3708 O O . GLU B 1 149 ? 17.625 6.215 6.805 1 98.88 149 GLU B O 1
ATOM 3713 N N . THR B 1 150 ? 17.266 5.156 4.863 1 98.94 150 THR B N 1
ATOM 3714 C CA . THR B 1 150 ? 17.109 6.371 4.066 1 98.94 150 THR B CA 1
ATOM 3715 C C . THR B 1 150 ? 15.641 6.691 3.824 1 98.94 150 THR B C 1
ATOM 3717 O O . THR B 1 150 ? 14.906 5.871 3.271 1 98.94 150 THR B O 1
ATOM 3720 N N . VAL B 1 151 ? 15.25 7.906 4.23 1 98.94 151 VAL B N 1
ATOM 3721 C CA . VAL B 1 151 ? 13.859 8.336 4.141 1 98.94 151 VAL B CA 1
ATOM 3722 C C . VAL B 1 151 ? 13.734 9.477 3.135 1 98.94 151 VAL B C 1
ATOM 3724 O O . VAL B 1 151 ? 14.438 10.484 3.244 1 98.94 151 VAL B O 1
ATOM 3727 N N . LEU B 1 152 ? 12.891 9.32 2.115 1 99 152 LEU B N 1
ATOM 3728 C CA . LEU B 1 152 ? 12.531 10.383 1.184 1 99 152 LEU B CA 1
ATOM 3729 C C . LEU B 1 152 ? 11.32 11.164 1.688 1 99 152 LEU B C 1
ATOM 3731 O O . LEU B 1 152 ? 10.336 10.57 2.127 1 99 152 LEU B O 1
ATOM 3735 N N . VAL B 1 153 ? 11.422 12.453 1.656 1 98.94 153 VAL B N 1
ATOM 3736 C CA . VAL B 1 153 ? 10.32 13.32 2.068 1 98.94 153 VAL B CA 1
ATOM 3737 C C . VAL B 1 153 ? 9.961 14.281 0.939 1 98.94 153 VAL B C 1
ATOM 3739 O O . VAL B 1 153 ? 10.734 15.188 0.624 1 98.94 153 VAL B O 1
ATOM 3742 N N . SER B 1 154 ? 8.828 14.094 0.295 1 98.62 154 SER B N 1
ATOM 3743 C CA . SER B 1 154 ? 8.328 15.078 -0.656 1 98.62 154 SER B CA 1
ATOM 3744 C C . SER B 1 154 ? 7.629 16.234 0.059 1 98.62 154 SER B C 1
ATOM 3746 O O . SER B 1 154 ? 7.168 16.078 1.191 1 98.62 154 SER B O 1
ATOM 3748 N N . ALA B 1 155 ? 7.59 17.453 -0.64 1 97.31 155 ALA B N 1
ATOM 3749 C CA . ALA B 1 155 ? 7.098 18.656 0.027 1 97.31 155 ALA B CA 1
ATOM 3750 C C . ALA B 1 155 ? 7.73 18.812 1.406 1 97.31 155 ALA B C 1
ATOM 3752 O O . ALA B 1 155 ? 7.027 19.016 2.398 1 97.31 155 ALA B O 1
ATOM 3753 N N . ALA B 1 156 ? 9.062 18.719 1.425 1 98.31 156 ALA B N 1
ATOM 3754 C CA . ALA B 1 156 ? 9.805 18.594 2.678 1 98.31 156 ALA B CA 1
ATOM 3755 C C . ALA B 1 156 ? 9.773 19.906 3.457 1 98.31 156 ALA B C 1
ATOM 3757 O O . ALA B 1 156 ? 10 19.922 4.668 1 98.31 156 ALA B O 1
ATOM 3758 N N . ALA B 1 157 ? 9.492 21 2.799 1 97.62 157 ALA B N 1
ATOM 3759 C CA . ALA B 1 157 ? 9.539 22.297 3.459 1 97.62 157 ALA B CA 1
ATOM 3760 C C . ALA B 1 157 ? 8.172 22.672 4.027 1 97.62 157 ALA B C 1
ATOM 3762 O O . ALA B 1 157 ? 8.016 23.75 4.613 1 97.62 157 ALA B O 1
ATOM 3763 N N . GLY B 1 158 ? 7.199 21.797 3.842 1 96.81 158 GLY B N 1
ATOM 3764 C CA . GLY B 1 158 ? 5.879 22.047 4.402 1 96.81 158 GLY B CA 1
ATOM 3765 C C . GLY B 1 158 ? 5.805 21.797 5.895 1 96.81 158 GLY B C 1
ATOM 3766 O O . GLY B 1 158 ? 6.793 21.391 6.512 1 96.81 158 GLY B O 1
ATOM 3767 N N . ALA B 1 159 ? 4.617 22.031 6.445 1 97.06 159 ALA B N 1
ATOM 3768 C CA . ALA B 1 159 ? 4.391 21.922 7.887 1 97.06 159 ALA B CA 1
ATOM 3769 C C . ALA B 1 159 ? 4.715 20.516 8.383 1 97.06 159 ALA B C 1
ATOM 3771 O O . ALA B 1 159 ? 5.387 20.344 9.406 1 97.06 159 ALA B O 1
ATOM 3772 N N . VAL B 1 160 ? 4.277 19.516 7.652 1 98.19 160 VAL B N 1
ATOM 3773 C CA . VAL B 1 160 ? 4.527 18.125 8.047 1 98.19 160 VAL B CA 1
ATOM 3774 C C . VAL B 1 160 ? 5.938 17.719 7.633 1 98.19 160 VAL B C 1
ATOM 3776 O O . VAL B 1 160 ? 6.664 17.109 8.414 1 98.19 160 VAL B O 1
ATOM 3779 N N . GLY B 1 161 ? 6.379 18.078 6.445 1 98.56 161 GLY B N 1
ATOM 3780 C CA . GLY B 1 161 ? 7.652 17.672 5.879 1 98.56 161 GLY B CA 1
ATOM 3781 C C . GLY B 1 161 ? 8.844 18.062 6.73 1 98.56 161 GLY B C 1
ATOM 3782 O O . GLY B 1 161 ? 9.75 17.25 6.953 1 98.56 161 GLY B O 1
ATOM 3783 N N . THR B 1 162 ? 8.867 19.281 7.207 1 98.69 162 THR B N 1
ATOM 3784 C CA . THR B 1 162 ? 9.984 19.75 8.023 1 98.69 162 THR B CA 1
ATOM 3785 C C . THR B 1 162 ? 10.078 18.938 9.32 1 98.69 162 THR B C 1
ATOM 3787 O O . THR B 1 162 ? 11.18 18.641 9.781 1 98.69 162 THR B O 1
ATOM 3790 N N . MET B 1 163 ? 8.906 18.594 9.883 1 98.81 163 MET B N 1
ATOM 3791 C CA . MET B 1 163 ? 8.891 17.797 11.102 1 98.81 163 MET B CA 1
ATOM 3792 C C . MET B 1 163 ? 9.391 16.375 10.828 1 98.81 163 MET B C 1
ATOM 3794 O O . MET B 1 163 ? 10.164 15.828 11.609 1 98.81 163 MET B O 1
ATOM 3798 N N . VAL B 1 164 ? 8.992 15.781 9.703 1 98.94 164 VAL B N 1
ATOM 3799 C CA . VAL B 1 164 ? 9.422 14.438 9.32 1 98.94 164 VAL B CA 1
ATOM 3800 C C . VAL B 1 164 ? 10.945 14.391 9.25 1 98.94 164 VAL B C 1
ATOM 3802 O O . VAL B 1 164 ? 11.57 13.508 9.836 1 98.94 164 VAL B O 1
ATOM 3805 N N . GLY B 1 165 ? 11.516 15.336 8.531 1 98.88 165 GLY B N 1
ATOM 3806 C CA . GLY B 1 165 ? 12.961 15.344 8.367 1 98.88 165 GLY B CA 1
ATOM 3807 C C . GLY B 1 165 ? 13.711 15.445 9.68 1 98.88 165 GLY B C 1
ATOM 3808 O O . GLY B 1 165 ? 14.656 14.688 9.922 1 98.88 165 GLY B O 1
ATOM 3809 N N . GLN B 1 166 ? 13.297 16.328 10.516 1 98.88 166 GLN B N 1
ATOM 3810 C CA . GLN B 1 166 ? 13.984 16.547 11.789 1 98.88 166 GLN B CA 1
ATOM 3811 C C . GLN B 1 166 ? 13.844 15.328 12.695 1 98.88 166 GLN B C 1
ATOM 3813 O O . GLN B 1 166 ? 14.797 14.93 13.367 1 98.88 166 GLN B O 1
ATOM 3818 N N . ILE B 1 167 ? 12.664 14.742 12.758 1 98.94 167 ILE B N 1
ATOM 3819 C CA . ILE B 1 167 ? 12.445 13.562 13.586 1 98.94 167 ILE B CA 1
ATOM 3820 C C . ILE B 1 167 ? 13.273 12.391 13.047 1 98.94 167 ILE B C 1
ATOM 3822 O O . ILE B 1 167 ? 13.828 11.609 13.82 1 98.94 167 ILE B O 1
ATOM 3826 N N . CYS B 1 168 ? 13.367 12.25 11.719 1 98.88 168 CYS B N 1
ATOM 3827 C CA . CYS B 1 168 ? 14.242 11.242 11.125 1 98.88 168 CYS B CA 1
ATOM 3828 C C . CYS B 1 168 ? 15.672 11.398 11.625 1 98.88 168 CYS B C 1
ATOM 3830 O O . CYS B 1 168 ? 16.312 10.414 11.984 1 98.88 168 CYS B O 1
ATOM 3832 N N . LYS B 1 169 ? 16.141 12.664 11.664 1 98.81 169 LYS B N 1
ATOM 3833 C CA . LYS B 1 169 ? 17.484 12.914 12.148 1 98.81 169 LYS B CA 1
ATOM 3834 C C . LYS B 1 169 ? 17.625 12.5 13.609 1 98.81 169 LYS B C 1
ATOM 3836 O O . LYS B 1 169 ? 18.625 11.875 13.992 1 98.81 169 LYS B O 1
ATOM 3841 N N . ILE B 1 170 ? 16.672 12.844 14.414 1 98.75 170 ILE B N 1
ATOM 3842 C CA . ILE B 1 170 ? 16.672 12.461 15.828 1 98.75 170 ILE B CA 1
ATOM 3843 C C . ILE B 1 170 ? 16.734 10.945 15.953 1 98.75 170 ILE B C 1
ATOM 3845 O O . ILE B 1 170 ? 17.391 10.406 16.859 1 98.75 170 ILE B O 1
ATOM 3849 N N . LYS B 1 171 ? 16.125 10.219 15.016 1 98.56 171 LYS B N 1
ATOM 3850 C CA . LYS B 1 171 ? 16 8.766 15.086 1 98.56 171 LYS B CA 1
ATOM 3851 C C . LYS B 1 171 ? 17.156 8.078 14.375 1 98.56 171 LYS B C 1
ATOM 3853 O O . LYS B 1 171 ? 17.203 6.848 14.297 1 98.56 171 LYS B O 1
ATOM 3858 N N . GLY B 1 172 ? 18.062 8.812 13.812 1 98.69 172 GLY B N 1
ATOM 3859 C CA . GLY B 1 172 ? 19.281 8.258 13.258 1 98.69 172 GLY B CA 1
ATOM 3860 C C . GLY B 1 172 ? 19.125 7.824 11.805 1 98.69 172 GLY B C 1
ATOM 3861 O O . GLY B 1 172 ? 19.875 6.961 11.336 1 98.69 172 GLY B O 1
ATOM 3862 N N . CYS B 1 173 ? 18.219 8.391 11.102 1 98.81 173 CYS B N 1
ATOM 3863 C CA . CYS B 1 173 ? 18 8.07 9.695 1 98.81 173 CYS B CA 1
ATOM 3864 C C . CYS B 1 173 ? 18.75 9.055 8.797 1 98.81 173 CYS B C 1
ATOM 3866 O O . CYS B 1 173 ? 19.141 10.133 9.242 1 98.81 173 CYS B O 1
ATOM 3868 N N . LYS B 1 174 ? 18.969 8.617 7.578 1 98.81 174 LYS B N 1
ATOM 3869 C CA . LYS B 1 174 ? 19.328 9.523 6.488 1 98.81 174 LYS B CA 1
ATOM 3870 C C . LYS B 1 174 ? 18.078 10.086 5.816 1 98.81 174 LYS B C 1
ATOM 3872 O O . LYS B 1 174 ? 17.109 9.352 5.57 1 98.81 174 LYS B O 1
ATOM 3877 N N . VAL B 1 175 ? 18.094 11.367 5.551 1 98.94 175 VAL B N 1
ATOM 3878 C CA . VAL B 1 175 ? 16.859 11.961 5.055 1 98.94 175 VAL B CA 1
ATOM 3879 C C . VAL B 1 175 ? 17.141 12.758 3.785 1 98.94 175 VAL B C 1
ATOM 3881 O O . VAL B 1 175 ? 18.062 13.578 3.756 1 98.94 175 VAL B O 1
ATOM 3884 N N . VAL B 1 176 ? 16.422 12.508 2.725 1 98.94 176 VAL B N 1
ATOM 3885 C CA . VAL B 1 176 ? 16.406 13.234 1.461 1 98.94 176 VAL B CA 1
ATOM 3886 C C . VAL B 1 176 ? 15.109 14.023 1.332 1 98.94 176 VAL B C 1
ATOM 3888 O O . VAL B 1 176 ? 14.016 13.461 1.497 1 98.94 176 VAL B O 1
ATOM 3891 N N . GLY B 1 177 ? 15.227 15.336 1.083 1 98.88 177 GLY B N 1
ATOM 3892 C CA . GLY B 1 177 ? 14.047 16.172 0.94 1 98.88 177 GLY B CA 1
ATOM 3893 C C . GLY B 1 177 ? 13.977 16.891 -0.394 1 98.88 177 GLY B C 1
ATOM 3894 O O . GLY B 1 177 ? 15.016 17.188 -0.995 1 98.88 177 GLY B O 1
ATOM 3895 N N . SER B 1 178 ? 12.781 17.125 -0.833 1 98.62 178 SER B N 1
ATOM 3896 C CA . SER B 1 178 ? 12.547 17.953 -2.01 1 98.62 178 SER B CA 1
ATOM 3897 C C . SER B 1 178 ? 11.664 19.141 -1.673 1 98.62 178 SER B C 1
ATOM 3899 O O . SER B 1 178 ? 10.734 19.031 -0.873 1 98.62 178 SER B O 1
ATOM 3901 N N . ALA B 1 179 ? 11.992 20.281 -2.232 1 97.69 179 ALA B N 1
ATOM 3902 C CA . ALA B 1 179 ? 11.211 21.5 -2.078 1 97.69 179 ALA B CA 1
ATOM 3903 C C . ALA B 1 179 ? 11.195 22.312 -3.373 1 97.69 179 ALA B C 1
ATOM 3905 O O . ALA B 1 179 ? 11.828 21.938 -4.359 1 97.69 179 ALA B O 1
ATOM 3906 N N . GLY B 1 180 ? 10.438 23.453 -3.385 1 96.06 180 GLY B N 1
ATOM 3907 C CA . GLY B 1 180 ? 10.148 24.094 -4.656 1 96.06 180 GLY B CA 1
ATOM 3908 C C . GLY B 1 180 ? 10.859 25.406 -4.836 1 96.06 180 GLY B C 1
ATOM 3909 O O . GLY B 1 180 ? 10.531 26.188 -5.734 1 96.06 180 GLY B O 1
ATOM 3910 N N . SER B 1 181 ? 11.789 25.781 -3.943 1 96.94 181 SER B N 1
ATOM 3911 C CA . SER B 1 181 ? 12.578 27 -4.078 1 96.94 181 SER B CA 1
ATOM 3912 C C . SER B 1 181 ? 13.953 26.844 -3.428 1 96.94 181 SER B C 1
ATOM 3914 O O . SER B 1 181 ? 14.141 25.984 -2.572 1 96.94 181 SER B O 1
ATOM 3916 N N . GLU B 1 182 ? 14.859 27.703 -3.85 1 97.31 182 GLU B N 1
ATOM 3917 C CA . GLU B 1 182 ? 16.203 27.641 -3.277 1 97.31 182 GLU B CA 1
ATOM 3918 C C . GLU B 1 182 ? 16.188 28.047 -1.808 1 97.31 182 GLU B C 1
ATOM 3920 O O . GLU B 1 182 ? 16.969 27.531 -1.009 1 97.31 182 GLU B O 1
ATOM 3925 N N . GLU B 1 183 ? 15.344 28.969 -1.483 1 97.19 183 GLU B N 1
ATOM 3926 C CA . GLU B 1 183 ? 15.203 29.375 -0.089 1 97.19 183 GLU B CA 1
ATOM 3927 C C . GLU B 1 183 ? 14.766 28.203 0.783 1 97.19 183 GLU B C 1
ATOM 3929 O O . GLU B 1 183 ? 15.297 28 1.878 1 97.19 183 GLU B O 1
ATOM 3934 N N . LYS B 1 184 ? 13.898 27.453 0.314 1 97.5 184 LYS B N 1
ATOM 3935 C CA . LYS B 1 184 ? 13.398 26.281 1.046 1 97.5 184 LYS B CA 1
ATOM 3936 C C . LYS B 1 184 ? 14.461 25.188 1.127 1 97.5 184 LYS B C 1
ATOM 3938 O O . LYS B 1 184 ? 14.602 24.531 2.16 1 97.5 184 LYS B O 1
ATOM 3943 N N . VAL B 1 185 ? 15.148 24.969 0.043 1 98.19 185 VAL B N 1
ATOM 3944 C 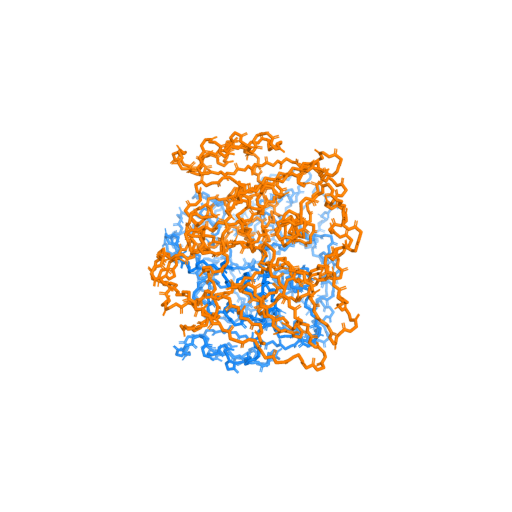CA . VAL B 1 185 ? 16.234 24.016 0.035 1 98.19 185 VAL B CA 1
ATOM 3945 C C . VAL B 1 185 ? 17.281 24.391 1.093 1 98.19 185 VAL B C 1
ATOM 3947 O O . VAL B 1 185 ? 17.719 23.531 1.867 1 98.19 185 VAL B O 1
ATOM 3950 N N . ALA B 1 186 ? 17.625 25.672 1.146 1 98.25 186 ALA B N 1
ATOM 3951 C CA . ALA B 1 186 ? 18.578 26.141 2.139 1 98.25 186 ALA B CA 1
ATOM 3952 C C . ALA B 1 186 ? 18.062 25.906 3.557 1 98.25 186 ALA B C 1
ATOM 3954 O O . ALA B 1 186 ? 18.812 25.484 4.434 1 98.25 186 ALA B O 1
ATOM 3955 N N . TYR B 1 187 ? 16.844 26.188 3.773 1 97.94 187 TYR B N 1
ATOM 3956 C CA . TYR B 1 187 ? 16.234 26 5.082 1 97.94 187 TYR B CA 1
ATOM 3957 C C . TYR B 1 187 ? 16.266 24.531 5.5 1 97.94 187 TYR B C 1
ATOM 3959 O O . TYR B 1 187 ? 16.562 24.219 6.656 1 97.94 187 TYR B O 1
ATOM 3967 N N . LEU B 1 188 ? 15.977 23.625 4.578 1 98.69 188 LEU B N 1
ATOM 3968 C CA . LEU B 1 188 ? 15.984 22.188 4.871 1 98.69 188 LEU B CA 1
ATOM 3969 C C . LEU B 1 188 ? 17.391 21.719 5.242 1 98.69 188 LEU B C 1
ATOM 3971 O O . LEU B 1 188 ? 17.547 20.859 6.109 1 98.69 188 LEU B O 1
ATOM 3975 N N . LYS B 1 189 ? 18.375 22.266 4.582 1 98.44 189 LYS B N 1
ATOM 3976 C CA . LYS B 1 189 ? 19.75 21.938 4.949 1 98.44 189 LYS B CA 1
ATOM 3977 C C . LYS B 1 189 ? 20.047 22.375 6.383 1 98.44 189 LYS B C 1
ATOM 3979 O O . LYS B 1 189 ? 20.703 21.656 7.137 1 98.44 189 LYS B O 1
ATOM 3984 N N . GLU B 1 190 ? 19.531 23.516 6.734 1 98.12 190 GLU B N 1
ATOM 3985 C CA . GLU B 1 190 ? 19.688 24 8.102 1 98.12 190 GLU B CA 1
ATOM 3986 C C . GLU B 1 190 ? 19.047 23.062 9.109 1 98.12 190 GLU B C 1
ATOM 3988 O O . GLU B 1 190 ? 19.531 22.906 10.227 1 98.12 190 GLU B O 1
ATOM 3993 N N . LEU B 1 191 ? 17.984 22.453 8.672 1 98.38 191 LEU B N 1
ATOM 3994 C CA . LEU B 1 191 ? 17.25 21.562 9.562 1 98.38 191 LEU B CA 1
ATOM 3995 C C . LEU B 1 191 ? 17.938 20.203 9.672 1 98.38 191 LEU B C 1
ATOM 3997 O O . LEU B 1 191 ? 17.516 19.359 10.461 1 98.38 191 LEU B O 1
ATOM 4001 N N . GLY B 1 192 ? 18.938 19.953 8.805 1 98.31 192 GLY B N 1
ATOM 4002 C CA . GLY B 1 192 ? 19.766 18.766 8.984 1 98.31 192 GLY B CA 1
ATOM 4003 C C . GLY B 1 192 ? 19.5 17.688 7.949 1 98.31 192 GLY B C 1
ATOM 4004 O O . GLY B 1 192 ? 20.031 16.594 8.031 1 98.31 192 GLY B O 1
ATOM 4005 N N . PHE B 1 193 ? 18.672 17.969 6.965 1 98.81 193 PHE B N 1
ATOM 4006 C CA . PHE B 1 193 ? 18.5 17.016 5.883 1 98.81 193 PHE B CA 1
ATOM 4007 C C . PHE B 1 193 ? 19.844 16.656 5.254 1 98.81 193 PHE B C 1
ATOM 4009 O O . PHE B 1 193 ? 20.703 17.516 5.086 1 98.81 193 PHE B O 1
ATOM 4016 N N . ASP B 1 194 ? 20 15.414 4.867 1 98.75 194 ASP B N 1
ATOM 4017 C CA . ASP B 1 194 ? 21.281 14.953 4.328 1 98.75 194 ASP B CA 1
ATOM 4018 C C . ASP B 1 194 ? 21.438 15.352 2.861 1 98.75 194 ASP B C 1
ATOM 4020 O O . ASP B 1 194 ? 22.547 15.656 2.41 1 98.75 194 ASP B O 1
ATOM 4024 N N . TYR B 1 195 ? 20.406 15.289 2.139 1 98.69 195 TYR B N 1
ATOM 4025 C CA . TYR B 1 195 ? 20.359 15.727 0.749 1 98.69 195 TYR B CA 1
ATOM 4026 C C . TYR B 1 195 ? 19.031 16.406 0.44 1 98.69 195 TYR B C 1
ATOM 4028 O O . TYR B 1 195 ? 17.969 15.969 0.899 1 98.69 195 TYR B O 1
ATOM 4036 N N . VAL B 1 196 ? 19.109 17.562 -0.202 1 98.75 196 VAL B N 1
ATOM 4037 C CA . VAL B 1 196 ? 17.906 18.297 -0.581 1 98.75 196 VAL B CA 1
ATOM 4038 C C . VAL B 1 196 ? 18.031 18.812 -2.016 1 98.75 196 VAL B C 1
ATOM 4040 O O . VAL B 1 196 ? 19.125 19.188 -2.445 1 98.75 196 VAL B O 1
ATOM 4043 N N . PHE B 1 197 ? 16.969 18.766 -2.742 1 98.62 197 PHE B N 1
ATOM 4044 C CA . PHE B 1 197 ? 17 19.328 -4.086 1 98.62 197 PHE B CA 1
ATOM 4045 C C . PHE B 1 197 ? 15.703 20.062 -4.406 1 98.62 197 PHE B C 1
ATOM 4047 O O . PHE B 1 197 ? 14.68 19.828 -3.754 1 98.62 197 PHE B O 1
ATOM 4054 N N . ASN B 1 198 ? 15.773 21 -5.328 1 98.31 198 ASN B N 1
ATOM 4055 C CA . ASN B 1 198 ? 14.633 21.734 -5.855 1 98.31 198 ASN B CA 1
ATOM 4056 C C . ASN B 1 198 ? 13.977 21 -7.023 1 98.31 198 ASN B C 1
ATOM 4058 O O . ASN B 1 198 ? 14.523 20.984 -8.125 1 98.31 198 ASN B O 1
ATOM 4062 N N . TYR B 1 199 ? 12.797 20.422 -6.805 1 97 199 TYR B N 1
ATOM 4063 C CA . TYR B 1 199 ? 12.172 19.578 -7.805 1 97 199 TYR B CA 1
ATOM 4064 C C . TYR B 1 199 ? 11.766 20.375 -9.031 1 97 199 TYR B C 1
ATOM 4066 O O . TYR B 1 199 ? 11.492 19.797 -10.094 1 97 199 TYR B O 1
ATOM 4074 N N . LYS B 1 200 ? 11.695 21.719 -8.898 1 95.69 200 LYS B N 1
ATOM 4075 C CA . LYS B 1 200 ? 11.289 22.578 -10.008 1 95.69 200 LYS B CA 1
ATOM 4076 C C . LYS B 1 200 ? 12.445 22.828 -10.969 1 95.69 200 LYS B C 1
ATOM 4078 O O . LYS B 1 200 ? 12.234 23.219 -12.117 1 95.69 200 LYS B O 1
ATOM 4083 N N . THR B 1 201 ? 13.641 22.656 -10.484 1 97 201 THR B N 1
ATOM 4084 C CA . THR B 1 201 ? 14.773 23.062 -11.305 1 97 201 THR B CA 1
ATOM 4085 C C . THR B 1 201 ? 15.539 21.844 -11.82 1 97 201 THR B C 1
ATOM 4087 O O . THR B 1 201 ? 16.422 21.969 -12.664 1 97 201 THR B O 1
ATOM 4090 N N . VAL B 1 202 ? 15.211 20.719 -11.336 1 96.94 202 VAL B N 1
ATOM 4091 C CA . VAL B 1 202 ? 15.891 19.516 -11.828 1 96.94 202 VAL B CA 1
ATOM 4092 C C . VAL B 1 202 ? 15.359 19.156 -13.211 1 96.94 202 VAL B C 1
ATOM 4094 O O . VAL B 1 202 ? 14.188 19.375 -13.508 1 96.94 202 VAL B O 1
ATOM 4097 N N . THR B 1 203 ? 16.141 18.547 -14.062 1 95.69 203 THR B N 1
ATOM 4098 C CA . THR B 1 203 ? 15.75 18.156 -15.414 1 95.69 203 THR B CA 1
ATOM 4099 C C . THR B 1 203 ? 14.977 16.844 -15.406 1 95.69 203 THR B C 1
ATOM 4101 O O . THR B 1 203 ? 14.125 16.609 -16.266 1 95.69 203 THR B O 1
ATOM 4104 N N . SER B 1 204 ? 15.344 16 -14.508 1 97.19 204 SER B N 1
ATOM 4105 C CA . SER B 1 204 ? 14.703 14.695 -14.359 1 97.19 204 SER B CA 1
ATOM 4106 C C . SER B 1 204 ? 14.555 14.32 -12.891 1 97.19 204 SER B C 1
ATOM 4108 O O . SER B 1 204 ? 15.539 14.227 -12.164 1 97.19 204 SER B O 1
ATOM 4110 N N . LEU B 1 205 ? 13.359 14.102 -12.516 1 97.56 205 LEU B N 1
ATOM 4111 C CA . LEU B 1 205 ? 13.109 13.656 -11.148 1 97.56 205 LEU B CA 1
ATOM 4112 C C . LEU B 1 205 ? 13.805 12.328 -10.875 1 97.56 205 LEU B C 1
ATOM 4114 O O . LEU B 1 205 ? 14.375 12.125 -9.805 1 97.56 205 LEU B O 1
ATOM 4118 N N . ASP B 1 206 ? 13.734 11.422 -11.867 1 97.62 206 ASP B N 1
ATOM 4119 C CA . ASP B 1 206 ? 14.367 10.117 -11.727 1 97.62 206 ASP B CA 1
ATOM 4120 C C . ASP B 1 206 ? 15.859 10.258 -11.43 1 97.62 206 ASP B C 1
ATOM 4122 O O . ASP B 1 206 ? 16.375 9.633 -10.508 1 97.62 206 ASP B O 1
ATOM 4126 N N . GLU B 1 207 ? 16.516 11.055 -12.172 1 97.88 207 GLU B N 1
ATOM 4127 C CA . GLU B 1 207 ? 17.969 11.242 -12.008 1 97.88 207 GLU B CA 1
ATOM 4128 C C . GLU B 1 207 ? 18.281 11.93 -10.68 1 97.88 207 GLU B C 1
ATOM 4130 O O . GLU B 1 207 ? 19.25 11.578 -10.008 1 97.88 207 GLU B O 1
ATOM 4135 N N . ALA B 1 208 ? 17.469 12.953 -10.352 1 98.25 208 ALA B N 1
ATOM 4136 C CA . ALA B 1 208 ? 17.672 13.656 -9.094 1 98.25 208 ALA B CA 1
ATOM 4137 C C . ALA B 1 208 ? 17.562 12.703 -7.906 1 98.25 208 ALA B C 1
ATOM 4139 O O . ALA B 1 208 ? 18.406 12.727 -7.008 1 98.25 208 ALA B O 1
ATOM 4140 N N . LEU B 1 209 ? 16.562 11.852 -7.941 1 98.69 209 LEU B N 1
ATOM 4141 C CA . LEU B 1 209 ? 16.344 10.891 -6.863 1 98.69 209 LEU B CA 1
ATOM 4142 C C . LEU B 1 209 ? 17.469 9.867 -6.809 1 98.69 209 LEU B C 1
ATOM 4144 O O . LEU B 1 209 ? 17.938 9.508 -5.727 1 98.69 209 LEU B O 1
ATOM 4148 N N . LYS B 1 210 ? 17.875 9.336 -7.957 1 98.19 210 LYS B N 1
ATOM 4149 C CA . LYS B 1 210 ? 18.969 8.359 -8.031 1 98.19 210 LYS B CA 1
ATOM 4150 C C . LYS B 1 210 ? 20.266 8.961 -7.508 1 98.19 210 LYS B C 1
ATOM 4152 O O . LYS B 1 210 ? 21.031 8.281 -6.824 1 98.19 210 LYS B O 1
ATOM 4157 N N . GLN B 1 211 ? 20.516 10.227 -7.82 1 97.88 211 GLN B N 1
ATOM 4158 C CA . GLN B 1 211 ? 21.719 10.906 -7.363 1 97.88 211 GLN B CA 1
ATOM 4159 C C . GLN B 1 211 ? 21.703 11.109 -5.848 1 97.88 211 GLN B C 1
ATOM 4161 O O . GLN B 1 211 ? 22.719 10.961 -5.18 1 97.88 211 GLN B O 1
ATOM 4166 N N . ALA B 1 212 ? 20.594 11.453 -5.336 1 98.25 212 ALA B N 1
ATOM 4167 C CA . ALA B 1 212 ? 20.453 11.742 -3.91 1 98.25 212 ALA B CA 1
ATOM 4168 C C . ALA B 1 212 ? 20.688 10.484 -3.074 1 98.25 212 ALA B C 1
ATOM 4170 O O . ALA B 1 212 ? 21.25 10.555 -1.98 1 98.25 212 ALA B O 1
ATOM 4171 N N . SER B 1 213 ? 20.203 9.375 -3.549 1 98.31 213 SER B N 1
ATOM 4172 C CA . SER B 1 213 ? 20.391 8.078 -2.914 1 98.31 213 SER B CA 1
ATOM 4173 C C . SER B 1 213 ? 20.531 6.969 -3.953 1 98.31 213 SER B C 1
ATOM 4175 O O . SER B 1 213 ? 19.562 6.27 -4.262 1 98.31 213 SER B O 1
ATOM 4177 N N . PRO B 1 214 ? 21.734 6.75 -4.395 1 97.81 214 PRO B N 1
ATOM 4178 C CA . PRO B 1 214 ? 21.969 5.781 -5.469 1 97.81 214 PRO B CA 1
ATOM 4179 C C . PRO B 1 214 ? 21.531 4.367 -5.098 1 97.81 214 PRO B C 1
ATOM 4181 O O . PRO B 1 214 ? 21.156 3.582 -5.977 1 97.81 214 PRO B O 1
ATOM 4184 N N . GLU B 1 215 ? 21.516 4.062 -3.822 1 97.31 215 GLU B N 1
ATOM 4185 C CA . GLU B 1 215 ? 21.141 2.721 -3.383 1 97.31 215 GLU B CA 1
ATOM 4186 C C . GLU B 1 215 ? 19.625 2.586 -3.246 1 97.31 215 GLU B C 1
ATOM 4188 O O . GLU B 1 215 ? 19.125 1.494 -2.992 1 97.31 215 GLU B O 1
ATOM 4193 N N . GLY B 1 216 ? 18.891 3.664 -3.336 1 98.62 216 GLY B N 1
ATOM 4194 C CA . GLY B 1 216 ? 17.438 3.658 -3.211 1 98.62 216 GLY B CA 1
ATOM 4195 C C . GLY B 1 216 ? 16.953 4.117 -1.849 1 98.62 216 GLY B C 1
ATOM 4196 O O . GLY B 1 216 ? 17.75 4.617 -1.04 1 98.62 216 GLY B O 1
ATOM 4197 N N . TYR B 1 217 ? 15.703 4.047 -1.662 1 98.94 217 TYR B N 1
ATOM 4198 C CA . TYR B 1 217 ? 15.07 4.555 -0.451 1 98.94 217 TYR B CA 1
ATOM 4199 C C . TYR B 1 217 ? 14.375 3.436 0.313 1 98.94 217 TYR B C 1
ATOM 4201 O O . TYR B 1 217 ? 13.625 2.648 -0.271 1 98.94 217 TYR B O 1
ATOM 4209 N N . ASP B 1 218 ? 14.586 3.375 1.623 1 98.94 218 ASP B N 1
ATOM 4210 C CA . ASP B 1 218 ? 13.891 2.422 2.479 1 98.94 218 ASP B CA 1
ATOM 4211 C C . ASP B 1 218 ? 12.461 2.883 2.766 1 98.94 218 ASP B C 1
ATOM 4213 O O . ASP B 1 218 ? 11.539 2.064 2.84 1 98.94 218 ASP B O 1
ATOM 4217 N N . CYS B 1 219 ? 12.32 4.188 2.949 1 98.94 219 CYS B N 1
ATOM 4218 C CA . CYS B 1 219 ? 11.047 4.785 3.324 1 98.94 219 CYS B CA 1
ATOM 4219 C C . CYS B 1 219 ? 10.758 6.027 2.486 1 98.94 219 CYS B C 1
ATOM 4221 O O . CYS B 1 219 ? 11.68 6.746 2.098 1 98.94 219 CYS B O 1
ATOM 4223 N N . TYR B 1 220 ? 9.531 6.254 2.217 1 98.94 220 TYR B N 1
ATOM 4224 C CA . TYR B 1 220 ? 9.062 7.445 1.522 1 98.94 220 TYR B CA 1
ATOM 4225 C C . TYR B 1 220 ? 7.852 8.047 2.23 1 98.94 220 TYR B C 1
ATOM 4227 O O . TYR B 1 220 ? 6.809 7.402 2.348 1 98.94 220 TYR B O 1
ATOM 4235 N N . PHE B 1 221 ? 8.047 9.203 2.822 1 98.94 221 PHE B N 1
ATOM 4236 C CA . PHE B 1 221 ? 6.949 9.984 3.375 1 98.94 221 PHE B CA 1
ATOM 4237 C C . PHE B 1 221 ? 6.312 10.852 2.299 1 98.94 221 PHE B C 1
ATOM 4239 O O . PHE B 1 221 ? 6.82 11.93 1.975 1 98.94 221 PHE B O 1
ATOM 4246 N N . GLU B 1 222 ? 5.195 10.477 1.789 1 98.81 222 GLU B N 1
ATOM 4247 C CA . GLU B 1 222 ? 4.59 10.969 0.557 1 98.81 222 GLU B CA 1
ATOM 4248 C C . GLU B 1 222 ? 3.555 12.047 0.846 1 98.81 222 GLU B C 1
ATOM 4250 O O . GLU B 1 222 ? 2.551 11.789 1.513 1 98.81 222 GLU B O 1
ATOM 4255 N N . ASN B 1 223 ? 3.838 13.25 0.377 1 98.12 223 ASN B N 1
ATOM 4256 C CA . ASN B 1 223 ? 2.947 14.383 0.609 1 98.12 223 ASN B CA 1
ATOM 4257 C C . ASN B 1 223 ? 2.418 14.961 -0.702 1 98.12 223 ASN B C 1
ATOM 4259 O O . ASN B 1 223 ? 1.582 15.867 -0.695 1 98.12 223 ASN B O 1
ATOM 4263 N N . VAL B 1 224 ? 2.803 14.422 -1.852 1 97.31 224 VAL B N 1
ATOM 4264 C CA . VAL B 1 224 ? 2.646 15.211 -3.066 1 97.31 224 VAL B CA 1
ATOM 4265 C C . VAL B 1 224 ? 1.796 14.445 -4.078 1 97.31 224 VAL B C 1
ATOM 4267 O O . VAL B 1 224 ? 0.883 15.016 -4.684 1 97.31 224 VAL B O 1
ATOM 4270 N N . GLY B 1 225 ? 2.021 13.148 -4.234 1 97 225 GLY B N 1
ATOM 4271 C CA . GLY B 1 225 ? 1.441 12.406 -5.336 1 97 225 GLY B CA 1
ATOM 4272 C C . GLY B 1 225 ? 2.012 12.797 -6.688 1 97 225 GLY B C 1
ATOM 4273 O O . GLY B 1 225 ? 3.205 13.086 -6.801 1 97 225 GLY B O 1
ATOM 4274 N N . GLY B 1 226 ? 1.235 12.562 -7.793 1 94.75 226 GLY B N 1
ATOM 4275 C CA . GLY B 1 226 ? 1.591 12.992 -9.133 1 94.75 226 GLY B CA 1
ATOM 4276 C C . GLY B 1 226 ? 2.875 12.367 -9.641 1 94.75 226 GLY B C 1
ATOM 4277 O O . GLY B 1 226 ? 3.205 11.234 -9.281 1 94.75 226 GLY B O 1
ATOM 4278 N N . ALA B 1 227 ? 3.564 13.133 -10.516 1 94.62 227 ALA B N 1
ATOM 4279 C CA . ALA B 1 227 ? 4.781 12.672 -11.172 1 94.62 227 ALA B CA 1
ATOM 4280 C C . ALA B 1 227 ? 5.867 12.336 -10.156 1 94.62 227 ALA B C 1
ATOM 4282 O O . ALA B 1 227 ? 6.66 11.414 -10.359 1 94.62 227 ALA B O 1
ATOM 4283 N N . PHE B 1 228 ? 5.883 13.07 -9.109 1 97.69 228 PHE B N 1
ATOM 4284 C CA . PHE B 1 228 ? 6.891 12.828 -8.078 1 97.69 228 PHE B CA 1
ATOM 4285 C C . PHE B 1 228 ? 6.75 11.422 -7.504 1 97.69 228 PHE B C 1
ATOM 4287 O O . PHE B 1 228 ? 7.738 10.695 -7.371 1 97.69 228 PHE B O 1
ATOM 4294 N N . PHE B 1 229 ? 5.562 11.023 -7.199 1 98.38 229 PHE B N 1
ATOM 4295 C CA . PHE B 1 229 ? 5.301 9.688 -6.68 1 98.38 229 PHE B CA 1
ATOM 4296 C C . PHE B 1 229 ? 5.785 8.625 -7.66 1 98.38 229 PHE B C 1
ATOM 4298 O O . PHE B 1 229 ? 6.453 7.664 -7.262 1 98.38 229 PHE B O 1
ATOM 4305 N N . THR B 1 230 ? 5.395 8.789 -8.906 1 97.38 230 THR B N 1
ATOM 4306 C CA . THR B 1 230 ? 5.75 7.801 -9.922 1 97.38 230 THR B CA 1
ATOM 4307 C C . THR B 1 230 ? 7.262 7.621 -10 1 97.38 230 THR B C 1
ATOM 4309 O O . THR B 1 230 ? 7.758 6.492 -10.023 1 97.38 230 THR B O 1
ATOM 4312 N N . ALA B 1 231 ? 7.996 8.695 -9.992 1 98 231 ALA B N 1
ATOM 4313 C CA . ALA B 1 231 ? 9.453 8.641 -10.031 1 98 231 ALA B CA 1
ATOM 4314 C C . ALA B 1 231 ? 10.008 7.996 -8.766 1 98 231 ALA B C 1
ATOM 4316 O O . ALA B 1 231 ? 10.914 7.16 -8.828 1 98 231 ALA B O 1
ATOM 4317 N N . ALA B 1 232 ? 9.492 8.375 -7.617 1 98.69 232 ALA B N 1
ATOM 4318 C CA . ALA B 1 232 ? 9.977 7.887 -6.328 1 98.69 232 ALA B CA 1
ATOM 4319 C C . ALA B 1 232 ? 9.742 6.387 -6.184 1 98.69 232 ALA B C 1
ATOM 4321 O O . ALA B 1 232 ? 10.602 5.664 -5.668 1 98.69 232 ALA B O 1
ATOM 4322 N N . LEU B 1 233 ? 8.57 5.902 -6.586 1 98.62 233 LEU B N 1
ATOM 4323 C CA . LEU B 1 233 ? 8.219 4.492 -6.469 1 98.62 233 LEU B CA 1
ATOM 4324 C C . LEU B 1 233 ? 9.289 3.611 -7.102 1 98.62 233 LEU B C 1
ATOM 4326 O O . LEU B 1 233 ? 9.68 2.59 -6.531 1 98.62 233 LEU B O 1
ATOM 4330 N N . SER B 1 234 ? 9.758 4.008 -8.211 1 96.94 234 SER B N 1
ATOM 4331 C CA . SER B 1 234 ? 10.734 3.223 -8.969 1 96.94 234 SER B CA 1
ATOM 4332 C C . SER B 1 234 ? 12.086 3.201 -8.266 1 96.94 234 SER B C 1
ATOM 4334 O O . SER B 1 234 ? 12.93 2.352 -8.562 1 96.94 234 SER B O 1
ATOM 4336 N N . GLN B 1 235 ? 12.289 4.141 -7.34 1 98.25 235 GLN B N 1
ATOM 4337 C CA . GLN B 1 235 ? 13.586 4.273 -6.684 1 98.25 235 GLN B CA 1
ATOM 4338 C C . GLN B 1 235 ? 13.578 3.598 -5.316 1 98.25 235 GLN B C 1
ATOM 4340 O O . GLN B 1 235 ? 14.594 3.602 -4.613 1 98.25 235 GLN B O 1
ATOM 4345 N N . MET B 1 236 ? 12.445 3.039 -4.914 1 98.88 236 MET B N 1
ATOM 4346 C CA . MET B 1 236 ? 12.367 2.381 -3.611 1 98.88 236 MET B CA 1
ATOM 4347 C C . MET B 1 236 ? 13.234 1.127 -3.58 1 98.88 236 MET B C 1
ATOM 4349 O O . MET B 1 236 ? 13.398 0.457 -4.602 1 98.88 236 MET B O 1
ATOM 4353 N N . ARG B 1 237 ? 13.766 0.827 -2.436 1 98.56 237 ARG B N 1
ATOM 4354 C CA . ARG B 1 237 ? 14.453 -0.435 -2.197 1 98.56 237 ARG B CA 1
ATOM 4355 C C . ARG B 1 237 ? 13.461 -1.575 -1.996 1 98.56 237 ARG B C 1
ATOM 4357 O O . ARG B 1 237 ? 12.289 -1.338 -1.703 1 98.56 237 ARG B O 1
ATOM 4364 N N . PRO B 1 238 ? 13.914 -2.826 -2.229 1 97.81 238 PRO B N 1
ATOM 4365 C CA . PRO B 1 238 ? 13.047 -3.949 -1.859 1 97.81 238 PRO B CA 1
ATOM 4366 C C . PRO B 1 238 ? 12.539 -3.857 -0.421 1 97.81 238 PRO B C 1
ATOM 4368 O O . PRO B 1 238 ? 13.297 -3.48 0.479 1 97.81 238 PRO B O 1
ATOM 4371 N N . ARG B 1 239 ? 11.312 -4.125 -0.251 1 98.06 239 ARG B N 1
ATOM 4372 C CA . ARG B 1 239 ? 10.625 -4.074 1.035 1 98.06 239 ARG B CA 1
ATOM 4373 C C . ARG B 1 239 ? 10.461 -2.637 1.514 1 98.06 239 ARG B C 1
ATOM 4375 O O . ARG B 1 239 ? 10.312 -2.389 2.711 1 98.06 239 ARG B O 1
ATOM 4382 N N . GLY B 1 240 ? 10.586 -1.649 0.558 1 98.81 240 GLY B N 1
ATOM 4383 C CA . GLY B 1 240 ? 10.352 -0.253 0.886 1 98.81 240 GLY B CA 1
ATOM 4384 C C . GLY B 1 240 ? 8.961 0.003 1.434 1 98.81 240 GLY B C 1
ATOM 4385 O O . GLY B 1 240 ? 8.031 -0.759 1.16 1 98.81 240 GLY B O 1
ATOM 4386 N N . ARG B 1 241 ? 8.836 1.071 2.229 1 98.88 241 ARG B N 1
ATOM 4387 C CA . ARG B 1 241 ? 7.57 1.472 2.826 1 98.88 241 ARG B CA 1
ATOM 4388 C C . ARG B 1 241 ? 7.238 2.922 2.488 1 98.88 241 ARG B C 1
ATOM 4390 O O . ARG B 1 241 ? 8.117 3.789 2.527 1 98.88 241 ARG B O 1
ATOM 4397 N N . ILE B 1 242 ? 6.027 3.127 2.125 1 98.94 242 ILE B N 1
ATOM 4398 C CA . ILE B 1 242 ? 5.566 4.457 1.747 1 98.94 242 ILE B CA 1
ATOM 4399 C C . ILE B 1 242 ? 4.395 4.871 2.639 1 98.94 242 ILE B C 1
ATOM 4401 O O . ILE B 1 242 ? 3.395 4.156 2.73 1 98.94 242 ILE B O 1
ATOM 4405 N N . ALA B 1 243 ? 4.508 5.941 3.338 1 98.94 243 ALA B N 1
ATOM 4406 C CA . ALA B 1 243 ? 3.414 6.555 4.09 1 98.94 243 ALA B CA 1
ATOM 4407 C C . ALA B 1 243 ? 2.713 7.629 3.262 1 98.94 243 ALA B C 1
ATOM 4409 O O . ALA B 1 243 ? 3.283 8.688 3 1 98.94 243 ALA B O 1
ATOM 4410 N N . VAL B 1 244 ? 1.524 7.363 2.861 1 98.88 244 VAL B N 1
ATOM 4411 C CA . VAL B 1 244 ? 0.742 8.336 2.109 1 98.88 244 VAL B CA 1
ATOM 4412 C C . VAL B 1 244 ? 0.073 9.312 3.07 1 98.88 244 VAL B C 1
ATOM 4414 O O . VAL B 1 244 ? -0.977 9.016 3.643 1 98.88 244 VAL B O 1
ATOM 4417 N N . CYS B 1 245 ? 0.627 10.438 3.16 1 98.25 245 CYS B N 1
ATOM 4418 C CA . CYS B 1 245 ? 0.186 11.453 4.105 1 98.25 245 CYS B CA 1
ATOM 4419 C C . CYS B 1 245 ? -0.68 12.5 3.418 1 98.25 245 CYS B C 1
ATOM 4421 O O . CYS B 1 245 ? -1.587 13.062 4.031 1 98.25 245 CYS B O 1
ATOM 4423 N N . GLY B 1 246 ? -0.338 12.781 2.225 1 96.94 246 GLY B N 1
ATOM 4424 C CA . GLY B 1 246 ? -1.05 13.75 1.407 1 96.94 246 GLY B CA 1
ATOM 4425 C C . GLY B 1 246 ? -0.827 13.555 -0.08 1 96.94 246 GLY B C 1
ATOM 4426 O O . GLY B 1 246 ? -0.137 12.625 -0.492 1 96.94 246 GLY B O 1
ATOM 4427 N N . ALA B 1 247 ? -1.443 14.469 -0.863 1 96.5 247 ALA B N 1
ATOM 4428 C CA . ALA B 1 247 ? -1.369 14.469 -2.322 1 96.5 247 ALA B CA 1
ATOM 4429 C C . ALA B 1 247 ? -1.65 15.859 -2.885 1 96.5 247 ALA B C 1
ATOM 4431 O O . ALA B 1 247 ? -2.516 16.031 -3.746 1 96.5 247 ALA B O 1
ATOM 4432 N N . ILE B 1 248 ? -0.862 16.734 -2.461 1 93.69 248 ILE B N 1
ATOM 4433 C CA . ILE B 1 248 ? -1.159 18.141 -2.697 1 93.69 248 ILE B CA 1
ATOM 4434 C C . ILE B 1 248 ? -1.202 18.422 -4.199 1 93.69 248 ILE B C 1
ATOM 4436 O O . ILE B 1 248 ? -1.939 19.297 -4.656 1 93.69 248 ILE B O 1
ATOM 4440 N N . SER B 1 249 ? -0.491 17.719 -5.035 1 92.5 249 SER B N 1
ATOM 4441 C CA . SER B 1 249 ? -0.476 17.938 -6.48 1 92.5 249 SER B CA 1
ATOM 4442 C C . SER B 1 249 ? -1.807 17.547 -7.113 1 92.5 249 SER B C 1
ATOM 4444 O O . SER B 1 249 ? -2.086 17.906 -8.258 1 92.5 249 SER B O 1
ATOM 4446 N N . LEU B 1 250 ? -2.592 16.828 -6.355 1 92.75 250 LEU B N 1
ATOM 4447 C CA . LEU B 1 250 ? -3.834 16.297 -6.91 1 92.75 250 LEU B CA 1
ATOM 4448 C C . LEU B 1 250 ? -5.023 17.156 -6.496 1 92.75 250 LEU B C 1
ATOM 4450 O O . LEU B 1 250 ? -6.121 17 -7.043 1 92.75 250 LEU B O 1
ATOM 4454 N N . TYR B 1 251 ? -4.848 18.062 -5.605 1 91.25 251 TYR B N 1
ATOM 4455 C CA . TYR B 1 251 ? -5.953 18.703 -4.91 1 91.25 251 TYR B CA 1
ATOM 4456 C C . TYR B 1 251 ? -6.727 19.625 -5.848 1 91.25 251 TYR B C 1
ATOM 4458 O O . TYR B 1 251 ? -7.918 19.875 -5.641 1 91.25 251 TYR B O 1
ATOM 4466 N N . ASN B 1 252 ? -6.062 20.172 -6.859 1 87.19 252 ASN B N 1
ATOM 4467 C CA . ASN B 1 252 ? -6.707 21.156 -7.727 1 87.19 252 ASN B CA 1
ATOM 4468 C C . ASN B 1 252 ? -7.27 20.5 -8.984 1 87.19 252 ASN B C 1
ATOM 4470 O O . ASN B 1 252 ? -7.824 21.188 -9.852 1 87.19 252 ASN B O 1
ATOM 4474 N N . ALA B 1 253 ? -7.117 19.188 -9.078 1 85.12 253 ALA B N 1
ATOM 4475 C CA . ALA B 1 253 ? -7.539 18.5 -10.297 1 85.12 253 ALA B CA 1
ATOM 4476 C C . ALA B 1 253 ? -9.055 18.484 -10.43 1 85.12 253 ALA B C 1
ATOM 4478 O O . ALA B 1 253 ? -9.773 18.297 -9.445 1 85.12 253 ALA B O 1
ATOM 4479 N N . THR B 1 254 ? -9.531 18.797 -11.609 1 84.19 254 THR B N 1
ATOM 4480 C CA . THR B 1 254 ? -10.961 18.766 -11.875 1 84.19 254 THR B CA 1
ATOM 4481 C C . THR B 1 254 ? -11.375 17.422 -12.469 1 84.19 254 THR B C 1
ATOM 4483 O O . THR B 1 254 ? -12.562 17.094 -12.516 1 84.19 254 THR B O 1
ATOM 4486 N N . THR B 1 255 ? -10.438 16.703 -12.977 1 88.44 255 THR B N 1
ATOM 4487 C CA . THR B 1 255 ? -10.594 15.328 -13.414 1 88.44 255 THR B CA 1
ATOM 4488 C C . THR B 1 255 ? -9.555 14.43 -12.758 1 88.44 255 THR B C 1
ATOM 4490 O O . THR B 1 255 ? -8.484 14.891 -12.367 1 88.44 255 THR B O 1
ATOM 4493 N N . PRO B 1 256 ? -9.945 13.18 -12.562 1 89.5 256 PRO B N 1
ATOM 4494 C CA . PRO B 1 256 ? -8.953 12.312 -11.922 1 89.5 256 PRO B CA 1
ATOM 4495 C C . PRO B 1 256 ? -7.617 12.297 -12.656 1 89.5 256 PRO B C 1
ATOM 4497 O O . PRO B 1 256 ? -7.578 12.094 -13.875 1 89.5 256 PRO B O 1
ATOM 4500 N N . GLN B 1 257 ? -6.598 12.555 -11.914 1 93.75 257 GLN B N 1
ATOM 4501 C CA . GLN B 1 257 ? -5.258 12.43 -12.477 1 93.75 257 GLN B CA 1
ATOM 4502 C C . GLN B 1 257 ? -4.816 10.969 -12.539 1 93.75 257 GLN B C 1
ATOM 4504 O O . GLN B 1 257 ? -5.121 10.188 -11.633 1 93.75 257 GLN B O 1
ATOM 4509 N N . MET B 1 258 ? -4.133 10.641 -13.617 1 96 258 MET B N 1
ATOM 4510 C CA . MET B 1 258 ? -3.807 9.242 -13.898 1 96 258 MET B CA 1
ATOM 4511 C C . MET B 1 258 ? -2.328 8.969 -13.641 1 96 258 MET B C 1
ATOM 4513 O O . MET B 1 258 ? -1.498 9.875 -13.742 1 96 258 MET B O 1
ATOM 4517 N N . CYS B 1 259 ? -2.006 7.785 -13.297 1 95.81 259 CYS B N 1
ATOM 4518 C CA . CYS B 1 259 ? -0.63 7.32 -13.156 1 95.81 259 CYS B CA 1
ATOM 4519 C C . CYS B 1 259 ? -0.489 5.883 -13.633 1 95.81 259 CYS B C 1
ATOM 4521 O O . CYS B 1 259 ? -1.483 5.168 -13.766 1 95.81 259 CYS B O 1
ATOM 4523 N N . PRO B 1 260 ? 0.736 5.473 -14.055 1 96.19 260 PRO B N 1
ATOM 4524 C CA . PRO B 1 260 ? 0.91 4.043 -14.312 1 96.19 260 PRO B CA 1
ATOM 4525 C C . PRO B 1 260 ? 0.532 3.174 -13.117 1 96.19 260 PRO B C 1
ATOM 4527 O O . PRO B 1 260 ? 0.737 3.576 -11.969 1 96.19 260 PRO B O 1
ATOM 4530 N N . PHE B 1 261 ? -0.059 2.018 -13.43 1 97.25 261 PHE B N 1
ATOM 4531 C CA . PHE B 1 261 ? -0.334 1.088 -12.336 1 97.25 261 PHE B CA 1
ATOM 4532 C C . PHE B 1 261 ? 0.936 0.785 -11.555 1 97.25 261 PHE B C 1
ATOM 4534 O O . PHE B 1 261 ? 1.963 0.43 -12.133 1 97.25 261 PHE B O 1
ATOM 4541 N N . PRO B 1 262 ? 0.868 0.911 -10.227 1 97.38 262 PRO B N 1
ATOM 4542 C CA . PRO B 1 262 ? 2.068 0.667 -9.43 1 97.38 262 PRO B CA 1
ATOM 4543 C C . PRO B 1 262 ? 2.303 -0.816 -9.148 1 97.38 262 PRO B C 1
ATOM 4545 O O . PRO B 1 262 ? 3.326 -1.186 -8.57 1 97.38 262 PRO B O 1
ATOM 4548 N N . HIS B 1 263 ? 1.499 -1.698 -9.586 1 97.19 263 HIS B N 1
ATOM 4549 C CA . HIS B 1 263 ? 1.394 -3.098 -9.188 1 97.19 263 HIS B CA 1
ATOM 4550 C C . HIS B 1 263 ? 2.703 -3.84 -9.43 1 97.19 263 HIS B C 1
ATOM 4552 O O . HIS B 1 263 ? 3.23 -4.492 -8.523 1 97.19 263 HIS B O 1
ATOM 4558 N N . MET B 1 264 ? 3.254 -3.711 -10.633 1 94.56 264 MET B N 1
ATOM 4559 C CA . MET B 1 264 ? 4.418 -4.516 -10.992 1 94.56 264 MET B CA 1
ATOM 4560 C C . MET B 1 264 ? 5.633 -4.125 -10.156 1 94.56 264 MET B C 1
ATOM 4562 O O . MET B 1 264 ? 6.402 -4.988 -9.734 1 94.56 264 MET B O 1
ATOM 4566 N N . THR B 1 265 ? 5.754 -2.805 -9.906 1 96.19 265 THR B N 1
ATOM 4567 C CA . THR B 1 265 ? 6.859 -2.344 -9.07 1 96.19 265 THR B CA 1
ATOM 4568 C C . THR B 1 265 ? 6.68 -2.811 -7.629 1 96.19 265 THR B C 1
ATOM 4570 O O . THR B 1 265 ? 7.629 -3.283 -7 1 96.19 265 THR B O 1
ATOM 4573 N N . MET B 1 266 ? 5.441 -2.682 -7.09 1 98.12 266 MET B N 1
ATOM 4574 C CA . MET B 1 266 ? 5.16 -3.1 -5.723 1 98.12 266 MET B CA 1
ATOM 4575 C C . MET B 1 266 ? 5.402 -4.594 -5.547 1 98.12 266 MET B C 1
ATOM 4577 O O . MET B 1 266 ? 5.934 -5.023 -4.52 1 98.12 266 MET B O 1
ATOM 4581 N N . LEU B 1 267 ? 5.051 -5.363 -6.527 1 96.19 267 LEU B N 1
ATOM 4582 C CA . LEU B 1 267 ? 5.25 -6.809 -6.488 1 96.19 267 LEU B CA 1
ATOM 4583 C C . LEU B 1 267 ? 6.734 -7.156 -6.52 1 96.19 267 LEU B C 1
ATOM 4585 O O . LEU B 1 267 ? 7.219 -7.895 -5.66 1 96.19 267 LEU B O 1
ATOM 4589 N N . ALA B 1 268 ? 7.426 -6.633 -7.461 1 93.56 268 ALA B N 1
ATOM 4590 C CA . ALA B 1 268 ? 8.828 -6.977 -7.688 1 93.56 268 ALA B CA 1
ATOM 4591 C C . ALA B 1 268 ? 9.688 -6.617 -6.477 1 93.56 268 ALA B C 1
ATOM 4593 O O . ALA B 1 268 ? 10.648 -7.32 -6.156 1 93.56 268 ALA B O 1
ATOM 4594 N N . LYS B 1 269 ? 9.25 -5.574 -5.734 1 96.81 269 LYS B N 1
ATOM 4595 C CA . LYS B 1 269 ? 10.078 -5.078 -4.641 1 96.81 269 LYS B CA 1
ATOM 4596 C C . LYS B 1 269 ? 9.406 -5.297 -3.291 1 96.81 269 LYS B C 1
ATOM 4598 O O . LYS B 1 269 ? 9.922 -4.879 -2.254 1 96.81 269 LYS B O 1
ATOM 4603 N N . SER B 1 270 ? 8.258 -5.902 -3.312 1 98.12 270 SER B N 1
ATOM 4604 C CA . SER B 1 270 ? 7.5 -6.141 -2.086 1 98.12 270 SER B CA 1
ATOM 4605 C C . SER B 1 270 ? 7.324 -4.852 -1.287 1 98.12 270 SER B C 1
ATOM 4607 O O . SER B 1 270 ? 7.617 -4.812 -0.091 1 98.12 270 SER B O 1
ATOM 4609 N N . ILE B 1 271 ? 6.812 -3.812 -1.966 1 98.81 271 ILE B N 1
ATOM 4610 C CA . ILE B 1 271 ? 6.641 -2.49 -1.374 1 98.81 271 ILE B CA 1
ATOM 4611 C C . ILE B 1 271 ? 5.309 -2.424 -0.636 1 98.81 271 ILE B C 1
ATOM 4613 O O . ILE B 1 271 ? 4.297 -2.941 -1.119 1 98.81 271 ILE B O 1
ATOM 4617 N N . ARG B 1 272 ? 5.316 -1.762 0.542 1 98.88 272 ARG B N 1
ATOM 4618 C CA . ARG B 1 272 ? 4.102 -1.452 1.284 1 98.88 272 ARG B CA 1
ATOM 4619 C C . ARG B 1 272 ? 3.766 0.034 1.193 1 98.88 272 ARG B C 1
ATOM 4621 O O . ARG B 1 272 ? 4.625 0.884 1.435 1 98.88 272 ARG B O 1
ATOM 4628 N N . MET B 1 273 ? 2.633 0.328 0.789 1 98.94 273 MET B N 1
ATOM 4629 C CA . MET B 1 273 ? 2.08 1.678 0.735 1 98.94 273 MET B CA 1
ATOM 4630 C C . MET B 1 273 ? 0.843 1.795 1.62 1 98.94 273 MET B C 1
ATOM 4632 O O . MET B 1 273 ? -0.048 0.945 1.563 1 98.94 273 MET B O 1
ATOM 4636 N N . GLU B 1 274 ? 0.776 2.818 2.471 1 98.88 274 GLU B N 1
ATOM 4637 C CA . GLU B 1 274 ? -0.327 2.908 3.424 1 98.88 274 GLU B CA 1
ATOM 4638 C C . GLU B 1 274 ? -0.739 4.359 3.654 1 98.88 274 GLU B C 1
ATOM 4640 O O . GLU B 1 274 ? 0.103 5.211 3.949 1 98.88 274 GLU B O 1
ATOM 4645 N N . GLY B 1 275 ? -2.045 4.609 3.391 1 98.69 275 GLY B N 1
ATOM 4646 C CA . GLY B 1 275 ? -2.596 5.879 3.83 1 98.69 275 GLY B CA 1
ATOM 4647 C C . GLY B 1 275 ? -2.9 5.918 5.316 1 98.69 275 GLY B C 1
ATOM 4648 O O . GLY B 1 275 ? -3.213 4.887 5.918 1 98.69 275 GLY B O 1
ATOM 4649 N N . PHE B 1 276 ? -2.83 7.145 5.898 1 98 276 PHE B N 1
ATOM 4650 C CA . PHE B 1 276 ? -3.127 7.207 7.324 1 98 276 PHE B CA 1
ATOM 4651 C C . PHE B 1 276 ? -3.641 8.586 7.711 1 98 276 PHE B C 1
ATOM 4653 O O . PHE B 1 276 ? -3.471 9.547 6.961 1 98 276 PHE B O 1
ATOM 4660 N N . GLN B 1 277 ? -4.25 8.641 8.789 1 94.06 277 GLN B N 1
ATOM 4661 C CA . GLN B 1 277 ? -4.699 9.867 9.445 1 94.06 277 GLN B CA 1
ATOM 4662 C C . GLN B 1 277 ? -4.148 9.961 10.867 1 94.06 277 GLN B C 1
ATOM 4664 O O . GLN B 1 277 ? -4.051 8.953 11.57 1 94.06 277 GLN B O 1
ATOM 4669 N N . VAL B 1 278 ? -3.889 11.133 11.242 1 94.31 278 VAL B N 1
ATOM 4670 C CA . VAL B 1 278 ? -3.275 11.375 12.547 1 94.31 278 VAL B CA 1
ATOM 4671 C C . VAL B 1 278 ? -4.219 10.914 13.648 1 94.31 278 VAL B C 1
ATOM 4673 O O . VAL B 1 278 ? -3.77 10.484 14.719 1 94.31 278 VAL B O 1
ATOM 4676 N N . SER B 1 279 ? -5.477 10.891 13.414 1 92.69 279 SER B N 1
ATOM 4677 C CA . SER B 1 279 ? -6.48 10.625 14.438 1 92.69 279 SER B CA 1
ATOM 4678 C C . SER B 1 279 ? -6.578 9.133 14.75 1 92.69 279 SER B C 1
ATOM 4680 O O . SER B 1 279 ? -7.379 8.727 15.594 1 92.69 279 SER B O 1
ATOM 4682 N N . GLN B 1 280 ? -5.77 8.305 14.133 1 94.88 280 GLN B N 1
ATOM 4683 C CA . GLN B 1 280 ? -5.836 6.859 14.305 1 94.88 280 GLN B CA 1
ATOM 4684 C C . GLN B 1 280 ? -5.289 6.445 15.672 1 94.88 280 GLN B C 1
ATOM 4686 O O . GLN B 1 280 ? -5.551 5.336 16.141 1 94.88 280 GLN B O 1
ATOM 4691 N N . TRP B 1 281 ? -4.551 7.371 16.359 1 95.44 281 TRP B N 1
ATOM 4692 C CA . TRP B 1 281 ? -3.922 7.023 17.625 1 95.44 281 TRP B CA 1
ATOM 4693 C C . TRP B 1 281 ? -4.129 8.125 18.656 1 95.44 281 TRP B C 1
ATOM 4695 O O . TRP B 1 281 ? -3.164 8.625 19.25 1 95.44 281 TRP B O 1
ATOM 4705 N N . PRO B 1 282 ? -5.348 8.445 18.938 1 92.81 282 PRO B N 1
ATOM 4706 C CA . PRO B 1 282 ? -5.605 9.555 19.859 1 92.81 282 PRO B CA 1
ATOM 4707 C C . PRO B 1 282 ? -5.047 9.297 21.266 1 92.81 282 PRO B C 1
ATOM 4709 O O . PRO B 1 282 ? -4.688 10.242 21.969 1 92.81 282 PRO B O 1
ATOM 4712 N N . GLU B 1 283 ? -4.918 8.047 21.641 1 95.69 283 GLU B N 1
ATOM 4713 C CA . GLU B 1 283 ? -4.441 7.68 22.969 1 95.69 283 GLU B CA 1
ATOM 4714 C C . GLU B 1 283 ? -2.971 8.039 23.141 1 95.69 283 GLU B C 1
ATOM 4716 O O . GLU B 1 283 ? -2.484 8.141 24.281 1 95.69 283 GLU B O 1
ATOM 4721 N N . LYS B 1 284 ? -2.318 8.281 22.047 1 97.88 284 LYS B N 1
ATOM 4722 C CA . LYS B 1 284 ? -0.889 8.578 22.109 1 97.88 284 LYS B CA 1
ATOM 4723 C C . LYS B 1 284 ? -0.636 10.078 22.125 1 97.88 284 LYS B C 1
ATOM 4725 O O . LYS B 1 284 ? 0.49 10.523 22.359 1 97.88 284 LYS B O 1
ATOM 4730 N N . ASP B 1 285 ? -1.642 10.883 21.938 1 96.75 285 ASP B N 1
ATOM 4731 C CA . ASP B 1 285 ? -1.482 12.297 21.609 1 96.75 285 ASP B CA 1
ATOM 4732 C C . ASP B 1 285 ? -0.746 13.039 22.719 1 96.75 285 ASP B C 1
ATOM 4734 O O . ASP B 1 285 ? 0.267 13.695 22.469 1 96.75 285 ASP B O 1
ATOM 4738 N N . VAL B 1 286 ? -1.17 12.914 23.953 1 97.31 286 VAL B N 1
ATOM 4739 C CA . VAL B 1 286 ? -0.611 13.695 25.047 1 97.31 286 VAL B CA 1
ATOM 4740 C C . VAL B 1 286 ? 0.87 13.367 25.219 1 97.31 286 VAL B C 1
ATOM 4742 O O . VAL B 1 286 ? 1.711 14.266 25.266 1 97.31 286 VAL B O 1
ATOM 4745 N N . ALA B 1 287 ? 1.193 12.07 25.25 1 98.5 287 ALA B N 1
ATOM 4746 C CA . ALA B 1 287 ? 2.584 11.648 25.406 1 98.5 287 ALA B CA 1
ATOM 4747 C C . ALA B 1 287 ? 3.424 12.109 24.203 1 98.5 287 ALA B C 1
ATOM 4749 O O . ALA B 1 287 ? 4.586 12.477 24.375 1 98.5 287 ALA B O 1
ATOM 4750 N N . SER B 1 288 ? 2.842 12.078 23.031 1 98.75 288 SER B N 1
ATOM 4751 C CA . SER B 1 288 ? 3.559 12.461 21.812 1 98.75 288 SER B CA 1
ATOM 4752 C C . SER B 1 288 ? 3.816 13.961 21.766 1 98.75 288 SER B C 1
ATOM 4754 O O . SER B 1 288 ? 4.898 14.398 21.375 1 98.75 288 SER B O 1
ATOM 4756 N N . VAL B 1 289 ? 2.873 14.727 22.172 1 98.69 289 VAL B N 1
ATOM 4757 C CA . VAL B 1 289 ? 3.062 16.172 22.234 1 98.69 289 VAL B CA 1
ATOM 4758 C C . VAL B 1 289 ? 4.172 16.516 23.219 1 98.69 289 VAL B C 1
ATOM 4760 O O . VAL B 1 289 ? 5.02 17.375 22.953 1 98.69 289 VAL B O 1
ATOM 4763 N N . ARG B 1 290 ? 4.211 15.844 24.344 1 98.75 290 ARG B N 1
ATOM 4764 C CA . ARG B 1 290 ? 5.25 16.094 25.344 1 98.75 290 ARG B CA 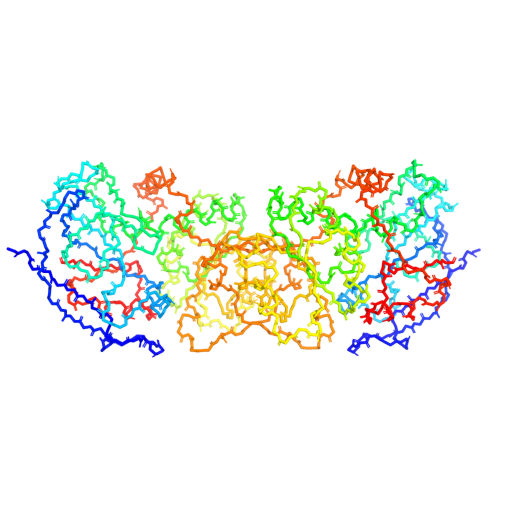1
ATOM 4765 C C . ARG B 1 290 ? 6.629 15.727 24.797 1 98.75 290 ARG B C 1
ATOM 4767 O O . ARG B 1 290 ? 7.609 16.422 25.078 1 98.75 290 ARG B O 1
ATOM 4774 N N . ARG B 1 291 ? 6.738 14.656 24.062 1 98.75 291 ARG B N 1
ATOM 4775 C CA . ARG B 1 291 ? 8 14.281 23.438 1 98.75 291 ARG B CA 1
ATOM 4776 C C . ARG B 1 291 ? 8.461 15.344 22.438 1 98.75 291 ARG B C 1
ATOM 4778 O O . ARG B 1 291 ? 9.625 15.734 22.438 1 98.75 291 ARG B O 1
ATOM 4785 N N . LEU B 1 292 ? 7.52 15.789 21.609 1 98.88 292 LEU B N 1
ATOM 4786 C CA . LEU B 1 292 ? 7.844 16.828 20.641 1 98.88 292 LEU B CA 1
ATOM 4787 C C . LEU B 1 292 ? 8.273 18.109 21.359 1 98.88 292 LEU B C 1
ATOM 4789 O O . LEU B 1 292 ? 9.242 18.766 20.953 1 98.88 292 LEU B O 1
ATOM 4793 N N . LEU B 1 293 ? 7.566 18.422 22.391 1 98.75 293 LEU B N 1
ATOM 4794 C CA . LEU B 1 293 ? 7.895 19.594 23.188 1 98.75 293 LEU B CA 1
ATOM 4795 C C . LEU B 1 293 ? 9.289 19.469 23.781 1 98.75 293 LEU B C 1
ATOM 4797 O O . LEU B 1 293 ? 10.055 20.453 23.781 1 98.75 293 LEU B O 1
ATOM 4801 N N . LYS B 1 294 ? 9.609 18.312 24.312 1 98.62 294 LYS B N 1
ATOM 4802 C CA . LYS B 1 294 ? 10.938 18.062 24.859 1 98.62 294 LYS B CA 1
ATOM 4803 C C . LYS B 1 294 ? 12.016 18.281 23.797 1 98.62 294 LYS B C 1
ATOM 4805 O O . LYS B 1 294 ? 13.016 18.969 24.047 1 98.62 294 LYS B O 1
ATOM 4810 N N . TRP B 1 295 ? 11.82 17.734 22.594 1 98.81 295 TRP B N 1
ATOM 4811 C CA . TRP B 1 295 ? 12.781 17.891 21.516 1 98.81 295 TRP B CA 1
ATOM 4812 C C . TRP B 1 295 ? 12.922 19.359 21.125 1 98.81 295 TRP B C 1
ATOM 4814 O O . TRP B 1 295 ? 14.016 19.828 20.781 1 98.81 295 TRP B O 1
ATOM 4824 N N . LEU B 1 296 ? 11.805 20.078 21.109 1 98.56 296 LEU B N 1
ATOM 4825 C CA . LEU B 1 296 ? 11.828 21.5 20.812 1 98.56 296 LEU B CA 1
ATOM 4826 C C . LEU B 1 296 ? 12.648 22.266 21.844 1 98.56 296 LEU B C 1
ATOM 4828 O O . LEU B 1 296 ? 13.508 23.078 21.484 1 98.56 296 LEU B O 1
ATOM 4832 N N . LYS B 1 297 ? 12.469 21.984 23.078 1 97.62 297 LYS B N 1
ATOM 4833 C CA . LYS B 1 297 ? 13.148 22.672 24.172 1 97.62 297 LYS B CA 1
ATOM 4834 C C . LYS B 1 297 ? 14.641 22.359 24.188 1 97.62 297 LYS B C 1
ATOM 4836 O O . LYS B 1 297 ? 15.461 23.188 24.562 1 97.62 297 LYS B O 1
ATOM 4841 N N . GLU B 1 298 ? 14.961 21.172 23.734 1 98 298 GLU B N 1
ATOM 4842 C CA . GLU B 1 298 ? 16.344 20.734 23.688 1 98 298 GLU B CA 1
ATOM 4843 C C . GLU B 1 298 ? 17.047 21.281 22.438 1 98 298 GLU B C 1
ATOM 4845 O O . GLU B 1 298 ? 18.266 21.094 22.266 1 98 298 GLU B O 1
ATOM 4850 N N . GLY B 1 299 ? 16.312 21.875 21.531 1 97.25 299 GLY B N 1
ATOM 4851 C CA . GLY B 1 299 ? 16.891 22.438 20.312 1 97.25 299 GLY B CA 1
ATOM 4852 C C . GLY B 1 299 ? 17.047 21.422 19.203 1 97.25 299 GLY B C 1
ATOM 4853 O O . GLY B 1 299 ? 17.594 21.719 18.156 1 97.25 299 GLY B O 1
ATOM 4854 N N . LYS B 1 300 ? 16.5 20.266 19.422 1 98.12 300 LYS B N 1
ATOM 4855 C CA . LYS B 1 300 ? 16.594 19.203 18.422 1 98.12 300 LYS B CA 1
ATOM 4856 C C . LYS B 1 300 ? 15.523 19.359 17.344 1 98.12 300 LYS B C 1
ATOM 4858 O O . LYS B 1 300 ? 15.625 18.781 16.266 1 98.12 300 LYS B O 1
ATOM 4863 N N . LEU B 1 301 ? 14.5 20.109 17.672 1 98.12 301 LEU B N 1
ATOM 4864 C CA . LEU B 1 301 ? 13.406 20.422 16.766 1 98.12 301 LEU B CA 1
ATOM 4865 C C . LEU B 1 301 ? 13.211 21.938 16.656 1 98.12 301 LEU B C 1
ATOM 4867 O O . LEU B 1 301 ? 13.266 22.641 17.656 1 98.12 301 LEU B O 1
ATOM 4871 N N . LYS B 1 302 ? 13.164 22.328 15.453 1 98 302 LYS B N 1
ATOM 4872 C CA . LYS B 1 302 ? 12.844 23.719 15.164 1 98 302 LYS B CA 1
ATOM 4873 C C . LYS B 1 302 ? 11.477 23.844 14.5 1 98 302 LYS B C 1
ATOM 4875 O O . LYS B 1 302 ? 11.062 22.953 13.734 1 98 302 LYS B O 1
ATOM 4880 N N . ALA B 1 303 ? 10.773 24.906 14.82 1 97.12 303 ALA B N 1
ATOM 4881 C CA . ALA B 1 303 ? 9.445 25.141 14.266 1 97.12 303 ALA B CA 1
ATOM 4882 C C . ALA B 1 303 ? 9.32 26.547 13.711 1 97.12 303 ALA B C 1
ATOM 4884 O O . ALA B 1 303 ? 9.328 27.516 14.461 1 97.12 303 ALA B O 1
ATOM 4885 N N . LYS B 1 304 ? 9.297 26.641 12.438 1 96.75 304 LYS B N 1
ATOM 4886 C CA . LYS B 1 304 ? 9.078 27.922 11.781 1 96.75 304 LYS B CA 1
ATOM 4887 C C . LYS B 1 304 ? 7.609 28.094 11.406 1 96.75 304 LYS B C 1
ATOM 4889 O O . LYS B 1 304 ? 6.965 27.172 10.93 1 96.75 304 LYS B O 1
ATOM 4894 N N . GLU B 1 305 ? 7.074 29.234 11.664 1 97.69 305 GLU B N 1
ATOM 4895 C CA . GLU B 1 305 ? 5.699 29.578 11.305 1 97.69 305 GLU B CA 1
ATOM 4896 C C . GLU B 1 305 ? 5.652 30.812 10.422 1 97.69 305 GLU B C 1
ATOM 4898 O O . GLU B 1 305 ? 6.582 31.625 10.43 1 97.69 305 GLU B O 1
ATOM 4903 N N . ASN B 1 306 ? 4.742 30.859 9.578 1 97.06 306 ASN B N 1
ATOM 4904 C CA . ASN B 1 306 ? 4.312 32.062 8.859 1 97.06 306 ASN B CA 1
ATOM 4905 C C . ASN B 1 306 ? 3.012 32.594 9.43 1 97.06 306 ASN B C 1
ATOM 4907 O O . ASN B 1 306 ? 1.926 32.156 9.047 1 97.06 306 ASN B O 1
ATOM 4911 N N . VAL B 1 307 ? 3.109 33.688 10.25 1 97.88 307 VAL B N 1
ATOM 4912 C CA . VAL B 1 307 ? 1.97 34.188 11.016 1 97.88 307 VAL B CA 1
ATOM 4913 C C . VAL B 1 307 ? 1.363 35.375 10.32 1 97.88 307 VAL B C 1
ATOM 4915 O O . VAL B 1 307 ? 2.049 36.375 10.086 1 97.88 307 VAL B O 1
ATOM 4918 N N . THR B 1 308 ? 0.167 35.281 9.891 1 98.25 308 THR B N 1
ATOM 4919 C CA . THR B 1 308 ? -0.63 36.406 9.438 1 98.25 308 THR B CA 1
ATOM 4920 C C . THR B 1 308 ? -1.475 36.969 10.578 1 98.25 308 THR B C 1
ATOM 4922 O O . THR B 1 308 ? -2.107 36.219 11.32 1 98.25 308 THR B O 1
ATOM 4925 N N . VAL B 1 309 ? -1.506 38.312 10.781 1 98.56 309 VAL B N 1
ATOM 4926 C CA . VAL B 1 309 ? -2.283 38.906 11.852 1 98.56 309 VAL B CA 1
ATOM 4927 C C . VAL B 1 309 ? -3.576 39.5 11.289 1 98.56 309 VAL B C 1
ATOM 4929 O O . VAL B 1 309 ? -3.545 40.281 10.352 1 98.56 309 VAL B O 1
ATOM 4932 N N . GLY B 1 310 ? -4.684 39.094 11.891 1 98.69 310 GLY B N 1
ATOM 4933 C CA . GLY B 1 310 ? -5.98 39.625 11.5 1 98.69 310 GLY B CA 1
ATOM 4934 C C . GLY B 1 310 ? -6.902 38.562 10.922 1 98.69 310 GLY B C 1
ATOM 4935 O O . GLY B 1 310 ? -6.633 38 9.852 1 98.69 310 GLY B O 1
ATOM 4936 N N . PHE B 1 311 ? -7.992 38.312 11.531 1 98.62 311 PHE B N 1
ATOM 4937 C CA . PHE B 1 311 ? -8.977 37.312 11.117 1 98.62 311 PHE B CA 1
ATOM 4938 C C . PHE B 1 311 ? -9.492 37.625 9.719 1 98.62 311 PHE B C 1
ATOM 4940 O O . PHE B 1 311 ? -9.797 36.688 8.953 1 98.62 311 PHE B O 1
ATOM 4947 N N . GLU B 1 312 ? -9.523 38.906 9.344 1 98.38 312 GLU B N 1
ATOM 4948 C CA . GLU B 1 312 ? -10.055 39.312 8.055 1 98.38 312 GLU B CA 1
ATOM 4949 C C . GLU B 1 312 ? -9.172 38.844 6.906 1 98.38 312 GLU B C 1
ATOM 4951 O O . GLU B 1 312 ? -9.602 38.844 5.75 1 98.38 312 GLU B O 1
ATOM 4956 N N . LYS B 1 313 ? -7.996 38.375 7.215 1 98.38 313 LYS B N 1
ATOM 4957 C CA . LYS B 1 313 ? -7.027 38.031 6.184 1 98.38 313 LYS B CA 1
ATOM 4958 C C . LYS B 1 313 ? -7.016 36.531 5.938 1 98.38 313 LYS B C 1
ATOM 4960 O O . LYS B 1 313 ? -6.176 36.031 5.188 1 98.38 313 LYS B O 1
ATOM 4965 N N . MET B 1 314 ? -7.941 35.781 6.52 1 98.44 314 MET B N 1
ATOM 4966 C CA . MET B 1 314 ? -7.957 34.312 6.457 1 98.44 314 MET B CA 1
ATOM 4967 C C . MET B 1 314 ? -7.926 33.844 5.012 1 98.44 314 MET B C 1
ATOM 4969 O O . MET B 1 314 ? -7.062 33.031 4.637 1 98.44 314 MET B O 1
ATOM 4973 N N . PRO B 1 315 ? -8.805 34.344 4.082 1 98.44 315 PRO B N 1
ATOM 4974 C CA . PRO B 1 315 ? -8.797 33.844 2.709 1 98.44 315 PRO B CA 1
ATOM 4975 C C . PRO B 1 315 ? -7.488 34.094 1.977 1 98.44 315 PRO B C 1
ATOM 4977 O O . PRO B 1 315 ? -6.941 33.219 1.324 1 98.44 315 PRO B O 1
ATOM 4980 N N . ALA B 1 316 ? -7.004 35.312 2.158 1 97.88 316 ALA B N 1
ATOM 4981 C CA . ALA B 1 316 ? -5.758 35.688 1.485 1 97.88 316 ALA B CA 1
ATOM 4982 C C . ALA B 1 316 ? -4.594 34.812 1.979 1 97.88 316 ALA B C 1
ATOM 4984 O O . ALA B 1 316 ? -3.762 34.375 1.184 1 97.88 316 ALA B O 1
ATOM 4985 N N . ALA B 1 317 ? -4.559 34.656 3.285 1 98 317 ALA B N 1
ATOM 4986 C CA . ALA B 1 317 ? -3.504 33.844 3.875 1 98 317 ALA B CA 1
ATOM 4987 C C . ALA B 1 317 ? -3.6 32.375 3.4 1 98 317 ALA B C 1
ATOM 4989 O O . ALA B 1 317 ? -2.58 31.734 3.146 1 98 317 ALA B O 1
ATOM 4990 N N . PHE B 1 318 ? -4.805 31.859 3.281 1 97.75 318 PHE B N 1
ATOM 4991 C CA . PHE B 1 318 ? -5.047 30.5 2.812 1 97.75 318 PHE B CA 1
ATOM 4992 C C . PHE B 1 318 ? -4.547 30.312 1.385 1 97.75 318 PHE B C 1
ATOM 4994 O O . PHE B 1 318 ? -3.836 29.359 1.086 1 97.75 318 PHE B O 1
ATOM 5001 N N . ILE B 1 319 ? -4.867 31.234 0.554 1 96.88 319 ILE B N 1
ATOM 5002 C CA . ILE B 1 319 ? -4.492 31.203 -0.856 1 96.88 319 ILE B CA 1
ATOM 5003 C C . ILE B 1 319 ? -2.975 31.297 -0.988 1 96.88 319 ILE B C 1
ATOM 5005 O O . ILE B 1 319 ? -2.371 30.562 -1.775 1 96.88 319 ILE B O 1
ATOM 5009 N N . GLN B 1 320 ? -2.406 32.156 -0.174 1 95.44 320 GLN B N 1
ATOM 5010 C CA . GLN B 1 320 ? -0.953 32.281 -0.18 1 95.44 320 GLN B CA 1
ATOM 5011 C C . GLN B 1 320 ? -0.278 30.984 0.24 1 95.44 320 GLN B C 1
ATOM 5013 O O . GLN B 1 320 ? 0.724 30.578 -0.354 1 95.44 320 GLN B O 1
ATOM 5018 N N . MET B 1 321 ? -0.77 30.375 1.259 1 96.06 321 MET B N 1
ATOM 5019 C CA . MET B 1 321 ? -0.235 29.094 1.723 1 96.06 321 MET B CA 1
ATOM 5020 C C . MET B 1 321 ? -0.294 28.047 0.616 1 96.06 321 MET B C 1
ATOM 5022 O O . MET B 1 321 ? 0.678 27.328 0.386 1 96.06 321 MET B O 1
ATOM 5026 N N . LEU B 1 322 ? -1.372 27.984 -0.177 1 94 322 LEU B N 1
ATOM 5027 C CA . LEU B 1 322 ? -1.561 27 -1.231 1 94 322 LEU B CA 1
ATOM 5028 C C . LEU B 1 322 ? -0.606 27.25 -2.393 1 94 322 LEU B C 1
ATOM 5030 O O . LEU B 1 322 ? -0.229 26.312 -3.109 1 94 322 LEU B O 1
ATOM 5034 N N . ARG B 1 323 ? -0.196 28.5 -2.52 1 90.56 323 ARG B N 1
ATOM 5035 C CA . ARG B 1 323 ? 0.778 28.812 -3.557 1 90.56 323 ARG B CA 1
ATOM 5036 C C . ARG B 1 323 ? 2.16 28.281 -3.197 1 90.56 323 ARG B C 1
ATOM 5038 O O . ARG B 1 323 ? 2.99 28.047 -4.078 1 90.56 323 ARG B O 1
ATOM 5045 N N . GLY B 1 324 ? 2.408 28.094 -1.944 1 88 324 GLY B N 1
ATOM 5046 C CA . GLY B 1 324 ? 3.631 27.453 -1.488 1 88 324 GLY B CA 1
ATOM 5047 C C . GLY B 1 324 ? 4.844 28.359 -1.562 1 88 324 GLY B C 1
ATOM 5048 O O . GLY B 1 324 ? 5.965 27.891 -1.758 1 88 324 GLY B O 1
ATOM 5049 N N . THR B 1 325 ? 4.656 29.641 -1.395 1 85.19 325 THR B N 1
ATOM 5050 C CA . THR B 1 325 ? 5.766 30.578 -1.562 1 85.19 325 THR B CA 1
ATOM 5051 C C . THR B 1 325 ? 6.418 30.891 -0.218 1 85.19 325 THR B C 1
ATOM 5053 O O . THR B 1 325 ? 7.566 31.328 -0.168 1 85.19 325 THR B O 1
ATOM 5056 N N . GLU B 1 326 ? 5.727 30.641 0.841 1 88.12 326 GLU B N 1
ATOM 5057 C CA . GLU B 1 326 ? 6.242 31.031 2.152 1 88.12 326 GLU B CA 1
ATOM 5058 C C . GLU B 1 326 ? 6.793 29.812 2.904 1 88.12 326 GLU B C 1
ATOM 5060 O O . GLU B 1 326 ? 6.422 28.672 2.617 1 88.12 326 GLU B O 1
ATOM 5065 N N . LEU B 1 327 ? 7.695 30.156 3.77 1 92.44 327 LEU B N 1
ATOM 5066 C CA . LEU B 1 327 ? 8.312 29.141 4.605 1 92.44 327 LEU B CA 1
ATOM 5067 C C . LEU B 1 327 ? 7.598 29.031 5.949 1 92.44 327 LEU B C 1
ATOM 5069 O O . LEU B 1 327 ? 7.238 30.047 6.547 1 92.44 327 LEU B O 1
ATOM 5073 N N . GLY B 1 328 ? 7.406 27.844 6.344 1 92.94 328 GLY B N 1
ATOM 5074 C CA . GLY B 1 328 ? 6.883 27.609 7.68 1 92.94 328 GLY B CA 1
ATOM 5075 C C . GLY B 1 328 ? 5.395 27.312 7.695 1 92.94 328 GLY B C 1
ATOM 5076 O O . GLY B 1 328 ? 4.699 27.562 6.707 1 92.94 328 GLY B O 1
ATOM 5077 N N . LYS B 1 329 ? 4.855 26.828 8.812 1 97.56 329 LYS B N 1
ATOM 5078 C CA . LYS B 1 329 ? 3.438 26.547 9.039 1 97.56 329 LYS B CA 1
ATOM 5079 C C . LYS B 1 329 ? 2.617 27.844 9.008 1 97.56 329 LYS B C 1
ATOM 5081 O O . LYS B 1 329 ? 2.916 28.797 9.734 1 97.56 329 LYS B O 1
ATOM 5086 N N . ALA B 1 330 ? 1.622 27.875 8.164 1 98.12 330 ALA B N 1
ATOM 5087 C CA . ALA B 1 330 ? 0.758 29.047 8.055 1 98.12 330 ALA B CA 1
ATOM 5088 C C . ALA B 1 330 ? -0.271 29.078 9.18 1 98.12 330 ALA B C 1
ATOM 5090 O O . ALA B 1 330 ? -1.009 28.109 9.383 1 98.12 330 ALA B O 1
ATOM 5091 N N . VAL B 1 331 ? -0.292 30.141 9.898 1 98.56 331 VAL B N 1
ATOM 5092 C CA . VAL B 1 331 ? -1.249 30.359 10.977 1 98.56 331 VAL B CA 1
ATOM 5093 C C . VAL B 1 331 ? -1.737 31.812 10.961 1 98.56 331 VAL B C 1
ATOM 5095 O O . VAL B 1 331 ? -1.03 32.688 10.484 1 98.56 331 VAL B O 1
ATOM 5098 N N . VAL B 1 332 ? -2.936 32.031 11.383 1 98.81 332 VAL B N 1
ATOM 5099 C CA . VAL B 1 332 ? -3.502 33.344 11.492 1 98.81 332 VAL B CA 1
ATOM 5100 C C . VAL B 1 332 ? -3.764 33.688 12.961 1 98.81 332 VAL B C 1
ATOM 5102 O O . VAL B 1 332 ? -4.375 32.906 13.688 1 98.81 332 VAL B O 1
ATOM 5105 N N . LYS B 1 333 ? -3.244 34.75 13.406 1 98.75 333 LYS B N 1
ATOM 5106 C CA . LYS B 1 333 ? -3.555 35.281 14.734 1 98.75 333 LYS B CA 1
ATOM 5107 C C . LYS B 1 333 ? -4.77 36.188 14.688 1 98.75 333 LYS B C 1
ATOM 5109 O O . LYS B 1 333 ? -4.84 37.094 13.844 1 98.75 333 LYS B O 1
ATOM 5114 N N . VAL B 1 334 ? -5.699 35.938 15.555 1 98.19 334 VAL B N 1
ATOM 5115 C CA . VAL B 1 334 ? -6.934 36.719 15.547 1 98.19 334 VAL B CA 1
ATOM 5116 C C . VAL B 1 334 ? -6.691 38.094 16.188 1 98.19 334 VAL B C 1
ATOM 5118 O O . VAL B 1 334 ? -6.051 38.188 17.234 1 98.19 334 VAL B O 1
#

Sequence (668 aa):
MVKAKVWTLRKHFVGFPKESDFELKEETLPELQNGEVQLEAIFLSLDPYMRAVSSTLMKEGDVQIGAQVAKVLQSRNPAFPVGCYVVAPCGWRTHSVTNGKAIFSLEMTRVLPDWPQDVPLSLAVGALGMPGLTALYGLEEILQVKPGETVLVSAAAGAVGTMVGQICKIKGCKVVGSAGSEEKVAYLKELGFDYVFNYKTVTSLDEALKQASPEGYDCYFENVGGAFFTAALSQMRPRGRIAVCGAISLYNATTPQMCPFPHMTMLAKSIRMEGFQVSQWPEKDVASVRRLLKWLKEGKLKAKENVTVGFEKMPAAFIQMLRGTELGKAVVKVMVKAKVWTLRKHFVGFPKESDFELKEETLPELQNGEVQLEAIFLSLDPYMRAVSSTLMKEGDVQIGAQVAKVLQSRNPAFPVGCYVVAPCGWRTHSVTNGKAIFSLEMTRVLPDWPQDVPLSLAVGALGMPGLTALYGLEEILQVKPGETVLVSAAAGAVGTMVGQICKIKGCKVVGSAGSEEKVAYLKELGFDYVFNYKTVTSLDEALKQASPEGYDCYFENVGGAFFTAALSQMRPRGRIAVCGAISLYNATTPQMCPFPHMTMLAKSIRMEGFQVSQWPEKDVASVRRLLKWLKEGKLKAKENVTVGFEKMPAAFIQMLRGTELGKAVVKV

Radius of gyration: 29.19 Å; Cα contacts (8 Å, |Δi|>4): 1563; chains: 2; bounding box: 58×82×66 Å

Foldseek 3Di:
DDKKKFKFQQDQDQFFDDPVRIDIDIDDADDADALKFKKFFFKWFFDLVLLQCVVPQHDRPGTRWGWTWIATCGDNRPQHDHGFIKTAGPHLMRMHIDNQDDSPLDGIDTDPPPPDPVDDPNCCVACLHFLVLLLVCLCCVFQVDAAAFEEEEECLQERNNLNNQLVCVVRRYAYEYEHADPVSQVVSVVSPHPHYDHPNPDPDLLVNQCVRPVQAGQEYEAAADDPNVQSNLQRHAAQHEYEPEHHLPQSSDPDDDDDPDSVVSCVVRVYYYDYDGSSPCPVCSVVSSVVSVVCVVVVSDDADEDEAEDSVCVSVQNSVVSVVPDGGGYMYGD/DDKKKFKFQQDQDQFFDDPVRIDIDIDDADDADALKFKKFFFKWFFDLVLLQCVVPQHDRPGTRWGWTWIATCGDNRPQHDHGFIKTAGPHLMRMHIDNQDDDPLDGIDTDPPPPDPVDDPNCCVACLHFLVLLLVCLCCVFQVDAAAFEEEEECLQERNNLNNQLVCVVRRYAYEYEHADPVSQVVSVVSPHPHYDHPNPDPDLLVSQCVRPVQAGQEYEAAADDPNVQSNLQRHAQQHEYEPEHHLPQSSDPDDDDDPDSVVSCVVRVYYYDYDGSSPCPVCSVVSSVVSVVCVVVVSDDADEDEAEDSVCVSVQNSVVSVVPDGGGYMYGD

Nearest PDB structures (foldse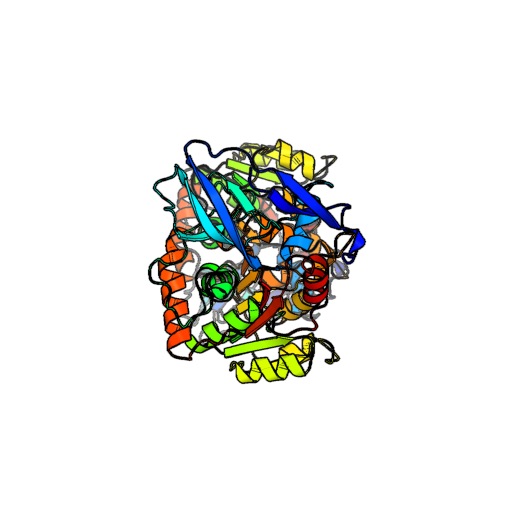ek):
  1v3t-assembly1_B  TM=9.446E-01  e=7.598E-53  Cavia porcellus
  4b7x-assembly6_E  TM=9.416E-01  e=5.944E-42  Pseudomonas aeruginosa PAO1
  4b7x-assembly1_H  TM=9.477E-01  e=7.155E-42  Pseudomonas aeruginosa PAO1
  4b7x-assembly2_C  TM=9.408E-01  e=4.151E-39  Pseudomonas aeruginosa PAO1
  4b7x-assembly1_G  TM=9.332E-01  e=3.048E-39  Pseudomonas aeruginosa PAO1

Secondary structure (DSSP, 8-state):
--EEEEEEE-S---SS--GGGEEEEEEEPPPPPTT-EEEEEEEEE--THHHHTHHHH--TTSBPP--EEEEEEEES-TTS-TT-EEEE---SBSEEEE----SSS---EEPPTT--TTS-GGGGGTTTSHHHHHHHHIIIIIS---TT-EEEETTTTSHHHHHHHHHHHHTT-EEEEEESSHHHHHHHHHTT-SEEEETTT-S-HHHHHHHH-TT-EEEEEES--HHHHHHHHHTEEEEEEEEE---GGGTT-SS--EEE--HHHHHHHT-EEEE--GGG-GGGHHHHHHHHHHHHHTTS----EEEEE-GGGHHHHHHHHHHT-S-SEEEEE-/--EEEEEEE-S---SS--GGGEEEEEEEPPPPPTT-EEEEEEEEE--THHHHTHHHH--TTSBPP--EEEEEEEES-TTS-TT-EEEE---SBSEEEE--PPBTTB--EEPPTT--TTS-GGGGGTTTSHHHHHHHHIIIIIS---TT-EEEETTTTSHHHHHHHHHHHHTT-EEEEEESSHHHHHHHHHTT-SEEEETTT-S-HHHHHHHH-TT-EEEEEES--HHHHHHHHTTEEEEEEEEE---GGGTT-SS--EEE--HHHHHHHT-EEEE--GGG-GGGHHHHHHHHHHHHHTTS----EEEEE-GGGHHHHHHHHHHT-S-SEEEEE-

pLDDT: mean 96.08, std 5.29, range [56.53, 99.0]

Solvent-accessible surface area (backbone atoms only — not comparable to full-atom values): 34834 Å² total; per-residue (Å²): 129,55,75,19,49,33,34,21,26,56,41,76,69,71,52,73,71,53,65,80,31,44,42,83,44,77,43,77,50,76,82,86,49,88,47,17,33,32,35,36,43,46,28,35,44,53,61,73,62,58,62,56,42,35,77,79,76,49,55,70,64,36,65,32,74,37,40,23,37,24,36,26,72,40,51,48,28,89,92,50,48,60,70,42,45,29,39,32,53,74,20,47,39,45,42,46,76,43,66,50,72,52,75,64,92,32,61,45,41,73,48,66,90,77,60,56,88,88,49,69,70,64,33,52,60,27,60,50,20,62,32,25,47,34,24,52,43,41,40,55,72,65,44,51,70,50,64,69,39,33,35,36,27,39,55,19,53,39,55,36,24,44,41,36,46,29,52,35,50,75,54,46,30,41,30,36,32,29,24,81,39,70,68,44,32,53,50,42,48,73,60,61,40,72,36,65,43,40,68,76,75,52,92,42,67,53,58,53,50,40,68,70,34,73,85,35,26,46,30,33,44,35,34,32,41,64,70,60,42,60,42,49,60,75,40,44,28,73,60,12,27,32,25,34,69,44,37,61,72,54,48,54,54,90,58,86,54,69,36,63,62,61,59,68,61,24,31,79,27,28,23,35,39,30,19,46,57,65,67,79,48,65,88,48,44,69,66,49,35,52,52,47,48,51,36,37,75,70,64,66,40,85,80,59,64,34,77,43,80,39,65,89,43,50,55,59,53,46,47,47,56,74,68,61,78,67,64,36,34,41,32,31,35,87,129,56,75,20,49,32,35,21,27,57,41,76,72,73,53,74,71,53,65,80,30,43,43,83,44,76,43,78,51,74,81,84,48,87,47,16,34,31,36,36,44,48,29,35,44,56,62,73,61,58,63,58,42,36,77,80,75,49,55,69,64,36,67,32,74,37,39,23,36,24,35,26,73,39,54,47,27,88,93,50,48,62,69,42,44,28,38,35,50,73,20,46,40,44,43,48,74,43,67,50,70,56,45,94,84,34,60,44,40,73,48,66,90,78,60,56,87,88,50,67,71,64,33,51,61,25,60,52,20,62,32,25,48,34,25,52,44,41,40,55,73,64,45,52,70,50,63,70,37,33,34,36,27,39,54,18,54,39,54,36,25,44,40,35,46,27,51,35,50,75,54,46,30,42,31,37,33,28,24,79,36,69,71,43,33,53,50,43,48,72,60,60,42,72,36,64,42,40,68,75,75,52,92,41,68,53,58,53,52,40,69,70,33,74,86,36,24,46,30,34,45,36,34,31,41,66,73,61,42,61,42,48,62,76,40,43,28,72,61,13,27,32,26,33,68,45,39,62,71,55,48,52,54,90,57,86,55,69,36,62,62,60,59,67,61,24,30,78,26,28,24,34,40,32,18,46,57,66,67,79,49,64,90,46,44,68,64,48,33,51,49,47,47,51,36,38,75,69,63,67,40,85,78,60,63,35,77,42,81,39,65,89,44,50,56,60,52,47,47,46,55,74,68,61,80,67,67,36,33,42,33,33,35,89

Organism: Pangasianodon hypophthalmus (NCBI:txid310915)

InterPro domains:
  IPR011032 GroES-like superfamily [SSF50129] (1-143)
  IPR013149 Alcohol dehydrogenase-like, C-terminal [PF00107] (159-287)
  IPR014190 Leukotriene B4 12-hydroxydehydrogenase/15-oxo-prostaglandin 13-reductase [cd08294] (2-334)
  IPR020843 Enoylreductase domain [SM00829] (15-332)
  IPR036291 NAD(P)-binding domain superfamily [SSF51735] (125-298)
  IPR041694 Oxidoreductase, N-terminal domain [PF16884] (5-104)
  IPR045010 Medium-chain dehydrogenase/reductase [PTHR43205] (2-334)